Protein 7WC8 (pdb70)

Radius of gyration: 28.22 Å; Cα contacts (8 Å, |Δi|>4): 393; chains: 1; bounding box: 45×41×90 Å

B-factor: mean 82.27, std 24.47, range [35.39, 201.03]

CATH classification: 1.20.120.10

InterPro domains:
  IPR000276 G protein-coupled receptor, rhodopsin-like [PF00001] (91-380)
  IPR000276 G protein-coupled receptor, rhodopsin-like [PR00237] (76-100)
  IPR000276 G protein-coupled receptor, rhodopsin-like [PR00237] (109-130)
  IPR000276 G protein-coupled receptor, rhodopsin-like [PR00237] (155-177)
  IPR000276 G protein-coupled receptor, rhodopsin-like [PR00237] (191-212)
  IPR000276 G protein-coupled receptor, rhodopsin-like [PR00237] (235-258)
  IPR000276 G protein-coupled receptor, rhodopsin-like [PR00237] (321-345)
  IPR000276 G protein-coupled receptor, rhodopsin-like [PR00237] (362-388)
  IPR000276 G protein-coupled receptor, rhodopsin-like [PS00237] (161-177)
  IPR000276 G protein-coupled receptor, rhodopsin-like [SM01381] (85-395)
  IPR000455 5-Hydroxytryptamine 2A receptor [PR00516] (27-46)
  IPR000455 5-Hydroxytryptamine 2A receptor [PR00516] (47-61)
  IPR000455 5-Hydroxytryptamine 2A receptor [PR00516] (63-77)
  IPR000455 5-Hydroxytryptamine 2A receptor [PR00516] (268-285)
  IPR000455 5-Hydroxytryptamine 2A receptor [PR00516] (289-306)
  IPR000455 5-Hydroxytryptamine 2A receptor [PR00516] (405-422)
  IPR000455 5-Hydroxytryptamine 2A receptor [PR00516] (439-455)
  IPR002231 5-hydroxytryptamine receptor family [PR01101] (95-103)
  IPR002231 5-hydroxytryptamine receptor family [PR01101] (235-243)
  IPR002231 5-hydroxytryptamine receptor family [PR01101] (339-350)

Foldseek 3Di:
DFDPPPPVLVVLLVLLVLLQLLLVLLLLLCVFPPVNVDLLSVLVNLLSVLSNCCSVQASVQLSVCVRVVLQRPDPLLVLLVNVLSVQLSLLLNLVSLLLSLQVLLVCLVCVDDDVVSVVSSVVSSVVSNVVSVVSNVVCNVPVCQQDDPNRGHRNDLCCLVVVCVVRPVVSLVSSVVSLVVSLVSLVVLLVLLVVLVCLLVVLLVQLLPDPFLVSNLVSLVSNLVSVVVNPPLNVLSVVLNVCSVVGVSVVSNVSSVVSVVVSVVVSVVVNVVSVVSVLVSVLSVVLSVLLNVLLVVLSVLSNVCSVCVPPDDVVVSVVSNSVSVVSNSSSSSVSSVSCCVRPVSSVVSSVCVVVVNSHD

Sequence (360 aa):
HLQEKNWSALLTAVVIILTIAGNILVIMAVSLEKKLQNATNYFLMSLAIADMLLGFLVMPVSMLTILYGYRWPLPSKLCAVWIYLDVLFSTAKIWHLCAISLDRYVAIQNPISRTKAFLKIIAVWTISVGISMPIPVFGLQDDSKVFKEGSCLLADDNFVLIGSFVSFFIPLTIMVITYFLTIKSLQKEAADLEDNWETLNDNLKVIEKADNAAQVKDALTKMRAAALDADILVGQIDDALKLANEGKVKEAQAAAEQLKTTINAYIQKYGQSISNEQKACKVLGIVFFLFVVMWCPFFITNIMAVICKESCNEDVIGALLNVFVWIGYLNSAVNPLVYTLFNKTYRSAFSRYIQCQYKE

Structure (mmCIF, N/CA/C/O backbone):
data_7WC8
#
_entry.id   7WC8
#
_cell.length_a   49.470
_cell.length_b   55.330
_cell.length_c   179.970
_cell.angle_alpha   90.000
_cell.angle_beta   90.000
_cell.angle_gamma   90.000
#
_symmetry.space_group_name_H-M   'P 21 2 21'
#
loop_
_entity.id
_entity.type
_entity.pdbx_description
1 polymer '5-hydroxytryptamine receptor 2A,5-hydroxytryptamine receptor 2A,Soluble cytochrome b562'
2 non-polymer 'MAGNESIUM ION'
3 non-polymer CHOLESTEROL
4 non-polymer 'PENTAETHYLENE GLYCOL'
5 non-polymer '(2R)-2,3-dihydroxypropyl (9Z)-octadec-9-enoate'
6 non-polymer 1-(4-fluorophenyl)-4-[(10~{R},15~{S})-4-methyl-1,4,12-triazatetracyclo[7.6.1.0^{5,16}.0^{10,15}]hexadeca-5,7,9(16)-trien-12-yl]butan-1-one
7 non-polymer DI(HYDROXYETHYL)ETHER
8 water water
#
loop_
_atom_site.group_PDB
_atom_site.id
_atom_site.type_symbol
_atom_site.label_atom_id
_atom_site.label_alt_id
_atom_site.label_comp_id
_atom_site.label_asym_id
_atom_site.label_entity_id
_atom_site.label_seq_id
_atom_site.pdbx_PDB_ins_code
_atom_site.Cartn_x
_atom_site.Cartn_y
_atom_site.Cartn_z
_atom_site.occupancy
_atom_site.B_iso_or_equiv
_atom_site.auth_seq_id
_atom_site.auth_comp_id
_atom_site.auth_asym_id
_atom_site.auth_atom_id
_atom_site.pdbx_PDB_model_num
ATOM 1 N N . HIS A 1 4 ? -14.936 -23.470 159.346 1.00 119.71 70 HIS A N 1
ATOM 2 C CA . HIS A 1 4 ? -16.288 -24.080 159.222 1.00 125.24 70 HIS A CA 1
ATOM 3 C C . HIS A 1 4 ? -16.339 -24.966 157.974 1.00 124.41 70 HIS A C 1
ATOM 4 O O . HIS A 1 4 ? -17.446 -25.200 157.466 1.00 114.51 70 HIS A O 1
ATOM 11 N N . LEU A 1 5 ? -15.187 -25.434 157.497 1.00 112.03 71 LEU A N 1
ATOM 12 C CA . LEU A 1 5 ? -15.132 -26.205 156.229 1.00 122.41 71 LEU A CA 1
ATOM 13 C C . LEU A 1 5 ? -15.945 -27.493 156.378 1.00 110.50 71 LEU A C 1
ATOM 14 O O . LEU A 1 5 ? -15.778 -28.190 157.390 1.00 138.38 71 LEU A O 1
ATOM 19 N N . GLN A 1 6 ? -16.823 -27.770 155.420 1.00 111.92 72 GLN A N 1
ATOM 20 C CA . GLN A 1 6 ? -17.637 -29.008 155.430 1.00 126.59 72 GLN A CA 1
ATOM 21 C C . GLN A 1 6 ? -17.129 -29.904 154.305 1.00 136.45 72 GLN A C 1
ATOM 22 O O . GLN A 1 6 ? -16.992 -29.404 153.184 1.00 153.71 72 GLN A O 1
ATOM 28 N N . GLU A 1 7 ? -16.883 -31.183 154.554 1.00 153.72 73 GLU A N 1
ATOM 29 C CA . GLU A 1 7 ? -16.318 -32.007 153.453 1.00 166.23 73 GLU A CA 1
ATOM 30 C C . GLU A 1 7 ? -17.449 -32.694 152.687 1.00 159.23 73 GLU A C 1
ATOM 31 O O . GLU A 1 7 ? -17.156 -33.353 151.672 1.00 167.32 73 GLU A O 1
ATOM 37 N N . LYS A 1 8 ? -18.683 -32.510 153.128 1.00 143.98 74 LYS A N 1
ATOM 38 C CA . LYS A 1 8 ? -19.855 -33.123 152.462 1.00 139.32 74 LYS A CA 1
ATOM 39 C C . LYS A 1 8 ? -20.294 -32.244 151.295 1.00 136.33 74 LYS A C 1
ATOM 40 O O . LYS A 1 8 ? -21.413 -31.708 151.368 1.00 163.12 74 LYS A O 1
ATOM 46 N N . ASN A 1 9 ? -19.492 -32.126 150.238 1.00 129.74 75 ASN A N 1
ATOM 47 C CA . ASN A 1 9 ? -19.866 -31.159 149.167 1.00 133.26 75 ASN A CA 1
ATOM 48 C C . ASN A 1 9 ? -19.579 -31.712 147.764 1.00 110.85 75 ASN A C 1
ATOM 49 O O . ASN A 1 9 ? -18.641 -31.228 147.118 1.00 90.95 75 ASN A O 1
ATOM 54 N N . TRP A 1 10 ? -20.374 -32.677 147.307 1.00 102.75 76 TRP A N 1
ATOM 55 C CA . TRP A 1 10 ? -20.304 -33.172 145.906 1.00 116.16 76 TRP A CA 1
ATOM 56 C C . TRP A 1 10 ? -20.790 -32.092 144.935 1.00 108.61 76 TRP A C 1
ATOM 57 O O . TRP A 1 10 ? -20.468 -32.193 143.734 1.00 117.66 76 TRP A O 1
ATOM 68 N N . SER A 1 11 ? -21.524 -31.106 145.445 1.00 105.54 77 SER A N 1
ATOM 69 C CA . SER A 1 11 ? -21.954 -29.879 144.725 1.00 98.43 77 SER A CA 1
ATOM 70 C C . SER A 1 11 ? -20.732 -29.097 144.234 1.00 99.27 77 SER A C 1
ATOM 71 O O . SER A 1 11 ? -20.795 -28.536 143.128 1.00 107.59 77 SER A O 1
ATOM 74 N N . ALA A 1 12 ? -19.652 -29.062 145.012 1.00 93.31 78 ALA A N 1
ATOM 75 C CA . ALA A 1 12 ? -18.416 -28.344 144.632 1.00 95.33 78 ALA A CA 1
ATOM 76 C C . ALA A 1 12 ? -17.780 -28.980 143.393 1.00 102.51 78 ALA A C 1
ATOM 77 O O . ALA A 1 12 ? -17.021 -28.292 142.683 1.00 112.92 78 ALA A O 1
ATOM 79 N N . LEU A 1 13 ? -18.018 -30.259 143.127 1.00 107.50 79 LEU A N 1
ATOM 80 C CA . LEU A 1 13 ? -17.510 -30.857 141.866 1.00 114.05 79 LEU A CA 1
ATOM 81 C C . LEU A 1 13 ? -18.337 -30.271 140.718 1.00 101.05 79 LEU A C 1
ATOM 82 O O . LEU A 1 13 ? -17.737 -29.913 139.689 1.00 79.46 79 LEU A O 1
ATOM 87 N N . LEU A 1 14 ? -19.656 -30.171 140.888 1.00 98.51 80 LEU A N 1
ATOM 88 C CA . LEU A 1 14 ? -20.560 -29.736 139.789 1.00 90.84 80 LEU A CA 1
ATOM 89 C C . LEU A 1 14 ? -20.366 -28.252 139.555 1.00 87.77 80 LEU A C 1
ATOM 90 O O . LEU A 1 14 ? -20.542 -27.825 138.427 1.00 87.00 80 LEU A O 1
ATOM 95 N N . THR A 1 15 ? -20.017 -27.485 140.587 1.00 98.65 81 THR A N 1
ATOM 96 C CA . THR A 1 15 ? -19.842 -26.021 140.409 1.00 91.95 81 THR A CA 1
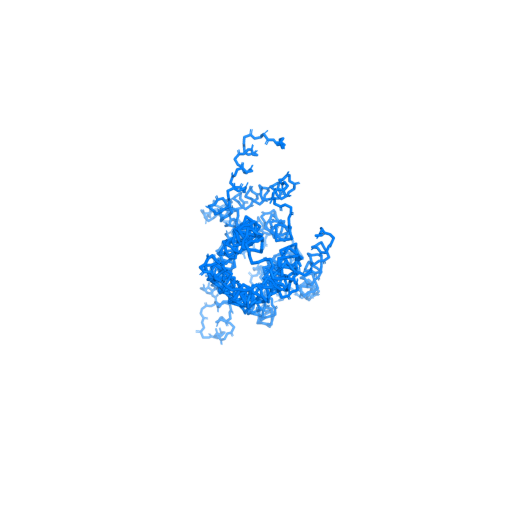ATOM 97 C C . THR A 1 15 ? -18.531 -25.744 139.676 1.00 75.51 81 THR A C 1
ATOM 98 O O . THR A 1 15 ? -18.485 -24.760 138.919 1.00 86.28 81 THR A O 1
ATOM 102 N N . ALA A 1 16 ? -17.486 -26.508 139.943 1.00 78.77 82 ALA A N 1
ATOM 103 C CA . ALA A 1 16 ? -16.159 -26.302 139.312 1.00 77.34 82 ALA A CA 1
ATOM 104 C C . ALA A 1 16 ? -16.266 -26.586 137.816 1.00 75.86 82 ALA A C 1
ATOM 105 O O . ALA A 1 16 ? -15.545 -25.951 137.064 1.00 81.26 82 ALA A O 1
ATOM 107 N N . VAL A 1 17 ? -17.126 -27.520 137.413 1.00 77.49 83 VAL A N 1
ATOM 108 C CA . VAL A 1 17 ? -17.409 -27.841 135.983 1.00 75.97 83 VAL A CA 1
ATOM 109 C C . VAL A 1 17 ? -17.989 -26.577 135.353 1.00 79.30 83 VAL A C 1
ATOM 110 O O . VAL A 1 17 ? -17.509 -26.208 134.288 1.00 80.64 83 VAL A O 1
ATOM 114 N N . VAL A 1 18 ? -18.953 -25.937 136.030 1.00 74.99 84 VAL A N 1
ATOM 115 C CA . VAL A 1 18 ? -19.689 -24.740 135.527 1.00 73.85 84 VAL A CA 1
ATOM 116 C C . VAL A 1 18 ? -18.667 -23.591 135.396 1.00 72.06 84 VAL A C 1
ATOM 117 O O . VAL A 1 18 ? -18.731 -22.842 134.433 1.00 74.31 84 VAL A O 1
ATOM 121 N N . ILE A 1 19 ? -17.670 -23.505 136.265 1.00 60.87 85 ILE A N 1
ATOM 122 C CA . ILE A 1 19 ? -16.637 -22.421 136.199 1.00 64.30 85 ILE A CA 1
ATOM 123 C C . ILE A 1 19 ? -15.782 -22.685 134.956 1.00 66.89 85 ILE A C 1
ATOM 124 O O . ILE A 1 19 ? -15.432 -21.744 134.249 1.00 68.01 85 ILE A O 1
ATOM 129 N N . ILE A 1 20 ? -15.486 -23.943 134.670 1.00 70.19 86 ILE A N 1
ATOM 130 C CA . ILE A 1 20 ? -14.507 -24.289 133.617 1.00 70.21 86 ILE A CA 1
ATOM 131 C C . ILE A 1 20 ? -15.186 -24.145 132.250 1.00 67.12 86 ILE A C 1
ATOM 132 O O . ILE A 1 20 ? -14.535 -23.571 131.365 1.00 61.73 86 ILE A O 1
ATOM 137 N N . LEU A 1 21 ? -16.431 -24.629 132.092 1.00 62.21 87 LEU A N 1
ATOM 138 C CA . LEU A 1 21 ? -17.259 -24.421 130.873 1.00 71.93 87 LEU A CA 1
ATOM 139 C C . LEU A 1 21 ? -17.466 -22.926 130.598 1.00 69.56 87 LEU A C 1
ATOM 140 O O . LEU A 1 21 ? -17.502 -22.533 129.428 1.00 78.07 87 LEU A O 1
ATOM 145 N N . THR A 1 22 ? -17.650 -22.119 131.637 1.00 76.96 88 THR A N 1
ATOM 146 C CA . THR A 1 22 ? -17.880 -20.661 131.503 1.00 68.24 88 THR A CA 1
ATOM 147 C C . THR A 1 22 ? -16.615 -19.983 130.967 1.00 61.96 88 THR A C 1
ATOM 148 O O . THR A 1 22 ? -16.693 -19.250 129.975 1.00 65.75 88 THR A O 1
ATOM 152 N N . ILE A 1 23 ? -15.472 -20.248 131.575 1.00 60.14 89 ILE A N 1
ATOM 153 C CA . ILE A 1 23 ? -14.209 -19.550 131.211 1.00 56.10 89 ILE A CA 1
ATOM 154 C C . ILE A 1 23 ? -13.767 -19.973 129.805 1.00 64.40 89 ILE A C 1
ATOM 155 O O . ILE A 1 23 ? -13.456 -19.081 129.003 1.00 73.38 89 ILE A O 1
ATOM 160 N N . ALA A 1 24 ? -13.806 -21.271 129.507 1.00 68.80 90 ALA A N 1
ATOM 161 C CA . ALA A 1 24 ? -13.382 -21.879 128.221 1.00 62.01 90 ALA A CA 1
ATOM 162 C C . ALA A 1 24 ? -14.274 -21.394 127.089 1.00 59.65 90 ALA A C 1
ATOM 163 O O . ALA A 1 24 ? -13.742 -21.004 126.016 1.00 62.73 90 ALA A O 1
ATOM 165 N N . GLY A 1 25 ? -15.588 -21.514 127.278 1.00 57.78 91 GLY A N 1
ATOM 166 C CA . GLY A 1 25 ? -16.559 -21.128 126.242 1.00 57.12 91 GLY A CA 1
ATOM 167 C C . GLY A 1 25 ? -16.424 -19.646 125.912 1.00 64.26 91 GLY A C 1
ATOM 168 O O . GLY A 1 25 ? -16.474 -19.264 124.702 1.00 63.88 91 GLY A O 1
ATOM 169 N N . ASN A 1 26 ? -16.270 -18.805 126.939 1.00 62.03 92 ASN A N 1
ATOM 170 C CA . ASN A 1 26 ? -16.306 -17.341 126.713 1.00 59.22 92 ASN A CA 1
ATOM 171 C C . ASN A 1 26 ? -14.976 -16.874 126.139 1.00 58.05 92 ASN A C 1
ATOM 172 O O . ASN A 1 26 ? -14.979 -15.924 125.357 1.00 63.39 92 ASN A O 1
ATOM 177 N N . ILE A 1 27 ? -13.857 -17.483 126.506 1.00 64.45 93 ILE A N 1
ATOM 178 C CA . ILE A 1 27 ? -12.567 -17.149 125.823 1.00 62.25 93 ILE A CA 1
ATOM 179 C C . ILE A 1 27 ? -12.697 -17.457 124.318 1.00 54.96 93 ILE A C 1
ATOM 180 O O . ILE A 1 27 ? -12.222 -16.663 123.509 1.00 64.38 93 ILE A O 1
ATOM 185 N N . LEU A 1 28 ? -13.325 -18.562 123.931 1.00 57.78 94 LEU A N 1
ATOM 186 C CA . LEU A 1 28 ? -13.516 -18.930 122.496 1.00 60.80 94 LEU A CA 1
ATOM 187 C C . LEU A 1 28 ? -14.391 -17.894 121.771 1.00 65.81 94 LEU A C 1
ATOM 188 O O . LEU A 1 28 ? -14.094 -17.585 120.597 1.00 77.63 94 LEU A O 1
ATOM 193 N N . VAL A 1 29 ? -15.439 -17.371 122.412 1.00 65.40 95 VAL A N 1
ATOM 194 C CA . VAL A 1 29 ? -16.279 -16.264 121.847 1.00 57.55 95 VAL A CA 1
ATOM 195 C C . VAL A 1 29 ? -15.408 -15.021 121.671 1.00 58.56 95 VAL A C 1
ATOM 196 O O . VAL A 1 29 ? -15.489 -14.364 120.609 1.00 57.28 95 VAL A O 1
ATOM 200 N N . ILE A 1 30 ? -14.585 -14.725 122.672 1.00 61.71 96 ILE A N 1
ATOM 201 C CA . ILE A 1 30 ? -13.815 -13.450 122.716 1.00 68.03 96 ILE A CA 1
ATOM 202 C C . ILE A 1 30 ? -12.777 -13.506 121.605 1.00 65.22 96 ILE A C 1
ATOM 203 O O . ILE A 1 30 ? -12.606 -12.481 120.880 1.00 69.31 96 ILE A O 1
ATOM 208 N N . MET A 1 31 ? -12.157 -14.675 121.419 1.00 73.98 97 MET A N 1
ATOM 209 C CA . MET A 1 31 ? -11.154 -14.898 120.341 1.00 72.99 97 MET A CA 1
ATOM 210 C C . MET A 1 31 ? -11.836 -14.893 118.975 1.00 63.73 97 MET A C 1
ATOM 211 O O . MET A 1 31 ? -11.251 -14.354 118.060 1.00 62.85 97 MET A O 1
ATOM 216 N N . ALA A 1 32 ? -13.034 -15.465 118.848 1.00 61.57 98 ALA A N 1
ATOM 217 C CA . ALA A 1 32 ? -13.737 -15.499 117.546 1.00 59.19 98 ALA A CA 1
ATOM 218 C C . ALA A 1 32 ? -14.131 -14.088 117.105 1.00 64.17 98 ALA A C 1
ATOM 219 O O . ALA A 1 32 ? -14.035 -13.808 115.924 1.00 73.59 98 ALA A O 1
ATOM 221 N N . VAL A 1 33 ? -14.621 -13.213 117.986 1.00 67.05 99 VAL A N 1
ATOM 222 C CA . VAL A 1 33 ? -14.990 -11.824 117.558 1.00 69.90 99 VAL A CA 1
ATOM 223 C C . VAL A 1 33 ? -13.683 -11.029 117.326 1.00 72.41 99 VAL A C 1
ATOM 224 O O . VAL A 1 33 ? -13.658 -10.169 116.417 1.00 80.99 99 VAL A O 1
ATOM 228 N N . SER A 1 34 ? -12.616 -11.317 118.084 1.00 65.33 100 SER A N 1
ATOM 229 C CA . SER A 1 34 ? -11.288 -10.647 117.939 1.00 74.70 100 SER A CA 1
ATOM 230 C C . SER A 1 34 ? -10.625 -10.948 116.581 1.00 74.82 100 SER A C 1
ATOM 231 O O . SER A 1 34 ? -9.975 -10.040 116.060 1.00 74.13 100 SER A O 1
ATOM 234 N N . LEU A 1 35 ? -10.785 -12.160 116.038 1.00 71.78 101 LEU A N 1
ATOM 235 C CA . LEU A 1 35 ? -9.887 -12.721 114.999 1.00 71.44 101 LEU A CA 1
ATOM 236 C C . LEU A 1 35 ? -10.650 -12.924 113.695 1.00 75.19 101 LEU A C 1
ATOM 237 O O . LEU A 1 35 ? -10.024 -12.851 112.618 1.00 77.31 101 LEU A O 1
ATOM 242 N N . GLU A 1 36 ? -11.943 -13.221 113.780 1.00 67.94 102 GLU A N 1
ATOM 243 C CA . GLU A 1 36 ? -12.717 -13.559 112.558 1.00 75.92 102 GLU A CA 1
ATOM 244 C C . GLU A 1 36 ? -13.430 -12.312 112.016 1.00 71.01 102 GLU A C 1
ATOM 245 O O . GLU A 1 36 ? -14.289 -11.768 112.713 1.00 84.13 102 GLU A O 1
ATOM 251 N N . LYS A 1 37 ? -13.084 -11.918 110.801 1.00 80.77 103 LYS A N 1
ATOM 252 C CA . LYS A 1 37 ? -13.657 -10.720 110.149 1.00 87.39 103 LYS A CA 1
ATOM 253 C C . LYS A 1 37 ? -15.151 -10.899 109.925 1.00 66.94 103 LYS A C 1
ATOM 254 O O . LYS A 1 37 ? -15.881 -9.905 109.981 1.00 66.60 103 LYS A O 1
ATOM 260 N N . LYS A 1 38 ? -15.570 -12.118 109.623 1.00 68.71 104 LYS A N 1
ATOM 261 C CA . LYS A 1 38 ? -17.006 -12.369 109.332 1.00 81.74 104 LYS A CA 1
ATOM 262 C C . LYS A 1 38 ? -17.859 -12.089 110.580 1.00 71.58 104 LYS A C 1
ATOM 263 O O . LYS A 1 38 ? -19.078 -11.985 110.429 1.00 82.73 104 LYS A O 1
ATOM 269 N N . LEU A 1 39 ? -17.249 -11.945 111.753 1.00 81.87 105 LEU A N 1
ATOM 270 C CA . LEU A 1 39 ? -18.018 -11.595 112.973 1.00 72.63 105 LEU A CA 1
ATOM 271 C C . LEU A 1 39 ? -17.774 -10.137 113.367 1.00 81.30 105 LEU A C 1
ATOM 272 O O . LEU A 1 39 ? -18.229 -9.754 114.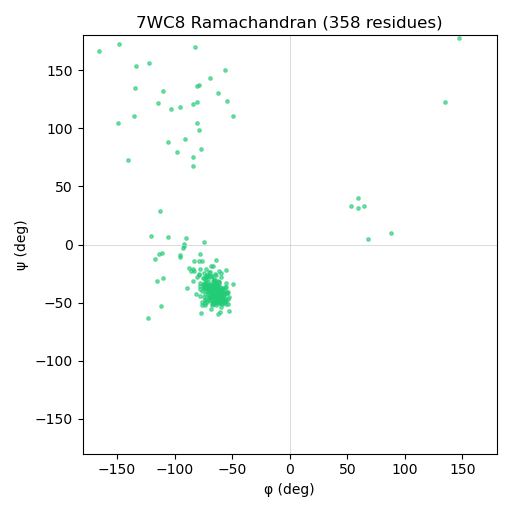440 1.00 75.37 105 LEU A O 1
ATOM 277 N N . GLN A 1 40 ? -17.071 -9.330 112.572 1.00 78.91 106 GLN A N 1
ATOM 278 C CA . GLN A 1 40 ? -16.837 -7.921 112.977 1.00 88.03 106 GLN A CA 1
ATOM 279 C C . GLN A 1 40 ? -18.125 -7.120 112.721 1.00 83.32 106 GLN A C 1
ATOM 280 O O . GLN A 1 40 ? -18.202 -6.477 111.683 1.00 99.63 106 GLN A O 1
ATOM 286 N N . ASN A 1 41 ? -19.114 -7.152 113.611 1.00 71.26 107 ASN A N 1
ATOM 287 C CA . ASN A 1 41 ? -20.327 -6.292 113.455 1.00 69.56 107 ASN A CA 1
ATOM 288 C C . ASN A 1 41 ? -20.833 -5.934 114.843 1.00 63.79 107 ASN A C 1
ATOM 289 O O . ASN A 1 41 ? -20.270 -6.457 115.851 1.00 66.85 107 ASN A O 1
ATOM 294 N N . ALA A 1 42 ? -21.814 -5.043 114.932 1.00 62.11 108 ALA A N 1
ATOM 295 C CA . ALA A 1 42 ? -22.192 -4.413 116.223 1.00 61.86 108 ALA A CA 1
ATOM 296 C C . ALA A 1 42 ? -22.761 -5.496 117.129 1.00 55.18 108 ALA A C 1
ATOM 297 O O . ALA A 1 42 ? -22.377 -5.548 118.296 1.00 70.11 108 ALA A O 1
ATOM 299 N N . THR A 1 43 ? -23.571 -6.394 116.595 1.00 57.39 109 THR A N 1
ATOM 300 C CA . THR A 1 43 ? -24.204 -7.459 117.386 1.00 58.89 109 THR A CA 1
ATOM 301 C C . THR A 1 43 ? -23.108 -8.283 118.061 1.00 59.81 109 THR A C 1
ATOM 302 O O . THR A 1 43 ? -23.227 -8.559 119.271 1.00 67.90 109 THR A O 1
ATOM 306 N N . ASN A 1 44 ? -22.112 -8.724 117.292 1.00 59.60 110 ASN A N 1
ATOM 307 C CA . ASN A 1 44 ? -21.054 -9.629 117.807 1.00 61.08 110 ASN A CA 1
ATOM 308 C C . ASN A 1 44 ? -20.084 -8.862 118.694 1.00 63.30 110 ASN A C 1
ATOM 309 O O . ASN A 1 44 ? -19.493 -9.510 119.572 1.00 59.65 110 ASN A O 1
ATOM 314 N N . TYR A 1 45 ? -19.950 -7.541 118.530 1.00 56.77 111 TYR A N 1
ATOM 315 C CA . TYR A 1 45 ? -19.207 -6.746 119.556 1.00 66.26 111 TYR A CA 1
ATOM 316 C C . TYR A 1 45 ? -19.925 -6.768 120.909 1.00 63.29 111 TYR A C 1
ATOM 317 O O . TYR A 1 45 ? -19.258 -6.821 121.959 1.00 65.41 111 TYR A O 1
ATOM 326 N N . PHE A 1 46 ? -21.251 -6.674 120.909 1.00 63.48 112 PHE A N 1
ATOM 327 C CA . PHE A 1 46 ? -22.020 -6.751 122.168 1.00 62.16 112 PHE A CA 1
ATOM 328 C C . PHE A 1 46 ? -21.937 -8.163 122.718 1.00 51.76 112 PHE A C 1
ATOM 329 O O . PHE A 1 46 ? -21.822 -8.320 123.967 1.00 57.01 112 PHE A O 1
ATOM 337 N N . LEU A 1 47 ? -22.033 -9.162 121.850 1.00 47.83 113 LEU A N 1
ATOM 338 C CA . LEU A 1 47 ? -21.892 -10.567 122.325 1.00 51.68 113 LEU A CA 1
ATOM 339 C C . LEU A 1 47 ? -20.492 -10.803 122.936 1.00 56.09 113 LEU A C 1
ATOM 340 O O . LEU A 1 47 ? -20.405 -11.597 123.886 1.00 65.19 113 LEU A O 1
ATOM 345 N N . MET A 1 48 ? -19.435 -10.168 122.411 1.00 58.59 114 MET A N 1
ATOM 346 C CA . MET A 1 48 ? -18.093 -10.252 123.055 1.00 66.83 114 MET A CA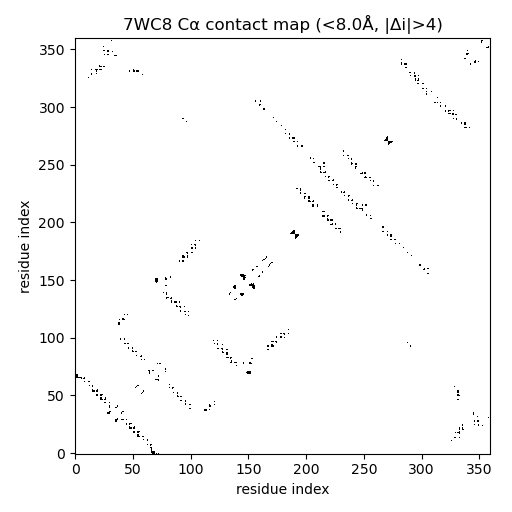 1
ATOM 347 C C . MET A 1 48 ? -18.076 -9.583 124.439 1.00 63.55 114 MET A C 1
ATOM 348 O O . MET A 1 48 ? -17.462 -10.146 125.380 1.00 63.20 114 MET A O 1
ATOM 353 N N . SER A 1 49 ? -18.733 -8.434 124.588 1.00 57.12 115 SER A N 1
ATOM 354 C CA . SER A 1 49 ? -18.820 -7.734 125.890 1.00 53.52 115 SER A CA 1
ATOM 355 C C . SER A 1 49 ? -19.615 -8.608 126.854 1.00 53.46 115 SER A C 1
ATOM 356 O O . SER A 1 49 ? -19.271 -8.724 128.022 1.00 55.46 115 SER A O 1
ATOM 359 N N . LEU A 1 50 ? -20.664 -9.225 126.356 1.00 53.82 116 LEU A N 1
ATOM 360 C CA . LEU A 1 50 ? -21.433 -10.187 127.167 1.00 54.87 116 LEU A CA 1
ATOM 361 C C . LEU A 1 50 ? -20.480 -11.302 127.627 1.00 52.90 116 LEU A C 1
ATOM 362 O O . LEU A 1 50 ? -20.450 -11.630 128.838 1.00 54.80 116 LEU A O 1
ATOM 367 N N . ALA A 1 51 ? -19.682 -11.834 126.715 1.00 58.45 117 ALA A N 1
ATOM 368 C CA . ALA A 1 51 ? -18.726 -12.925 127.018 1.00 60.86 117 ALA A CA 1
ATOM 369 C C . ALA A 1 51 ? -17.698 -12.470 128.078 1.00 61.97 117 ALA A C 1
ATOM 370 O O . ALA A 1 51 ? -17.350 -13.268 128.968 1.00 61.17 117 ALA A O 1
ATOM 372 N N . ILE A 1 52 ? -17.204 -11.239 128.005 1.00 60.84 118 ILE A N 1
ATOM 373 C CA . ILE A 1 52 ? -16.303 -10.683 129.077 1.00 59.43 118 ILE A CA 1
ATOM 374 C C . ILE A 1 52 ? -17.023 -10.654 130.438 1.00 65.74 118 ILE A C 1
ATOM 375 O O . ILE A 1 52 ? -16.421 -11.060 131.464 1.00 70.92 118 ILE A O 1
ATOM 380 N N . ALA A 1 53 ? -18.281 -10.206 130.477 1.00 64.62 119 ALA A N 1
ATOM 381 C CA . ALA A 1 53 ? -19.090 -10.234 131.715 1.00 64.03 119 ALA A CA 1
ATOM 382 C C . ALA A 1 53 ? -19.189 -11.686 132.226 1.00 58.10 119 ALA A C 1
ATOM 383 O O . ALA A 1 53 ? -19.026 -11.923 133.438 1.00 56.50 119 ALA A O 1
ATOM 385 N N . ASP A 1 54 ? -19.443 -12.641 131.337 1.00 59.68 120 ASP A N 1
ATOM 386 C CA . ASP A 1 54 ? -19.522 -14.082 131.687 1.00 60.50 120 ASP A CA 1
ATOM 387 C C . ASP A 1 54 ? -18.154 -14.588 132.146 1.00 65.88 120 ASP A C 1
ATOM 388 O O . ASP A 1 54 ? -18.080 -15.290 133.163 1.00 63.73 120 ASP A O 1
ATOM 393 N N . MET A 1 55 ? -17.095 -14.236 131.427 1.00 62.88 121 MET A N 1
ATOM 394 C CA . MET A 1 55 ? -15.737 -14.627 131.839 1.00 67.41 121 MET A CA 1
ATOM 395 C C . MET A 1 55 ? -15.388 -14.076 133.242 1.00 67.43 121 MET A C 1
ATOM 396 O O . MET A 1 55 ? -14.778 -14.809 134.038 1.00 75.28 121 MET A O 1
ATOM 401 N N . LEU A 1 56 ? -15.714 -12.832 133.560 1.00 61.50 122 LEU A N 1
ATOM 402 C CA . LEU A 1 56 ? -15.395 -12.245 134.893 1.00 58.56 122 LEU A CA 1
ATOM 403 C C . LEU A 1 56 ? -16.303 -12.838 135.967 1.00 53.36 122 LEU A C 1
ATOM 404 O O . LEU A 1 56 ? -15.928 -12.829 137.109 1.00 67.62 122 LEU A O 1
ATOM 409 N N . LEU A 1 57 ? -17.503 -13.289 135.638 1.00 66.27 123 LEU A N 1
ATOM 410 C CA . LEU A 1 57 ? -18.321 -14.060 136.613 1.00 66.13 123 LEU A CA 1
ATOM 411 C C . LEU A 1 57 ? -17.600 -15.385 136.942 1.00 62.58 123 LEU A C 1
ATOM 412 O O . LEU A 1 57 ? -17.633 -15.800 138.081 1.00 64.10 123 LEU A O 1
ATOM 417 N N . GLY A 1 58 ? -17.035 -16.063 135.942 1.00 62.15 124 GLY A N 1
ATOM 418 C CA . GLY A 1 58 ? -16.387 -17.373 136.108 1.00 62.87 124 GLY A CA 1
ATOM 419 C C . GLY A 1 58 ? -15.108 -17.282 136.917 1.00 62.41 124 GLY A C 1
ATOM 420 O O . GLY A 1 58 ? -14.849 -18.201 137.687 1.00 65.77 124 GLY A O 1
ATOM 421 N N . PHE A 1 59 ? -14.333 -16.220 136.747 1.00 64.10 125 PHE A N 1
ATOM 422 C CA . PHE A 1 59 ? -13.053 -15.973 137.460 1.00 59.85 125 PHE A CA 1
ATOM 423 C C . PHE A 1 59 ? -13.300 -15.400 138.849 1.00 65.71 125 PHE A C 1
ATOM 424 O O . PHE A 1 59 ? -12.550 -15.781 139.722 1.00 73.01 125 PHE A O 1
ATOM 432 N N . LEU A 1 60 ? -14.228 -14.447 139.031 1.00 75.53 126 LEU A N 1
ATOM 433 C CA . LEU A 1 60 ? -14.229 -13.562 140.242 1.00 66.25 126 LEU A CA 1
ATOM 434 C C . LEU A 1 60 ? -15.389 -13.863 141.176 1.00 63.25 126 LEU A C 1
ATOM 435 O O . LEU A 1 60 ? -15.234 -13.592 142.354 1.00 66.06 126 LEU A O 1
ATOM 440 N N . VAL A 1 61 ? -16.519 -14.355 140.677 1.00 61.12 127 VAL A N 1
ATOM 441 C CA . VAL A 1 61 ? -17.781 -14.402 141.469 1.00 61.03 127 VAL A CA 1
ATOM 442 C C . VAL A 1 61 ? -18.123 -15.859 141.775 1.00 55.35 127 VAL A C 1
ATOM 443 O O . VAL A 1 61 ? -18.433 -16.190 142.943 1.00 57.56 127 VAL A O 1
ATOM 447 N N . MET A 1 62 ? -18.174 -16.669 140.727 1.00 59.91 128 MET A N 1
ATOM 448 C CA . MET A 1 62 ? -18.453 -18.126 140.817 1.00 64.59 128 MET A CA 1
ATOM 449 C C . MET A 1 62 ? -17.461 -18.861 141.734 1.00 59.98 128 MET A C 1
ATOM 450 O O . MET A 1 62 ? -17.934 -19.674 142.520 1.00 65.73 128 MET A O 1
ATOM 455 N N . PRO A 1 63 ? -16.113 -18.656 141.753 1.00 61.96 129 PRO A N 1
ATOM 456 C CA . PRO A 1 63 ? -15.263 -19.355 142.729 1.00 64.05 129 PRO A CA 1
ATOM 457 C C . PRO A 1 63 ? -15.424 -18.950 144.199 1.00 65.24 129 PRO A C 1
ATOM 458 O O . PRO A 1 63 ? -15.196 -19.715 145.090 1.00 65.61 129 PRO A O 1
ATOM 462 N N . VAL A 1 64 ? -15.845 -17.731 144.436 1.00 67.72 130 VAL A N 1
ATOM 463 C CA . VAL A 1 64 ? -16.146 -17.276 145.810 1.00 61.83 130 VAL A CA 1
ATOM 464 C C . VAL A 1 64 ? -17.475 -17.927 146.198 1.00 65.38 130 VAL A C 1
ATOM 465 O O . VAL A 1 64 ? -17.616 -18.325 147.391 1.00 63.28 130 VAL A O 1
ATOM 469 N N . SER A 1 65 ? -18.393 -18.097 145.240 1.00 61.90 131 SER A N 1
ATOM 470 C CA . SER A 1 65 ? -19.698 -18.750 145.529 1.00 67.89 131 SER A CA 1
ATOM 471 C C . SER A 1 65 ? -19.469 -20.227 145.892 1.00 67.74 131 SER A C 1
ATOM 472 O O . SER A 1 65 ? -20.170 -20.740 146.749 1.00 72.13 131 SER A O 1
ATOM 475 N N . MET A 1 66 ? -18.547 -20.903 145.205 1.00 74.92 132 MET A N 1
ATOM 476 C CA . MET A 1 66 ? -18.153 -22.302 145.505 1.00 81.15 132 MET A CA 1
ATOM 477 C C . MET A 1 66 ? -17.506 -22.392 146.910 1.00 77.23 132 MET A C 1
ATOM 478 O O . MET A 1 66 ? -17.814 -23.310 147.695 1.00 62.42 132 MET A O 1
ATOM 483 N N . LEU A 1 67 ? -16.632 -21.453 147.227 1.00 66.48 133 LEU A N 1
ATOM 484 C CA . LEU A 1 67 ? -16.004 -21.311 148.562 1.00 65.13 133 LEU A CA 1
ATOM 485 C C . LEU A 1 67 ? -17.072 -21.190 149.659 1.00 76.47 133 LEU A C 1
ATOM 486 O O . LEU A 1 67 ? -16.856 -21.727 150.731 1.00 78.07 133 LEU A O 1
ATOM 491 N N . THR A 1 68 ? -18.168 -20.465 149.447 1.00 65.81 134 THR A N 1
ATOM 492 C CA . THR A 1 68 ? -19.237 -20.360 150.474 1.00 69.37 134 THR A CA 1
ATOM 493 C C . THR A 1 68 ? -19.936 -21.713 150.632 1.00 74.05 134 THR A C 1
ATOM 494 O O . THR A 1 68 ? -20.325 -22.001 151.767 1.00 76.75 134 THR A O 1
ATOM 498 N N . ILE A 1 69 ? -20.112 -22.502 149.569 1.00 73.49 135 ILE A N 1
ATOM 499 C CA . ILE A 1 69 ? -20.845 -23.805 149.635 1.00 75.58 135 ILE A CA 1
ATOM 500 C C . ILE A 1 69 ? -20.041 -24.747 150.541 1.00 77.49 135 ILE A C 1
ATOM 501 O O . ILE A 1 69 ? -20.639 -25.425 151.409 1.00 83.91 135 ILE A O 1
ATOM 506 N N . LEU A 1 70 ? -18.727 -24.751 150.362 1.00 71.76 136 LEU A N 1
ATOM 507 C CA . LEU A 1 70 ? -17.776 -25.578 151.135 1.00 92.55 136 LEU A CA 1
ATOM 508 C C . LEU A 1 70 ? -17.802 -25.241 152.629 1.00 88.90 136 LEU A C 1
ATOM 509 O O . LEU A 1 70 ? -17.353 -26.084 153.383 1.00 87.89 136 LEU A O 1
ATOM 514 N N . TYR A 1 71 ? -18.235 -24.050 153.042 1.00 76.35 137 TYR A N 1
ATOM 515 C CA . TYR A 1 71 ? -18.228 -23.669 154.470 1.00 64.49 137 TYR A CA 1
ATOM 516 C C . TYR A 1 71 ? -19.661 -23.529 154.969 1.00 68.41 137 TYR A C 1
ATOM 517 O O . TYR A 1 71 ? -19.841 -22.769 155.906 1.00 75.50 137 TYR A O 1
ATOM 526 N N . GLY A 1 72 ? -20.621 -24.264 154.389 1.00 69.28 138 GLY A N 1
ATOM 527 C CA . GLY A 1 72 ? -22.032 -24.322 154.837 1.00 72.33 138 GLY A CA 1
ATOM 528 C C . GLY A 1 72 ? -22.764 -22.989 154.702 1.00 78.04 138 GLY A C 1
ATOM 529 O O . GLY A 1 72 ? -23.651 -22.710 155.559 1.00 85.77 138 GLY A O 1
ATOM 530 N N . TYR A 1 73 ? -22.408 -22.206 153.661 1.00 79.45 139 TYR A N 1
ATOM 531 C CA . TYR A 1 73 ? -22.858 -20.817 153.343 1.00 83.19 139 TYR A CA 1
ATOM 532 C C . TYR A 1 73 ? -22.515 -19.866 154.482 1.00 77.04 139 TYR A C 1
ATOM 533 O O . TYR A 1 73 ? -23.278 -18.938 154.734 1.00 94.81 139 TYR A O 1
ATOM 542 N N . ARG A 1 74 ? -21.428 -20.136 155.184 1.00 72.46 140 ARG A N 1
ATOM 543 C CA . ARG A 1 74 ? -20.885 -19.221 156.204 1.00 77.01 140 ARG A CA 1
ATOM 544 C C . ARG A 1 74 ? -19.693 -18.571 155.509 1.00 75.54 140 ARG A C 1
ATOM 545 O O . ARG A 1 74 ? -18.791 -19.310 155.095 1.00 88.96 140 ARG A O 1
ATOM 553 N N . TRP A 1 75 ? -19.768 -17.255 155.326 1.00 62.11 141 TRP A N 1
ATOM 554 C CA . TRP A 1 75 ? -18.767 -16.390 154.676 1.00 66.77 141 TRP A CA 1
ATOM 555 C C . TRP A 1 75 ? -17.371 -16.651 155.247 1.00 70.33 141 TRP A C 1
ATOM 556 O O . TRP A 1 75 ? -17.086 -16.267 156.390 1.00 67.34 141 TRP A O 1
ATOM 567 N N . PRO A 1 76 ? -16.438 -17.248 154.460 1.00 79.12 142 PRO A N 1
ATOM 568 C CA . PRO A 1 76 ? -15.075 -17.510 154.932 1.00 89.83 142 PRO A CA 1
ATOM 569 C C . PRO A 1 76 ? -14.069 -16.364 154.742 1.00 80.46 142 PRO A C 1
ATOM 570 O O . PRO A 1 76 ? -13.062 -16.354 155.431 1.00 94.47 142 PRO A O 1
ATOM 574 N N . LEU A 1 77 ? -14.357 -15.433 153.840 1.00 79.82 143 LEU A N 1
ATOM 575 C CA . LEU A 1 77 ? -13.403 -14.354 153.449 1.00 72.90 143 LEU A CA 1
ATOM 576 C C . LEU A 1 77 ? -13.512 -13.251 154.497 1.00 65.42 143 LEU A C 1
ATOM 577 O O . LEU A 1 77 ? -14.410 -13.341 155.312 1.00 73.83 143 LEU A O 1
ATOM 582 N N . PRO A 1 78 ? -12.645 -12.213 154.563 1.00 69.52 144 PRO A N 1
ATOM 583 C CA . PRO A 1 78 ? -12.917 -11.042 155.411 1.00 76.56 144 PRO A CA 1
ATOM 584 C C . PRO A 1 78 ? -14.256 -10.339 155.104 1.00 81.74 144 PRO A C 1
ATOM 585 O O . PRO A 1 78 ? -14.752 -10.337 153.947 1.00 77.51 144 PRO A O 1
ATOM 589 N N . SER A 1 79 ? -14.831 -9.740 156.139 1.00 76.77 145 SER A N 1
ATOM 590 C CA . SER A 1 79 ? -16.285 -9.427 156.164 1.00 85.95 145 SER A CA 1
ATOM 591 C C . SER A 1 79 ? -16.636 -8.300 155.167 1.00 67.98 145 SER A C 1
ATOM 592 O O . SER A 1 79 ? -17.741 -8.310 154.626 1.00 80.46 145 SER A O 1
ATOM 595 N N . LYS A 1 80 ? -15.742 -7.344 154.938 1.00 56.27 146 LYS A N 1
ATOM 596 C CA . LYS A 1 80 ? -15.958 -6.250 153.963 1.00 57.85 146 LYS A CA 1
ATOM 597 C C . LYS A 1 80 ? -15.730 -6.733 152.526 1.00 61.55 146 LYS A C 1
ATOM 598 O O . LYS A 1 80 ? -16.032 -5.973 151.623 1.00 57.43 146 LYS A O 1
ATOM 604 N N . LEU A 1 81 ? -15.228 -7.939 152.273 1.00 56.23 147 LEU A N 1
ATOM 605 C CA . LEU A 1 81 ? -15.184 -8.416 150.874 1.00 54.19 147 LEU A CA 1
ATOM 606 C C . LEU A 1 81 ? -16.569 -8.919 150.446 1.00 56.52 147 LEU A C 1
ATOM 607 O O . LEU A 1 81 ? -16.777 -9.108 149.254 1.00 59.23 147 LEU A O 1
ATOM 612 N N . CYS A 1 82 ? -17.491 -9.148 151.369 1.00 57.20 148 CYS A N 1
ATOM 613 C CA . CYS A 1 82 ? -18.866 -9.653 151.086 1.00 64.17 148 CYS A CA 1
ATOM 614 C C . CYS A 1 82 ? -19.606 -8.661 150.187 1.00 60.43 148 CYS A C 1
ATOM 615 O O . CYS A 1 82 ? -20.099 -9.093 149.125 1.00 61.65 148 CYS A O 1
ATOM 618 N N . ALA A 1 83 ? -19.585 -7.376 150.553 1.00 65.21 149 ALA A N 1
ATOM 619 C CA . ALA A 1 83 ? -20.317 -6.308 149.834 1.00 54.35 149 ALA A CA 1
ATOM 620 C C . ALA A 1 83 ? -19.630 -6.041 148.489 1.00 57.04 149 ALA A C 1
ATOM 621 O O . ALA A 1 83 ? -20.325 -5.727 147.509 1.00 52.86 149 ALA A O 1
ATOM 623 N N . VAL A 1 84 ? -18.339 -6.315 148.383 1.00 57.42 150 VAL A N 1
ATOM 624 C CA . VAL A 1 84 ? -17.603 -6.144 147.092 1.00 53.41 150 VAL A CA 1
ATOM 625 C C . VAL A 1 84 ? -17.923 -7.314 146.180 1.00 60.93 150 VAL A C 1
ATOM 626 O O . VAL A 1 84 ? -18.127 -7.086 144.978 1.00 57.45 150 VAL A O 1
ATOM 630 N N . TRP A 1 85 ? -18.024 -8.513 146.749 1.00 62.35 151 TRP A N 1
ATOM 631 C CA . TRP A 1 85 ? -18.397 -9.725 145.981 1.00 56.25 151 TRP A CA 1
ATOM 632 C C . TRP A 1 85 ? -19.816 -9.569 145.415 1.00 58.20 151 TRP A C 1
ATOM 633 O O . TRP A 1 85 ? -20.018 -9.931 144.251 1.00 58.42 151 TRP A O 1
ATOM 644 N N . ILE A 1 86 ? -20.782 -9.113 146.226 1.00 62.03 152 ILE A N 1
ATOM 645 C CA . ILE A 1 86 ? -22.202 -8.994 145.781 1.00 61.51 152 ILE A CA 1
ATOM 646 C C . ILE A 1 86 ? -22.246 -7.923 144.692 1.00 51.97 152 ILE A C 1
ATOM 647 O O . ILE A 1 86 ? -22.996 -8.108 143.689 1.00 58.02 152 ILE A O 1
ATOM 652 N N . TYR A 1 87 ? -21.502 -6.835 144.890 1.00 54.41 153 TYR A N 1
ATOM 653 C CA . TYR A 1 87 ? -21.435 -5.738 143.905 1.00 49.81 153 TYR A CA 1
ATOM 654 C C . TYR A 1 87 ? -20.972 -6.316 142.570 1.00 54.01 153 TYR A C 1
ATOM 655 O O . TYR A 1 87 ? -21.577 -6.033 141.537 1.00 55.53 153 TYR A O 1
ATOM 664 N N . LEU A 1 88 ? -19.894 -7.087 142.564 1.00 52.23 154 LEU A N 1
ATOM 665 C CA . LEU A 1 88 ? -19.348 -7.585 141.282 1.00 56.25 154 LEU A CA 1
ATOM 666 C C . LEU A 1 88 ? -20.351 -8.568 140.676 1.00 57.95 154 LEU A C 1
ATOM 667 O O . LEU A 1 88 ? -20.597 -8.509 139.466 1.00 55.66 154 LEU A O 1
ATOM 672 N N . ASP A 1 89 ? -20.911 -9.445 141.499 1.00 61.96 155 ASP A N 1
ATOM 673 C CA . ASP A 1 89 ? -21.993 -10.394 141.118 1.00 59.92 155 ASP A CA 1
ATOM 674 C C . ASP A 1 89 ? -23.173 -9.651 140.449 1.00 59.78 155 ASP A C 1
ATOM 675 O O . ASP A 1 89 ? -23.589 -10.014 139.360 1.00 60.18 155 ASP A O 1
ATOM 680 N N . VAL A 1 90 ? -23.770 -8.669 141.105 1.00 60.17 156 VAL A N 1
ATOM 681 C CA . VAL A 1 90 ? -24.939 -7.945 140.533 1.00 50.34 156 VAL A CA 1
ATOM 682 C C . VAL A 1 90 ? -24.518 -7.089 139.323 1.00 53.74 156 VAL A C 1
ATOM 683 O O . VAL A 1 90 ? -25.217 -7.066 138.325 1.00 56.23 156 VAL A O 1
ATOM 687 N N . LEU A 1 91 ? -23.349 -6.496 139.314 1.00 50.16 157 LEU A N 1
ATOM 688 C CA . LEU A 1 91 ? -22.881 -5.677 138.156 1.00 53.58 157 LEU A CA 1
ATOM 689 C C . LEU A 1 91 ? -22.775 -6.507 136.885 1.00 49.11 157 LEU A C 1
ATOM 690 O O . LEU A 1 91 ? -23.120 -5.981 135.822 1.00 57.76 157 LEU A O 1
ATOM 695 N N . PHE A 1 92 ? -22.190 -7.698 136.935 1.00 55.88 158 PHE A N 1
ATOM 696 C CA . PHE A 1 92 ? -21.872 -8.472 135.711 1.00 51.94 158 PHE A CA 1
ATOM 697 C C . PHE A 1 92 ? -23.179 -8.912 135.071 1.00 54.37 158 PHE A C 1
ATOM 698 O O . PHE A 1 92 ? -23.382 -8.681 133.857 1.00 58.77 158 PHE A O 1
ATOM 706 N N . SER A 1 93 ? -24.105 -9.402 135.870 1.00 48.43 159 SER A N 1
ATOM 707 C CA . SER A 1 93 ? -25.401 -9.881 135.356 1.00 61.97 159 SER A CA 1
ATOM 708 C C . SER A 1 93 ? -26.333 -8.722 134.944 1.00 58.87 159 SER A C 1
ATOM 709 O O . SER A 1 93 ? -27.142 -8.889 134.003 1.00 64.44 159 SER A O 1
ATOM 712 N N . THR A 1 94 ? -26.275 -7.589 135.632 1.00 62.70 160 THR A N 1
ATOM 713 C CA . THR A 1 94 ? -27.034 -6.376 135.238 1.00 56.15 160 THR A CA 1
ATOM 714 C C . THR A 1 94 ? -26.487 -5.877 133.913 1.00 50.88 160 THR A C 1
ATOM 715 O O . THR A 1 94 ? -27.306 -5.471 133.045 1.00 52.80 160 THR A O 1
ATOM 719 N N . ALA A 1 95 ? -25.161 -5.901 133.755 1.00 53.62 161 ALA A N 1
ATOM 720 C CA . ALA A 1 95 ? -24.525 -5.495 132.483 1.00 56.65 161 ALA A CA 1
ATOM 721 C C . ALA A 1 95 ? -25.015 -6.450 131.394 1.00 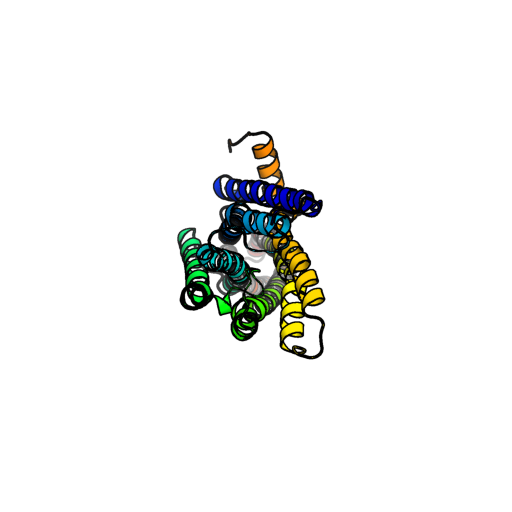51.98 161 ALA A C 1
ATOM 722 O O . ALA A 1 95 ? -25.202 -6.028 130.259 1.00 53.83 161 ALA A O 1
ATOM 724 N N . LYS A 1 96 ? -25.213 -7.715 131.733 1.00 57.69 162 LYS A N 1
ATOM 725 C CA . LYS A 1 96 ? -25.645 -8.723 130.735 1.00 52.47 162 LYS A CA 1
ATOM 726 C C . LYS A 1 96 ? -27.067 -8.407 130.229 1.00 56.70 162 LYS A C 1
ATOM 727 O O . LYS A 1 96 ? -27.285 -8.386 128.997 1.00 51.89 162 LYS A O 1
ATOM 733 N N . ILE A 1 97 ? -28.018 -8.167 131.115 1.00 56.33 163 ILE A N 1
ATOM 734 C CA . ILE A 1 97 ? -29.435 -7.979 130.692 1.00 65.90 163 ILE A CA 1
ATOM 735 C C . ILE A 1 97 ? -29.516 -6.656 129.911 1.00 69.65 163 ILE A C 1
ATOM 736 O O . ILE A 1 97 ? -30.263 -6.621 128.918 1.00 66.76 163 ILE A O 1
ATOM 741 N N . TRP A 1 98 ? -28.769 -5.615 130.296 1.00 60.48 164 TRP A N 1
ATOM 742 C CA . TRP A 1 98 ? -28.779 -4.358 129.509 1.00 64.66 164 TRP A CA 1
ATOM 743 C C . TRP A 1 98 ? -28.024 -4.530 128.190 1.00 59.78 164 TRP A C 1
ATOM 744 O O . TRP A 1 98 ? -28.254 -3.762 127.276 1.00 56.91 164 TRP A O 1
ATOM 755 N N . HIS A 1 99 ? -27.137 -5.507 128.078 1.00 70.06 165 HIS A N 1
ATOM 756 C CA . HIS A 1 99 ? -26.483 -5.834 126.784 1.00 67.46 165 HIS A CA 1
ATOM 757 C C . HIS A 1 99 ? -27.508 -6.463 125.846 1.00 55.12 165 HIS A C 1
ATOM 758 O O . HIS A 1 99 ? -27.562 -6.095 124.690 1.00 56.30 165 HIS A O 1
ATOM 765 N N . LEU A 1 100 ? -28.266 -7.420 126.334 1.00 57.85 166 LEU A N 1
ATOM 766 C CA . LEU A 1 100 ? -29.291 -8.118 125.518 1.00 64.00 166 LEU A CA 1
ATOM 767 C C . LEU A 1 100 ? -30.304 -7.086 125.041 1.00 56.33 166 LEU A C 1
ATOM 768 O O . LEU A 1 100 ? -30.732 -7.115 123.899 1.00 64.75 166 LEU A O 1
ATOM 773 N N . CYS A 1 101 ? -30.661 -6.191 125.925 1.00 55.31 167 CYS A N 1
ATOM 774 C CA . CYS A 1 101 ? -31.666 -5.135 125.677 1.00 57.00 167 CYS A CA 1
ATOM 775 C C . CYS A 1 101 ? -31.070 -4.130 124.694 1.00 50.87 167 CYS A C 1
ATOM 776 O O . CYS A 1 101 ? -31.769 -3.745 123.742 1.00 59.03 167 CYS A O 1
ATOM 779 N N . ALA A 1 102 ? -29.772 -3.834 124.784 1.00 59.53 168 ALA A N 1
ATOM 780 C CA . ALA A 1 102 ? -29.080 -2.963 123.792 1.00 57.19 168 ALA A CA 1
ATOM 781 C C . ALA A 1 102 ? -28.995 -3.640 122.404 1.00 60.17 168 ALA A C 1
ATOM 782 O O . ALA A 1 102 ? -28.992 -2.932 121.418 1.00 60.06 168 ALA A O 1
ATOM 784 N N . ILE A 1 103 ? -28.820 -4.952 122.315 1.00 59.54 169 ILE A N 1
ATOM 785 C CA . ILE A 1 103 ? -28.751 -5.666 121.009 1.00 60.06 169 ILE A CA 1
ATOM 786 C C . ILE A 1 103 ? -30.122 -5.568 120.332 1.00 56.06 169 ILE A C 1
ATOM 787 O O . ILE A 1 103 ? -30.201 -5.291 119.128 1.00 67.98 169 ILE A O 1
ATOM 792 N N . SER A 1 104 ? -31.175 -5.763 121.110 1.00 62.55 170 SER A N 1
ATOM 793 C CA . SER A 1 104 ? -32.557 -5.887 120.601 1.00 68.35 170 SER A CA 1
ATOM 794 C C . SER A 1 104 ? -32.987 -4.533 120.007 1.00 59.90 170 SER A C 1
ATOM 795 O O . SER A 1 104 ? -33.403 -4.475 118.858 1.00 64.58 170 SER A O 1
ATOM 798 N N . LEU A 1 105 ? -32.808 -3.484 120.773 1.00 63.82 171 LEU A N 1
ATOM 799 C CA . LEU A 1 105 ? -33.107 -2.094 120.386 1.00 63.78 171 LEU A CA 1
ATOM 800 C C . LEU A 1 105 ? -32.222 -1.664 119.216 1.00 70.78 171 LEU A C 1
ATOM 801 O O . LEU A 1 105 ? -32.728 -0.975 118.328 1.00 69.72 171 LEU A O 1
ATOM 806 N N . ASP A 1 106 ? -30.943 -2.046 119.191 1.00 76.01 172 ASP A N 1
ATOM 807 C CA . ASP A 1 106 ? -30.035 -1.592 118.104 1.00 66.77 172 ASP A CA 1
ATOM 808 C C . ASP A 1 106 ? -30.508 -2.203 116.792 1.00 66.73 172 ASP A C 1
ATOM 809 O O . ASP A 1 106 ? -30.546 -1.489 115.784 1.00 67.58 172 ASP A O 1
ATOM 814 N N . ARG A 1 107 ? -30.866 -3.480 116.832 1.00 68.88 173 ARG A N 1
ATOM 815 C CA . ARG A 1 107 ? -31.325 -4.182 115.615 1.00 73.81 173 ARG A CA 1
ATOM 816 C C . ARG A 1 107 ? -32.605 -3.517 115.110 1.00 71.24 173 ARG A C 1
ATOM 817 O O . ARG A 1 107 ? -32.741 -3.350 113.888 1.00 78.32 173 ARG A O 1
ATOM 825 N N . TYR A 1 108 ? -33.505 -3.159 116.018 1.00 66.69 174 TYR A N 1
ATOM 826 C CA . TYR A 1 108 ? -34.795 -2.571 115.611 1.00 68.13 174 TYR A CA 1
ATOM 827 C C . TYR A 1 108 ? -34.510 -1.224 114.967 1.00 72.73 174 TYR A C 1
ATOM 828 O O . TYR A 1 108 ? -35.048 -0.951 113.880 1.00 73.94 174 TYR A O 1
ATOM 837 N N . VAL A 1 109 ? -33.695 -0.409 115.629 1.00 62.48 175 VAL A N 1
ATOM 838 C CA . VAL A 1 109 ? -33.455 0.958 115.111 1.00 61.44 175 VAL A CA 1
ATOM 839 C C . VAL A 1 109 ? -32.772 0.844 113.747 1.00 70.76 175 VAL A C 1
ATOM 840 O O . VAL A 1 109 ? -33.103 1.678 112.867 1.00 83.64 175 VAL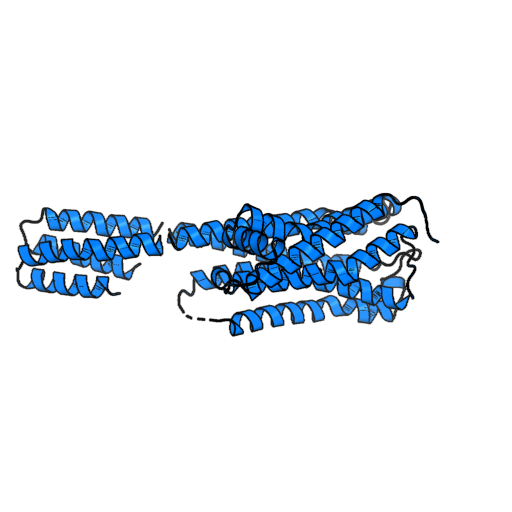 A O 1
ATOM 844 N N . ALA A 1 110 ? -31.917 -0.179 113.549 1.00 80.14 176 ALA A N 1
ATOM 845 C CA . ALA A 1 110 ? -31.145 -0.422 112.297 1.00 74.66 176 ALA A CA 1
ATOM 846 C C . ALA A 1 110 ? -32.091 -0.722 111.148 1.00 69.95 176 ALA A C 1
ATOM 847 O O . ALA A 1 110 ? -31.713 -0.425 110.027 1.00 82.77 176 ALA A O 1
ATOM 849 N N . ILE A 1 111 ? -33.231 -1.351 111.399 1.00 86.84 177 ILE A N 1
ATOM 850 C CA . ILE A 1 111 ? -34.237 -1.576 110.316 1.00 89.36 177 ILE A CA 1
ATOM 851 C C . ILE A 1 111 ? -34.902 -0.241 109.947 1.00 97.24 177 ILE A C 1
ATOM 852 O O . ILE A 1 111 ? -34.882 0.089 108.739 1.00 111.81 177 ILE A O 1
ATOM 857 N N . GLN A 1 112 ? -35.377 0.523 110.935 1.00 87.64 178 GLN A N 1
ATOM 858 C CA . GLN A 1 112 ? -36.241 1.721 110.719 1.00 102.97 178 GLN A CA 1
ATOM 859 C C . GLN A 1 112 ? -35.381 2.844 110.133 1.00 100.47 178 GLN A C 1
ATOM 860 O O . GLN A 1 112 ? -35.915 3.638 109.335 1.00 120.87 178 GLN A O 1
ATOM 866 N N . ASN A 1 113 ? -34.121 2.928 110.549 1.00 107.94 179 ASN A N 1
ATOM 867 C CA . ASN A 1 113 ? -33.172 3.922 109.990 1.00 118.75 179 ASN A CA 1
ATOM 868 C C . ASN A 1 113 ? -32.224 3.150 109.090 1.00 126.94 179 ASN A C 1
ATOM 869 O O . ASN A 1 113 ? -31.179 2.718 109.577 1.00 146.65 179 ASN A O 1
ATOM 874 N N . PRO A 1 114 ? -32.543 2.950 107.795 1.00 136.10 180 PRO A N 1
ATOM 875 C CA . PRO A 1 114 ? -31.713 2.110 106.935 1.00 141.65 180 PRO A CA 1
ATOM 876 C C . PRO A 1 114 ? -30.308 2.708 106.775 1.00 153.30 180 PRO A C 1
ATOM 877 O O . PRO A 1 114 ? -29.362 1.943 106.746 1.00 124.41 180 PRO A O 1
ATOM 881 N N . ILE A 1 115 ? -30.207 4.035 106.683 1.00 148.04 181 ILE A N 1
ATOM 882 C CA . ILE A 1 115 ? -28.886 4.725 106.572 1.00 145.41 181 ILE A CA 1
ATOM 883 C C . ILE A 1 115 ? -27.982 4.295 107.738 1.00 149.14 181 ILE A C 1
ATOM 884 O O . ILE A 1 115 ? -26.787 4.055 107.499 1.00 119.59 181 ILE A O 1
ATOM 886 N N . SER A 1 122 ? -19.835 0.498 112.108 1.00 91.28 188 SER A N 1
ATOM 887 C CA . SER A 1 122 ? -18.910 1.396 112.845 1.00 85.84 188 SER A CA 1
ATOM 888 C C . SER A 1 122 ? -18.537 0.747 114.176 1.00 87.58 188 SER A C 1
ATOM 889 O O . SER A 1 122 ? -19.458 0.496 114.986 1.00 68.90 188 SER A O 1
ATOM 892 N N . ARG A 1 123 ? -17.241 0.545 114.423 1.00 77.03 189 ARG A N 1
ATOM 893 C CA . ARG A 1 123 ? -16.807 -0.007 115.724 1.00 76.53 189 ARG A CA 1
ATOM 894 C C . ARG A 1 123 ? -17.029 1.024 116.837 1.00 73.69 189 ARG A C 1
ATOM 895 O O . ARG A 1 123 ? -17.469 0.627 117.908 1.00 74.52 189 ARG A O 1
ATOM 903 N N . THR A 1 124 ? -16.762 2.291 116.585 1.00 65.24 190 THR A N 1
ATOM 904 C CA . THR A 1 124 ? -16.793 3.306 117.673 1.00 75.69 190 THR A CA 1
ATOM 905 C C . THR A 1 124 ? -18.221 3.440 118.197 1.00 59.34 190 THR A C 1
ATOM 906 O O . THR A 1 124 ? -18.365 3.543 119.424 1.00 60.83 190 THR A O 1
ATOM 910 N N . LYS A 1 125 ? -19.220 3.437 117.326 1.00 65.70 191 LYS A N 1
ATOM 911 C CA . LYS A 1 125 ? -20.623 3.622 117.785 1.00 67.91 191 LYS A CA 1
ATOM 912 C C . LYS A 1 125 ? -20.985 2.435 118.666 1.00 57.34 191 LYS A C 1
ATOM 913 O O . LYS A 1 125 ? -21.657 2.643 119.677 1.00 66.04 191 LYS A O 1
ATOM 919 N N . ALA A 1 126 ? -20.528 1.242 118.287 1.00 55.93 192 ALA A N 1
ATOM 920 C CA . ALA A 1 126 ? -20.777 0.028 119.085 1.00 56.85 192 ALA A CA 1
ATOM 921 C C . ALA A 1 126 ? -20.090 0.172 120.460 1.00 57.17 192 ALA A C 1
ATOM 922 O O . ALA A 1 126 ? -20.705 -0.160 121.462 1.00 61.13 192 ALA A O 1
ATOM 924 N N . PHE A 1 127 ? -18.869 0.695 120.511 1.00 64.36 193 PHE A N 1
ATOM 925 C CA . PHE A 1 127 ? -18.076 0.790 121.761 1.00 62.66 193 PHE A CA 1
ATOM 926 C C . PHE A 1 127 ? -18.641 1.904 122.615 1.00 60.71 193 PHE A C 1
ATOM 927 O O . PHE A 1 127 ? -18.478 1.811 123.793 1.00 70.29 193 PHE A O 1
ATOM 935 N N . LEU A 1 128 ? -19.242 2.930 122.015 1.00 58.87 194 LEU A N 1
ATOM 936 C CA . LEU A 1 128 ? -19.949 3.972 122.806 1.00 61.10 194 LEU A CA 1
ATOM 937 C C . LEU A 1 128 ? -21.081 3.280 123.554 1.00 53.88 194 LEU A C 1
ATOM 938 O O . LEU A 1 128 ? -21.269 3.567 124.728 1.00 53.45 194 LEU A O 1
ATOM 943 N N . LYS A 1 129 ? -21.878 2.474 122.852 1.00 61.66 195 LYS A N 1
ATOM 944 C CA . LYS A 1 129 ? -23.087 1.844 123.449 1.00 64.16 195 LYS A CA 1
ATOM 945 C C . LYS A 1 129 ? -22.660 0.860 124.547 1.00 58.38 195 LYS A C 1
ATOM 946 O O . LYS A 1 129 ? -23.179 0.948 125.692 1.00 56.75 195 LYS A O 1
ATOM 952 N N . ILE A 1 130 ? -21.700 -0.003 124.248 1.00 60.61 196 ILE A N 1
ATOM 953 C CA . ILE A 1 130 ? -21.150 -0.998 125.223 1.00 57.12 196 ILE A CA 1
ATOM 954 C C . ILE A 1 130 ? -20.699 -0.267 126.488 1.00 52.64 196 ILE A C 1
ATOM 955 O O . ILE A 1 130 ? -21.008 -0.744 127.583 1.00 55.39 196 ILE A O 1
ATOM 960 N N . ILE A 1 131 ? -19.883 0.777 126.332 1.00 57.02 197 ILE A N 1
ATOM 961 C CA . ILE A 1 131 ? -19.298 1.527 127.482 1.00 61.45 197 ILE A CA 1
ATOM 962 C C . ILE A 1 131 ? -20.440 2.183 128.278 1.00 57.84 197 ILE A C 1
ATOM 963 O O . ILE A 1 131 ? -20.435 2.040 129.512 1.00 73.82 197 ILE A O 1
ATOM 968 N N . ALA A 1 132 ? -21.420 2.792 127.598 1.00 57.01 198 ALA A N 1
ATOM 969 C CA . ALA A 1 132 ? -22.666 3.324 128.212 1.00 66.75 198 ALA A CA 1
ATOM 970 C C . ALA A 1 132 ? -23.368 2.248 129.051 1.00 60.56 198 ALA A C 1
ATOM 971 O O . ALA A 1 132 ? -23.777 2.564 130.201 1.00 59.31 198 ALA A O 1
ATOM 973 N N . VAL A 1 133 ? -23.499 1.027 128.533 1.00 56.83 199 VAL A N 1
ATOM 974 C CA . VAL A 1 133 ? -24.182 -0.090 129.252 1.00 59.48 199 VAL A CA 1
ATOM 975 C C . VAL A 1 133 ? -23.386 -0.476 130.508 1.00 57.22 199 VAL A C 1
ATOM 976 O O . VAL A 1 133 ? -23.994 -0.578 131.587 1.00 61.57 199 VAL A O 1
ATOM 980 N N . TRP A 1 134 ? -22.066 -0.630 130.411 1.00 56.03 200 TRP A N 1
ATOM 981 C CA . TRP A 1 134 ? -21.198 -0.852 131.603 1.00 58.98 200 TRP A CA 1
ATOM 982 C C . TRP A 1 134 ? -21.302 0.277 132.625 1.00 61.15 200 TRP A C 1
ATOM 983 O O . TRP A 1 134 ? -21.291 -0.039 133.818 1.00 71.01 200 TRP A O 1
ATOM 994 N N . THR A 1 135 ? -21.336 1.546 132.205 1.00 65.50 201 THR A N 1
ATOM 995 C CA . THR A 1 135 ? -21.396 2.694 133.167 1.00 70.79 201 THR A CA 1
ATOM 996 C C . THR A 1 135 ? -22.764 2.683 133.832 1.00 63.43 201 THR A C 1
ATOM 997 O O . THR A 1 135 ? -22.842 2.975 135.014 1.00 61.42 201 THR A O 1
ATOM 1001 N N . ILE A 1 136 ? -23.807 2.389 133.064 1.00 62.71 202 ILE A N 1
ATOM 1002 C CA . ILE A 1 136 ? -25.196 2.332 133.599 1.00 68.91 202 ILE A CA 1
ATOM 1003 C C . ILE A 1 136 ? -25.232 1.235 134.654 1.00 61.16 202 ILE A C 1
ATOM 1004 O O . ILE A 1 136 ? -25.831 1.448 135.762 1.00 66.78 202 ILE A O 1
ATOM 1009 N N . SER A 1 137 ? -24.616 0.090 134.379 1.00 64.55 203 SER A N 1
ATOM 1010 C CA . SER A 1 137 ? -24.671 -1.043 135.343 1.00 59.25 203 SER A CA 1
ATOM 1011 C C . SER A 1 137 ? -23.806 -0.768 136.574 1.00 60.92 203 SER A C 1
ATOM 1012 O O . SER A 1 137 ? -24.232 -1.198 137.664 1.00 65.52 203 SER A O 1
ATOM 1015 N N . VAL A 1 138 ? -22.675 -0.058 136.426 1.00 59.29 204 VAL A N 1
ATOM 1016 C CA . VAL A 1 138 ? -21.780 0.351 137.549 1.00 60.05 204 VAL A CA 1
ATOM 1017 C C . VAL A 1 138 ? -22.531 1.299 138.478 1.00 60.52 204 VAL A C 1
ATOM 1018 O O . VAL A 1 138 ? -22.478 1.103 139.705 1.00 58.84 204 VAL A O 1
ATOM 1022 N N . GLY A 1 139 ? -23.288 2.232 137.913 1.00 65.07 205 GLY A N 1
ATOM 1023 C CA . GLY A 1 139 ? -23.977 3.255 138.710 1.00 58.72 205 GLY A CA 1
ATOM 1024 C C . GLY A 1 139 ? -25.205 2.721 139.420 1.00 59.65 205 GLY A C 1
ATOM 1025 O O . GLY A 1 139 ? -25.455 3.126 140.570 1.00 64.09 205 GLY A O 1
ATOM 1026 N N . ILE A 1 140 ? -25.981 1.865 138.777 1.00 65.09 206 ILE A N 1
ATOM 1027 C CA . ILE A 1 140 ? -27.242 1.313 139.368 1.00 62.38 206 ILE A CA 1
ATOM 1028 C C . ILE A 1 140 ? -26.872 0.322 140.475 1.00 63.79 206 ILE A C 1
ATOM 1029 O O . ILE A 1 140 ? -27.579 0.287 141.510 1.00 69.02 206 ILE A O 1
ATOM 1034 N N . SER A 1 141 ? -25.781 -0.436 140.315 1.00 62.77 207 SER A N 1
ATOM 1035 C CA . SER A 1 141 ? -25.373 -1.486 141.282 1.00 57.84 207 SER A CA 1
ATOM 1036 C C . SER A 1 141 ? -24.704 -0.850 142.518 1.00 58.14 207 SER A C 1
ATOM 1037 O O . SER A 1 141 ? -24.685 -1.483 143.567 1.00 57.36 207 SER A O 1
ATOM 1040 N N . MET A 1 142 ? -24.207 0.383 142.394 1.00 56.29 208 MET A N 1
ATOM 1041 C CA . MET A 1 142 ? -23.474 1.171 143.418 1.00 63.60 208 MET A CA 1
ATOM 1042 C C . MET A 1 142 ? -24.118 1.265 144.813 1.00 59.76 208 MET A C 1
ATOM 1043 O O . MET A 1 142 ? -23.385 1.428 145.787 1.00 54.87 208 MET A O 1
ATOM 1048 N N . PRO A 1 143 ? -25.457 1.295 145.026 1.00 56.28 209 PRO A N 1
ATOM 1049 C CA . PRO A 1 143 ? -25.969 1.239 146.386 1.00 53.03 209 PRO A CA 1
ATOM 1050 C C . PRO A 1 143 ? -25.487 0.036 147.180 1.00 57.09 209 PRO A C 1
ATOM 1051 O O . PRO A 1 143 ? -25.548 0.158 148.394 1.00 55.76 209 PRO A O 1
ATOM 1055 N N . ILE A 1 144 ? -25.050 -1.045 146.516 1.00 50.11 210 ILE A N 1
ATOM 1056 C CA . ILE A 1 144 ? -24.704 -2.293 147.234 1.00 51.03 210 ILE A CA 1
ATOM 1057 C C . ILE A 1 144 ? -23.449 -2.033 148.054 1.00 61.68 210 ILE A C 1
ATOM 1058 O O . ILE A 1 144 ? -23.501 -2.318 149.250 1.00 70.74 210 ILE A O 1
ATOM 1063 N N . PRO A 1 145 ? -22.280 -1.568 147.522 1.00 63.03 211 PRO A N 1
ATOM 1064 C CA . PRO A 1 145 ? -21.162 -1.297 148.411 1.00 58.04 211 PRO A CA 1
ATOM 1065 C C . PRO A 1 145 ? -21.331 -0.031 149.234 1.00 55.13 211 PRO A C 1
ATOM 1066 O O . PRO A 1 145 ? -20.857 -0.059 150.366 1.00 59.30 211 PRO A O 1
ATOM 1070 N N . VAL A 1 146 ? -21.924 1.034 148.700 1.00 55.92 212 VAL A N 1
ATOM 1071 C CA . VAL A 1 146 ? -22.099 2.286 149.492 1.00 55.28 212 VAL A CA 1
ATOM 1072 C C . VAL A 1 146 ? -22.848 1.994 150.805 1.00 64.50 212 VAL A C 1
ATOM 1073 O O . VAL A 1 146 ? -22.355 2.470 151.853 1.00 65.15 212 VAL A O 1
ATOM 1077 N N . PHE A 1 147 ? -23.982 1.272 150.782 1.00 61.51 213 PHE A N 1
ATOM 1078 C CA . PHE A 1 147 ? -24.779 1.018 152.005 1.00 61.07 213 PHE A CA 1
ATOM 1079 C C . PHE A 1 147 ? -24.300 -0.254 152.688 1.00 51.09 213 PHE A C 1
ATOM 1080 O O . PHE A 1 147 ? -24.263 -0.301 153.912 1.00 58.20 213 PHE A O 1
ATOM 1088 N N . GLY A 1 148 ? -23.930 -1.267 151.938 1.00 57.55 214 GLY A N 1
ATOM 1089 C CA . GLY A 1 148 ? -23.545 -2.582 152.515 1.00 59.27 214 GLY A CA 1
ATOM 1090 C C . GLY A 1 148 ? -22.227 -2.569 153.249 1.00 58.64 214 GLY A C 1
ATOM 1091 O O . GLY A 1 148 ? -22.051 -3.376 154.203 1.00 77.50 214 GLY A O 1
ATOM 1092 N N . LEU A 1 149 ? -21.277 -1.714 152.855 1.00 70.28 215 LEU A N 1
ATOM 1093 C CA . LEU A 1 149 ? -19.999 -1.600 153.619 1.00 65.41 215 LEU A CA 1
ATOM 1094 C C . LEU A 1 149 ? -20.191 -0.744 154.874 1.00 58.60 215 LEU A C 1
ATOM 1095 O O . LEU A 1 149 ? -19.431 -0.930 155.786 1.00 74.71 215 LEU A O 1
ATOM 1100 N N . GLN A 1 150 ? -21.156 0.164 154.915 1.00 60.51 216 GLN A N 1
ATOM 1101 C CA . GLN A 1 150 ? -21.444 0.927 156.157 1.00 57.33 216 GLN A CA 1
ATOM 1102 C C . GLN A 1 150 ? -22.347 0.161 157.116 1.00 64.38 216 GLN A C 1
ATOM 1103 O O . GLN A 1 150 ? -22.506 0.665 158.240 1.00 85.57 216 GLN A O 1
ATOM 1109 N N . ASP A 1 151 ? -23.002 -0.919 156.690 1.00 69.71 217 ASP A N 1
ATOM 1110 C CA . ASP A 1 151 ? -23.984 -1.631 157.550 1.00 68.19 217 ASP A CA 1
ATOM 1111 C C . ASP A 1 151 ? -23.964 -3.103 157.187 1.00 64.80 217 ASP A C 1
ATOM 1112 O O . ASP A 1 151 ? -24.531 -3.439 156.139 1.00 72.05 217 ASP A O 1
ATOM 1117 N N . ASP A 1 152 ? -23.357 -3.934 158.020 1.00 51.83 218 ASP A N 1
ATOM 1118 C CA . ASP A 1 152 ? -23.248 -5.392 157.758 1.00 62.75 218 ASP A CA 1
ATOM 1119 C C . ASP A 1 152 ? -24.639 -6.031 157.638 1.00 68.11 218 ASP A C 1
ATOM 1120 O O . ASP A 1 152 ? -24.756 -7.068 156.914 1.00 62.54 218 ASP A O 1
ATOM 1125 N N . SER A 1 153 ? -25.659 -5.459 158.296 1.00 57.25 219 SER A N 1
ATOM 1126 C CA . SER A 1 153 ? -27.002 -6.082 158.366 1.00 54.61 219 SER A CA 1
ATOM 1127 C C . SER A 1 153 ? -27.654 -6.115 156.974 1.00 56.72 219 SER A C 1
ATOM 1128 O O . SER A 1 153 ? -28.666 -6.848 156.792 1.00 63.45 219 SER A O 1
ATOM 1131 N N . LYS A 1 154 ? -27.160 -5.303 156.044 1.00 59.25 220 LYS A N 1
ATOM 1132 C CA . LYS A 1 154 ? -27.664 -5.210 154.639 1.00 64.52 220 LYS A CA 1
ATOM 1133 C C . LYS A 1 154 ? -27.091 -6.340 153.790 1.00 56.51 220 LYS A C 1
ATOM 1134 O O . LYS A 1 154 ? -27.743 -6.709 152.794 1.00 63.26 220 LYS A O 1
ATOM 1140 N N . VAL A 1 155 ? -25.900 -6.845 154.126 1.00 58.34 221 VAL A N 1
ATOM 1141 C CA . VAL A 1 155 ? -25.257 -7.886 153.271 1.00 57.20 221 VAL A CA 1
ATOM 1142 C C . VAL A 1 155 ? -25.015 -9.170 154.062 1.00 59.03 221 VAL A C 1
ATOM 1143 O O . VAL A 1 155 ? -24.421 -10.089 153.478 1.00 58.69 221 VAL A O 1
ATOM 1147 N N . PHE A 1 156 ? -25.504 -9.279 155.291 1.00 65.98 222 PHE A N 1
ATOM 1148 C CA . PHE A 1 156 ? -25.315 -10.509 156.097 1.00 66.41 222 PHE A CA 1
ATOM 1149 C C . PHE A 1 156 ? -26.616 -10.945 156.780 1.00 70.49 222 PHE A C 1
ATOM 1150 O O . PHE A 1 156 ? -27.317 -10.102 157.371 1.00 77.24 222 PHE A O 1
ATOM 1158 N N . LYS A 1 157 ? -26.908 -12.249 156.708 1.00 65.69 223 LYS A N 1
ATOM 1159 C CA . LYS A 1 157 ? -27.989 -12.934 157.466 1.00 63.56 223 LYS A CA 1
ATOM 1160 C C . LYS A 1 157 ? -27.394 -14.234 158.012 1.00 77.04 223 LYS A C 1
ATOM 1161 O O . LYS A 1 157 ? -27.123 -15.138 157.175 1.00 74.37 223 LYS A O 1
ATOM 1167 N N . GLU A 1 158 ? -27.203 -14.318 159.340 1.00 78.26 224 GLU A N 1
ATOM 1168 C CA . GLU A 1 158 ? -26.669 -15.527 160.028 1.00 78.68 224 GLU A CA 1
ATOM 1169 C C . GLU A 1 158 ? -25.289 -15.860 159.476 1.00 67.92 224 GLU A C 1
ATOM 1170 O O . GLU A 1 158 ? -24.946 -17.049 159.354 1.00 81.95 224 GLU A O 1
ATOM 1176 N N . GLY A 1 159 ? -24.496 -14.827 159.235 1.00 76.37 225 GLY A N 1
ATOM 1177 C CA . GLY A 1 159 ? -23.135 -15.001 158.726 1.00 65.82 225 GLY A CA 1
ATOM 1178 C C . GLY A 1 159 ? -23.108 -15.524 157.303 1.00 64.49 225 GLY A C 1
ATOM 1179 O O . GLY A 1 159 ? -22.000 -15.734 156.815 1.00 72.25 225 GLY A O 1
ATOM 1180 N N . SER A 1 160 ? -24.245 -15.677 156.615 1.00 61.11 226 SER A N 1
ATOM 1181 C CA . SER A 1 160 ? -24.248 -15.806 155.134 1.00 62.16 226 SER A CA 1
ATOM 1182 C C . SER A 1 160 ? -24.125 -14.408 154.514 1.00 60.58 226 SER A C 1
ATOM 1183 O O . SER A 1 160 ? -24.786 -13.476 154.953 1.00 66.99 226 SER A O 1
ATOM 1186 N N . CYS A 1 161 ? -23.297 -14.275 153.506 1.00 61.85 227 CYS A N 1
ATOM 1187 C CA . CYS A 1 161 ? -23.239 -13.089 152.630 1.00 61.95 227 CYS A CA 1
ATOM 1188 C C . CYS A 1 161 ? -24.296 -13.236 151.533 1.00 60.68 227 CYS A C 1
ATOM 1189 O O . CYS A 1 161 ? -24.253 -14.178 150.788 1.00 62.89 227 CYS A O 1
ATOM 1192 N N . LEU A 1 162 ? -25.216 -12.289 151.474 1.00 63.01 228 LEU A N 1
ATOM 1193 C CA . LEU A 1 162 ? -26.339 -12.242 150.512 1.00 62.57 228 LEU A CA 1
ATOM 1194 C C . LEU A 1 162 ? -26.906 -10.837 150.569 1.00 58.14 228 LEU A C 1
ATOM 1195 O O . LEU A 1 162 ? -26.566 -10.106 151.443 1.00 79.75 228 LEU A O 1
ATOM 1200 N N . LEU A 1 163 ? -27.726 -10.458 149.630 1.00 65.96 229 LEU A N 1
ATOM 1201 C CA . LEU A 1 163 ? -28.395 -9.154 149.751 1.00 68.44 229 LEU A CA 1
ATOM 1202 C C . LEU A 1 163 ? -29.570 -9.300 150.727 1.00 63.67 229 LEU A C 1
ATOM 1203 O O . LEU A 1 163 ? -30.604 -9.783 150.328 1.00 64.00 229 LEU A O 1
ATOM 1208 N N . ALA A 1 164 ? -29.374 -8.902 151.981 1.00 60.02 230 ALA A N 1
ATOM 1209 C CA . ALA A 1 164 ? -30.278 -9.174 153.122 1.00 57.24 230 ALA A CA 1
ATOM 1210 C C . ALA A 1 164 ? -31.403 -8.142 153.231 1.00 62.38 230 ALA A C 1
ATOM 1211 O O . ALA A 1 164 ? -32.382 -8.474 153.874 1.00 68.11 230 ALA A O 1
ATOM 1213 N N . ASP A 1 165 ? -31.289 -6.918 152.704 1.00 65.27 231 ASP A N 1
ATOM 1214 C CA . ASP A 1 165 ? -32.410 -5.943 152.821 1.00 53.86 231 ASP A CA 1
ATOM 1215 C C . ASP A 1 165 ? -33.444 -6.288 151.736 1.00 61.18 231 ASP A C 1
ATOM 1216 O O . ASP A 1 165 ? -33.078 -6.314 150.522 1.00 60.27 231 ASP A O 1
ATOM 1221 N N . ASP A 1 166 ? -34.676 -6.554 152.161 1.00 55.72 232 ASP A N 1
ATOM 1222 C CA . ASP A 1 166 ? -35.862 -6.862 151.332 1.00 61.22 232 ASP A CA 1
ATOM 1223 C C . ASP A 1 166 ? -36.105 -5.756 150.304 1.00 67.94 232 ASP A C 1
ATOM 1224 O O . ASP A 1 166 ? -36.678 -6.038 149.236 1.00 62.01 232 ASP A O 1
ATOM 1229 N N . ASN A 1 167 ? -35.797 -4.513 150.656 1.00 69.91 233 ASN A N 1
ATOM 1230 C CA . ASN A 1 167 ? -36.067 -3.369 149.752 1.00 62.58 233 ASN A CA 1
ATOM 1231 C C . ASN A 1 167 ? -35.059 -3.387 148.608 1.00 61.48 233 ASN A C 1
ATOM 1232 O O . ASN A 1 167 ? -35.451 -3.034 147.511 1.00 67.99 233 ASN A O 1
ATOM 1237 N N . PHE A 1 168 ? -33.801 -3.759 148.845 1.00 71.35 234 PHE A N 1
ATOM 1238 C CA . PHE A 1 168 ? -32.807 -3.821 147.748 1.00 60.24 234 PHE A CA 1
ATOM 1239 C C . PHE A 1 168 ? -33.228 -4.908 146.780 1.00 58.94 234 PHE A C 1
ATOM 1240 O O . PHE A 1 168 ? -33.027 -4.714 145.572 1.00 60.68 234 PHE A O 1
ATOM 1248 N N . VAL A 1 169 ? -33.669 -6.042 147.301 1.00 59.39 235 VAL A N 1
ATOM 1249 C CA . VAL A 1 169 ? -34.137 -7.169 146.452 1.00 61.44 235 VAL A CA 1
ATOM 1250 C C . VAL A 1 169 ? -35.360 -6.723 145.635 1.00 59.29 235 VAL A C 1
ATOM 1251 O O . VAL A 1 169 ? -35.343 -6.940 144.423 1.00 62.05 235 VAL A O 1
ATOM 1255 N N . LEU A 1 170 ? -36.385 -6.118 146.248 1.00 62.28 236 LEU A N 1
ATOM 1256 C CA . LEU A 1 170 ? -37.616 -5.699 145.535 1.00 62.09 236 LEU A CA 1
ATOM 1257 C C . LEU A 1 170 ? -37.277 -4.649 144.481 1.00 70.66 236 LEU A C 1
ATOM 1258 O O . LEU A 1 170 ? -37.713 -4.844 143.311 1.00 66.29 236 LEU A O 1
ATOM 1263 N N . ILE A 1 171 ? -36.706 -3.516 144.910 1.00 55.13 237 ILE A N 1
ATOM 1264 C CA . ILE A 1 171 ? -36.413 -2.386 143.986 1.00 60.46 237 ILE A CA 1
ATOM 1265 C C . ILE A 1 171 ? -35.363 -2.811 142.950 1.00 59.80 237 ILE A C 1
ATOM 1266 O O . ILE A 1 171 ? -35.550 -2.505 141.742 1.00 60.88 237 ILE A O 1
ATOM 1271 N N . GLY A 1 172 ? -34.350 -3.573 143.380 1.00 54.80 238 GLY A N 1
ATOM 1272 C CA . GLY A 1 172 ? -33.315 -4.105 142.497 1.00 55.32 238 GLY A CA 1
ATOM 1273 C C . GLY A 1 172 ? -33.834 -5.034 141.419 1.00 57.87 238 GLY A C 1
ATOM 1274 O O . GLY A 1 172 ? -33.412 -4.852 140.247 1.00 67.97 238 GLY A O 1
ATOM 1275 N N . SER A 1 173 ? -34.640 -6.040 141.777 1.00 63.27 239 SER A N 1
ATOM 1276 C CA . SER A 1 173 ? -35.310 -6.964 140.809 1.00 68.73 239 SER A CA 1
ATOM 1277 C C . SER A 1 173 ? -36.146 -6.156 139.795 1.00 64.78 239 SER A C 1
ATOM 1278 O O . SER A 1 173 ? -36.271 -6.544 138.651 1.00 64.18 239 SER A O 1
ATOM 1281 N N . PHE A 1 174 ? -36.776 -5.084 140.224 1.00 58.65 240 PHE A N 1
ATOM 1282 C CA . PHE A 1 174 ? -37.650 -4.321 139.336 1.00 56.41 240 PHE A CA 1
ATOM 1283 C C . PHE A 1 174 ? -36.748 -3.557 138.365 1.00 56.10 240 PHE A C 1
ATOM 1284 O O . PHE A 1 174 ? -36.943 -3.640 137.138 1.00 64.51 240 PHE A O 1
ATOM 1292 N N . VAL A 1 175 ? -35.765 -2.820 138.851 1.00 57.98 241 VAL A N 1
ATOM 1293 C CA . VAL A 1 175 ? -35.001 -1.905 137.927 1.00 59.56 241 VAL A CA 1
ATOM 1294 C C . VAL A 1 175 ? -33.901 -2.652 137.171 1.00 59.65 241 VAL A C 1
ATOM 1295 O O . VAL A 1 175 ? -33.555 -2.208 136.069 1.00 65.72 241 VAL A O 1
ATOM 1299 N N . SER A 1 176 ? -33.415 -3.792 137.674 1.00 64.63 242 SER A N 1
ATOM 1300 C CA . SER A 1 176 ? -32.307 -4.523 137.019 1.00 65.61 242 SER A CA 1
ATOM 1301 C C . SER A 1 176 ? -32.758 -5.853 136.400 1.00 62.09 242 SER A C 1
ATOM 1302 O O . SER A 1 176 ? -31.919 -6.503 135.724 1.00 66.23 242 SER A O 1
ATOM 1305 N N . PHE A 1 177 ? -33.980 -6.296 136.618 1.00 56.80 243 PHE A N 1
ATOM 1306 C CA . PHE A 1 177 ? -34.447 -7.517 135.917 1.00 63.72 243 PHE A CA 1
ATOM 1307 C C . PHE A 1 177 ? -35.725 -7.223 135.115 1.00 63.75 243 PHE A C 1
ATOM 1308 O O . PHE A 1 177 ? -35.659 -7.268 133.879 1.00 65.15 243 PHE A O 1
ATOM 1316 N N . PHE A 1 178 ? -36.828 -6.856 135.757 1.00 60.16 244 PHE A N 1
ATOM 1317 C CA . PHE A 1 178 ? -38.181 -6.869 135.131 1.00 72.60 244 PHE A CA 1
ATOM 1318 C C . PHE A 1 178 ? -38.303 -5.768 134.064 1.00 73.13 244 PHE A C 1
ATOM 1319 O O . PHE A 1 178 ? -38.826 -6.004 132.986 1.00 73.35 244 PHE A O 1
ATOM 1327 N N . ILE A 1 179 ? -37.853 -4.565 134.357 1.00 60.37 245 ILE A N 1
ATOM 1328 C CA . ILE A 1 179 ? -37.873 -3.462 133.370 1.00 62.87 245 ILE A CA 1
ATOM 1329 C C . ILE A 1 179 ? -37.035 -3.786 132.137 1.00 61.30 245 ILE A C 1
ATOM 1330 O O . ILE A 1 179 ? -37.587 -3.673 131.042 1.00 73.61 245 ILE A O 1
ATOM 1335 N N . PRO A 1 180 ? -35.709 -4.094 132.188 1.00 69.08 246 PRO A N 1
ATOM 1336 C CA . PRO A 1 180 ? -35.006 -4.378 130.934 1.00 70.79 246 PRO A CA 1
ATOM 1337 C C . PRO A 1 180 ? -35.455 -5.671 130.230 1.00 57.48 246 PRO A C 1
ATOM 1338 O O . PRO A 1 180 ? -35.320 -5.734 129.035 1.00 73.84 246 PRO A O 1
ATOM 1342 N N . LEU A 1 181 ? -35.962 -6.660 130.963 1.00 56.30 247 LEU A N 1
ATOM 1343 C CA . LEU A 1 181 ? -36.625 -7.854 130.365 1.00 61.19 247 LEU A CA 1
ATOM 1344 C C . LEU A 1 181 ? -37.814 -7.394 129.507 1.00 69.45 247 LEU A C 1
ATOM 1345 O O . LEU A 1 181 ? -38.015 -7.965 128.417 1.00 68.34 247 LEU A O 1
ATOM 1350 N N . THR A 1 182 ? -38.614 -6.466 130.024 1.00 60.68 248 THR A N 1
ATOM 1351 C CA . THR A 1 182 ? -39.832 -5.983 129.361 1.00 62.88 248 THR A CA 1
ATOM 1352 C C . THR A 1 182 ? -39.394 -5.262 128.084 1.00 67.10 248 THR A C 1
ATOM 1353 O O . THR A 1 182 ? -39.931 -5.555 127.013 1.00 67.27 248 THR A O 1
ATOM 1357 N N . ILE A 1 183 ? -38.430 -4.361 128.183 1.00 64.39 249 ILE A N 1
ATOM 1358 C CA . ILE A 1 183 ? -37.918 -3.634 126.987 1.00 61.65 249 ILE A CA 1
ATOM 1359 C C . ILE A 1 183 ? -37.379 -4.644 125.965 1.00 63.22 249 ILE A C 1
ATOM 1360 O O . ILE A 1 183 ? -37.543 -4.427 124.738 1.00 75.71 249 ILE A O 1
ATOM 1365 N N . MET A 1 184 ? -36.743 -5.711 126.436 1.00 62.61 250 MET A N 1
ATOM 1366 C CA . MET A 1 184 ? -36.125 -6.738 125.580 1.00 70.17 250 MET A CA 1
ATOM 1367 C C . MET A 1 184 ? -37.248 -7.417 124.796 1.00 65.33 250 MET A C 1
ATOM 1368 O O . MET A 1 184 ? -37.119 -7.537 123.563 1.00 68.97 250 MET A O 1
ATOM 1373 N N . VAL A 1 185 ? -38.296 -7.844 125.494 1.00 61.24 251 VAL A N 1
ATOM 1374 C CA . VAL A 1 185 ? -39.480 -8.572 124.941 1.00 67.74 251 VAL A CA 1
ATOM 1375 C C . VAL A 1 185 ? -40.195 -7.698 123.886 1.00 65.87 251 VAL A C 1
ATOM 1376 O O . VAL A 1 185 ? -40.428 -8.162 122.769 1.00 67.48 251 VAL A O 1
ATOM 1380 N N . ILE A 1 186 ? -40.504 -6.449 124.189 1.00 60.54 252 ILE A N 1
ATOM 1381 C CA . ILE A 1 186 ? -41.178 -5.540 123.222 1.00 67.36 252 ILE A CA 1
ATOM 1382 C C . ILE A 1 186 ? -40.329 -5.358 121.966 1.00 62.65 252 ILE A C 1
ATOM 1383 O O . ILE A 1 186 ? -40.907 -5.462 120.863 1.00 66.45 252 ILE A O 1
ATOM 1388 N N . THR A 1 187 ? -39.058 -4.963 122.108 1.00 60.29 253 THR A N 1
ATOM 1389 C CA . THR A 1 187 ? -38.192 -4.631 120.943 1.00 63.86 253 THR A CA 1
ATOM 1390 C C . THR A 1 187 ? -37.940 -5.896 120.125 1.00 59.13 253 THR A C 1
ATOM 1391 O O . THR A 1 187 ? -37.777 -5.807 118.924 1.00 65.21 253 THR A O 1
ATOM 1395 N N . TYR A 1 188 ? -37.907 -7.060 120.742 1.00 54.23 254 TYR A N 1
ATOM 1396 C CA . TYR A 1 188 ? -37.695 -8.319 119.993 1.00 59.38 254 TYR A CA 1
ATOM 1397 C C . TYR A 1 188 ? -38.936 -8.583 119.144 1.00 61.23 254 TYR A C 1
ATOM 1398 O O . TYR A 1 188 ? -38.781 -8.926 118.008 1.00 65.40 254 TYR A O 1
ATOM 1407 N N . PHE A 1 189 ? -40.121 -8.470 119.739 1.00 61.90 255 PHE A N 1
ATOM 1408 C CA . PHE A 1 189 ? -41.415 -8.705 119.071 1.00 64.29 255 PHE A CA 1
ATOM 1409 C C . PHE A 1 189 ? -41.581 -7.720 117.900 1.00 58.70 255 PHE A C 1
ATOM 1410 O O . PHE A 1 189 ? -42.132 -8.102 116.867 1.00 62.41 255 PHE A O 1
ATOM 1418 N N . LEU A 1 190 ? -41.206 -6.459 118.051 1.00 55.46 256 LEU A N 1
ATOM 1419 C CA . LEU A 1 190 ? -41.367 -5.473 116.953 1.00 57.40 256 LEU A CA 1
ATOM 1420 C C . LEU A 1 190 ? -40.340 -5.746 115.851 1.00 58.50 256 LEU A C 1
ATOM 1421 O O . LEU A 1 190 ? -40.606 -5.441 114.678 1.00 69.48 256 LEU A O 1
ATOM 1426 N N . THR A 1 191 ? -39.191 -6.313 116.202 1.00 69.26 257 THR A N 1
ATOM 1427 C CA . THR A 1 191 ? -38.125 -6.654 115.233 1.00 64.02 257 THR A CA 1
ATOM 1428 C C . THR A 1 191 ? -38.638 -7.778 114.339 1.00 65.79 257 THR A C 1
ATOM 1429 O O . THR A 1 191 ? -38.435 -7.656 113.092 1.00 63.75 257 THR A O 1
ATOM 1433 N N . ILE A 1 192 ? -39.262 -8.804 114.936 1.00 55.96 258 ILE A N 1
ATOM 1434 C CA . ILE A 1 192 ? -39.835 -9.959 114.186 1.00 64.18 258 ILE A CA 1
ATOM 1435 C C . ILE A 1 192 ? -40.951 -9.463 113.261 1.00 63.61 258 ILE A C 1
ATOM 1436 O O . ILE A 1 192 ? -40.967 -9.873 112.084 1.00 69.20 258 ILE A O 1
ATOM 1441 N N . LYS A 1 193 ? -41.839 -8.582 113.747 1.00 65.30 259 LYS A N 1
ATOM 1442 C CA . LYS A 1 193 ? -42.890 -7.978 112.882 1.00 65.88 259 LYS A CA 1
ATOM 1443 C C . LYS A 1 193 ? -42.258 -7.096 111.781 1.00 63.26 259 LYS A C 1
ATOM 1444 O O . LYS A 1 193 ? -42.771 -7.140 110.646 1.00 60.80 259 LYS A O 1
ATOM 1450 N N . SER A 1 194 ? -41.220 -6.303 112.084 1.00 54.28 260 SER A N 1
ATOM 1451 C CA . SER A 1 194 ? -40.570 -5.428 111.088 1.00 53.99 260 SER A CA 1
ATOM 1452 C C . SER A 1 194 ? -40.043 -6.301 109.938 1.00 60.17 260 SER A C 1
ATOM 1453 O O . SER A 1 194 ? -40.280 -5.957 108.752 1.00 62.25 260 SER A O 1
ATOM 1456 N N . LEU A 1 195 ? -39.292 -7.338 110.286 1.00 55.84 261 LEU A N 1
ATOM 1457 C CA . LEU A 1 195 ? -38.623 -8.198 109.296 1.00 57.80 261 LEU A CA 1
ATOM 1458 C C . LEU A 1 195 ? -39.653 -8.976 108.470 1.00 56.34 261 LEU A C 1
ATOM 1459 O O . LEU A 1 195 ? -39.345 -9.272 107.304 1.00 78.41 261 LEU A O 1
ATOM 1464 N N . GLN A 1 196 ? -40.752 -9.436 109.061 1.00 61.06 262 GLN A N 1
ATOM 1465 C CA . GLN A 1 196 ? -41.837 -10.085 108.273 1.00 65.85 262 GLN A CA 1
ATOM 1466 C C . GLN A 1 196 ? -42.424 -9.082 107.272 1.00 58.73 262 GLN A C 1
ATOM 1467 O O . GLN A 1 196 ? -42.754 -9.492 106.184 1.00 66.09 262 GLN A O 1
ATOM 1473 N N . LYS A 1 197 ? -42.607 -7.834 107.672 1.00 55.72 263 LYS A N 1
ATOM 1474 C CA . LYS A 1 197 ? -43.204 -6.766 106.830 1.00 76.09 263 LYS A CA 1
ATOM 1475 C C . LYS A 1 197 ? -42.219 -6.437 105.707 1.00 88.26 263 LYS A C 1
ATOM 1476 O O . LYS A 1 197 ? -42.708 -6.193 104.608 1.00 95.66 263 LYS A O 1
ATOM 1482 N N . GLU A 1 198 ? -40.898 -6.415 105.983 1.00 85.75 264 GLU A N 1
ATOM 1483 C CA . GLU A 1 198 ? -39.850 -6.090 104.972 1.00 82.35 264 GLU A CA 1
ATOM 1484 C C . GLU A 1 198 ? -39.790 -7.215 103.928 1.00 74.56 264 GLU A C 1
ATOM 1485 O O . GLU A 1 198 ? -39.646 -6.864 102.732 1.00 75.18 264 GLU A O 1
ATOM 1491 N N . ALA A 1 199 ? -39.959 -8.514 104.344 1.00 69.81 265 ALA A N 1
ATOM 1492 C CA . ALA A 1 199 ? -39.989 -9.691 103.430 1.00 72.46 265 ALA A CA 1
ATOM 1493 C C . ALA A 1 199 ? -41.242 -9.633 102.552 1.00 70.93 265 ALA A C 1
ATOM 1494 O O . ALA A 1 199 ? -41.163 -9.951 101.374 1.00 90.36 265 ALA A O 1
ATOM 1496 N N . ALA A 1 200 ? -42.318 -9.156 103.134 1.00 76.56 1001 ALA A N 1
ATOM 1497 C CA . ALA A 1 200 ? -43.689 -9.089 102.535 1.00 76.90 1001 ALA A CA 1
ATOM 1498 C C . ALA A 1 200 ? -43.751 -7.968 101.486 1.00 69.56 1001 ALA A C 1
ATOM 1499 O O . ALA A 1 200 ? -44.218 -8.148 100.292 1.00 80.31 1001 ALA A O 1
ATOM 1501 N N . ASP A 1 201 ? -43.201 -6.825 101.857 1.00 75.29 1002 ASP A N 1
ATOM 1502 C CA . ASP A 1 201 ? -43.151 -5.679 100.911 1.00 74.01 1002 ASP A CA 1
ATOM 1503 C C . ASP A 1 201 ? -42.275 -6.060 99.712 1.00 68.43 1002 ASP A C 1
ATOM 1504 O O . ASP A 1 201 ? -42.623 -5.681 98.595 1.00 78.10 1002 ASP A O 1
ATOM 1509 N N . LEU A 1 202 ? -41.187 -6.789 99.945 1.00 79.08 1003 LEU A N 1
ATOM 1510 C CA . LEU A 1 202 ? -40.275 -7.190 98.847 1.00 79.31 1003 LEU A CA 1
ATOM 1511 C C . LEU A 1 202 ? -40.988 -8.137 97.872 1.00 79.65 1003 LEU A C 1
ATOM 1512 O O . LEU A 1 202 ? -40.844 -7.946 96.664 1.00 88.96 1003 LEU A O 1
ATOM 1517 N N . GLU A 1 203 ? -41.709 -9.125 98.390 1.00 75.49 1004 GLU A N 1
ATOM 1518 C CA . GLU A 1 203 ? -42.436 -10.094 97.537 1.00 79.61 1004 GLU A CA 1
ATOM 1519 C C . GLU A 1 203 ? -43.479 -9.339 96.704 1.00 75.90 1004 GLU A C 1
ATOM 1520 O O . GLU A 1 203 ? -43.663 -9.689 95.536 1.00 79.33 1004 GLU A O 1
ATOM 1526 N N . ASP A 1 204 ? -44.142 -8.354 97.304 1.00 74.66 1005 ASP A N 1
ATOM 1527 C CA . ASP A 1 204 ? -45.163 -7.561 96.586 1.00 75.35 1005 ASP A CA 1
ATOM 1528 C C . ASP A 1 204 ? -44.485 -6.791 95.451 1.00 72.47 1005 ASP A C 1
ATOM 1529 O O . ASP A 1 204 ? -45.033 -6.764 94.343 1.00 80.22 1005 ASP A O 1
ATOM 1534 N N . ASN A 1 205 ? -43.326 -6.208 95.722 1.00 75.60 1006 ASN A N 1
ATOM 1535 C CA . ASN A 1 205 ? -42.564 -5.459 94.694 1.00 73.07 1006 ASN A CA 1
ATOM 1536 C C . ASN A 1 205 ? -42.101 -6.426 93.603 1.00 70.32 1006 ASN A C 1
ATOM 1537 O O . ASN A 1 205 ? -42.156 -6.044 92.433 1.00 78.35 1006 ASN A O 1
ATOM 1542 N N . TRP A 1 206 ? -41.693 -7.634 93.979 1.00 73.81 1007 TRP A N 1
ATOM 1543 C CA . TRP A 1 206 ? -41.259 -8.654 92.993 1.00 73.55 1007 TRP A CA 1
ATOM 1544 C C . TRP A 1 206 ? -42.418 -8.995 92.055 1.00 75.45 1007 TRP A C 1
ATOM 1545 O O . TRP A 1 206 ? -42.180 -9.072 90.849 1.00 66.20 1007 TRP A O 1
ATOM 1556 N N . GLU A 1 207 ? -43.622 -9.176 92.603 1.00 74.04 1008 GLU A N 1
ATOM 1557 C CA . GLU A 1 207 ? -44.790 -9.534 91.771 1.00 77.82 1008 GLU A CA 1
ATOM 1558 C C . GLU A 1 207 ? -45.047 -8.405 90.782 1.00 63.23 1008 GLU A C 1
ATOM 1559 O O . GLU A 1 207 ? -45.232 -8.700 89.608 1.00 74.05 1008 GLU A O 1
ATOM 1565 N N . THR A 1 208 ? -44.998 -7.163 91.248 1.00 62.50 1009 THR A N 1
ATOM 1566 C CA . THR A 1 208 ? -45.318 -6.026 90.355 1.00 85.46 1009 THR A CA 1
ATOM 1567 C C . THR A 1 208 ? -44.269 -5.969 89.239 1.00 83.11 1009 THR A C 1
ATOM 1568 O O . THR A 1 208 ? -44.659 -5.800 88.076 1.00 79.00 1009 THR A O 1
ATOM 1572 N N . LEU A 1 209 ? -42.993 -6.127 89.588 1.00 70.22 1010 LEU A N 1
ATOM 1573 C CA . LEU A 1 209 ? -41.915 -6.075 88.573 1.00 72.55 1010 LEU A CA 1
ATOM 1574 C C . LEU A 1 209 ? -42.068 -7.241 87.584 1.00 65.53 1010 LEU A C 1
ATOM 1575 O O . LEU A 1 209 ? -42.034 -6.990 86.385 1.00 65.70 1010 LEU A O 1
ATOM 1580 N N . ASN A 1 210 ? -42.299 -8.451 88.078 1.00 58.41 1011 ASN A N 1
ATOM 1581 C CA . ASN A 1 210 ? -42.387 -9.637 87.199 1.00 61.47 1011 ASN A CA 1
ATOM 1582 C C . ASN A 1 210 ? -43.617 -9.507 86.289 1.00 73.93 1011 ASN A C 1
ATOM 1583 O O . ASN A 1 210 ? -43.503 -9.818 85.094 1.00 83.47 1011 ASN A O 1
ATOM 1588 N N . ASP A 1 211 ? -44.743 -9.068 86.836 1.00 63.20 1012 ASP A N 1
ATOM 1589 C CA . ASP A 1 211 ? -45.988 -9.010 86.048 1.00 70.35 1012 ASP A CA 1
ATOM 1590 C C . ASP A 1 211 ? -45.833 -7.969 84.939 1.00 69.63 1012 ASP A C 1
ATOM 1591 O O . ASP A 1 211 ? -46.281 -8.245 83.813 1.00 65.55 1012 ASP A O 1
ATOM 1596 N N . ASN A 1 212 ? -45.232 -6.826 85.253 1.00 63.19 1013 ASN A N 1
ATOM 1597 C CA . ASN A 1 212 ? -45.079 -5.732 84.264 1.00 65.44 1013 ASN A CA 1
ATOM 1598 C C . ASN A 1 212 ? -44.119 -6.162 83.149 1.00 72.34 1013 ASN A C 1
ATOM 1599 O O . ASN A 1 212 ? -44.379 -5.813 81.996 1.00 72.08 1013 ASN A O 1
ATOM 1604 N N . LEU A 1 213 ? -43.081 -6.919 83.484 1.00 73.56 1014 LEU A N 1
ATOM 1605 C CA . LEU A 1 213 ? -42.138 -7.419 82.463 1.00 75.26 1014 LEU A CA 1
ATOM 1606 C C . LEU A 1 213 ? -42.908 -8.287 81.469 1.00 70.46 1014 LEU A C 1
ATOM 1607 O O . LEU A 1 213 ? -42.638 -8.184 80.267 1.00 74.08 1014 LEU A O 1
ATOM 1612 N N . LYS A 1 214 ? -43.822 -9.111 81.966 1.00 74.30 1015 LYS A N 1
ATOM 1613 C CA . LYS A 1 214 ? -44.651 -9.971 81.087 1.00 78.11 1015 LYS A CA 1
ATOM 1614 C C . LYS A 1 214 ? -45.566 -9.116 80.198 1.00 76.10 1015 LYS A C 1
ATOM 1615 O O . LYS A 1 214 ? -45.710 -9.460 79.026 1.00 80.26 1015 LYS A O 1
ATOM 1621 N N . VAL A 1 215 ? -46.128 -8.039 80.733 1.00 62.60 1016 VAL A N 1
ATOM 1622 C CA . VAL A 1 215 ? -46.992 -7.135 79.925 1.00 66.09 1016 VAL A CA 1
ATOM 1623 C C . VAL A 1 215 ? -46.141 -6.533 78.801 1.00 66.06 1016 VAL A C 1
ATOM 1624 O O . VAL A 1 215 ? -46.608 -6.509 77.658 1.00 74.68 1016 VAL A O 1
ATOM 1628 N N . ILE A 1 216 ? -44.933 -6.071 79.122 1.00 61.73 1017 ILE A N 1
ATOM 1629 C CA . ILE A 1 216 ? -44.036 -5.443 78.114 1.00 66.47 1017 ILE A CA 1
ATOM 1630 C C . ILE A 1 216 ? -43.720 -6.479 77.042 1.00 65.60 1017 ILE A C 1
ATOM 1631 O O . ILE A 1 216 ? -43.739 -6.126 75.861 1.00 74.09 1017 ILE A O 1
ATOM 1636 N N . GLU A 1 217 ? -43.519 -7.720 77.452 1.00 63.76 1018 GLU A N 1
ATOM 1637 C CA . GLU A 1 217 ? -43.179 -8.818 76.510 1.00 75.49 1018 GLU A CA 1
ATOM 1638 C C . GLU A 1 217 ? -44.323 -9.034 75.510 1.00 72.31 1018 GLU A C 1
ATOM 1639 O O . GLU A 1 217 ? -44.020 -9.258 74.335 1.00 94.63 1018 GLU A O 1
ATOM 1645 N N . LYS A 1 218 ? -45.571 -8.962 75.952 1.00 77.02 1019 LYS A N 1
ATOM 1646 C CA . LYS A 1 218 ? -46.740 -9.246 75.077 1.00 71.86 1019 LYS A CA 1
ATOM 1647 C C . LYS A 1 218 ? -47.236 -7.962 74.415 1.00 72.82 1019 LYS A C 1
ATOM 1648 O O . LYS A 1 218 ? -48.249 -8.031 73.695 1.00 88.13 1019 LYS A O 1
ATOM 1654 N N . ALA A 1 219 ? -46.601 -6.828 74.676 1.00 66.23 1020 ALA A N 1
ATOM 1655 C CA . ALA A 1 219 ? -47.129 -5.536 74.178 1.00 85.28 1020 ALA A CA 1
ATOM 1656 C C . ALA A 1 219 ? -47.021 -5.402 72.653 1.00 88.42 1020 ALA A C 1
ATOM 1657 O O . ALA A 1 219 ? -46.027 -5.867 72.084 1.00 80.20 1020 ALA A O 1
ATOM 1659 N N . ASP A 1 220 ? -48.019 -4.776 72.031 1.00 98.53 1021 ASP A N 1
ATOM 1660 C CA . ASP A 1 220 ? -47.981 -4.481 70.581 1.00 91.83 1021 ASP A CA 1
ATOM 1661 C C . ASP A 1 220 ? -47.912 -2.977 70.411 1.00 83.63 1021 ASP A C 1
ATOM 1662 O O . ASP A 1 220 ? -47.730 -2.532 69.281 1.00 105.42 1021 ASP A O 1
ATOM 1667 N N . ASN A 1 221 ? -48.057 -2.231 71.499 1.00 90.89 1022 ASN A N 1
ATOM 1668 C CA . ASN A 1 221 ? -48.148 -0.746 71.406 1.00 80.11 1022 ASN A CA 1
ATOM 1669 C C . ASN A 1 221 ? -47.240 -0.084 72.449 1.00 77.34 1022 ASN A C 1
ATOM 1670 O O . ASN A 1 221 ? -46.979 -0.708 73.500 1.00 61.86 1022 ASN A O 1
ATOM 1675 N N . ALA A 1 222 ? -46.789 1.135 72.162 1.00 70.39 1023 ALA A N 1
ATOM 1676 C CA . ALA A 1 222 ? -45.884 1.890 73.049 1.00 79.63 1023 ALA A CA 1
ATOM 1677 C C . ALA A 1 222 ? -46.554 2.206 74.391 1.00 70.02 1023 ALA A C 1
ATOM 1678 O O . ALA A 1 222 ? -45.859 2.196 75.407 1.00 84.75 1023 ALA A O 1
ATOM 1680 N N . ALA A 1 223 ? -47.837 2.523 74.379 1.00 72.86 1024 ALA A N 1
ATOM 1681 C CA . ALA A 1 223 ? -48.549 2.952 75.606 1.00 75.29 1024 ALA A CA 1
ATOM 1682 C C . ALA A 1 223 ? -48.540 1.833 76.663 1.00 71.97 1024 ALA A C 1
ATOM 1683 O O . ALA A 1 223 ? -48.351 2.150 77.831 1.00 68.69 1024 ALA A O 1
ATOM 1685 N N . GLN A 1 224 ? -48.717 0.589 76.228 1.00 71.78 1025 GLN A N 1
ATOM 1686 C CA . GLN A 1 224 ? -48.679 -0.562 77.160 1.00 78.93 1025 GLN A CA 1
ATOM 1687 C C . GLN A 1 224 ? -47.298 -0.641 77.809 1.00 71.45 1025 GLN A C 1
ATOM 1688 O O . GLN A 1 224 ? -47.237 -0.818 79.028 1.00 81.87 1025 GLN A O 1
ATOM 1694 N N . VAL A 1 225 ? -46.244 -0.500 77.015 1.00 70.88 1026 VAL A N 1
ATOM 1695 C CA . VAL A 1 225 ? -44.852 -0.601 77.538 1.00 77.10 1026 VAL A CA 1
ATOM 1696 C C . VAL A 1 225 ? -44.635 0.558 78.509 1.00 69.46 1026 VAL A C 1
ATOM 1697 O O . VAL A 1 225 ? -44.126 0.305 79.606 1.00 65.34 1026 VAL A O 1
ATOM 1701 N N . LYS A 1 226 ? -45.057 1.766 78.130 1.00 63.66 1027 LYS A N 1
ATOM 1702 C CA . LYS A 1 226 ? -44.818 2.956 78.984 1.00 76.07 1027 LYS A CA 1
ATOM 1703 C C . LYS A 1 226 ? -45.552 2.785 80.322 1.00 76.71 1027 LYS A C 1
ATOM 1704 O O . LYS A 1 226 ? -44.933 3.036 81.359 1.00 77.07 1027 LYS A O 1
ATOM 1710 N N . ASP A 1 227 ? -46.801 2.333 80.283 1.00 69.78 1028 ASP A N 1
ATOM 1711 C CA . ASP A 1 227 ? -47.610 2.199 81.509 1.00 67.16 1028 ASP A CA 1
ATOM 1712 C C . ASP A 1 227 ? -46.920 1.182 82.411 1.00 66.21 1028 ASP A C 1
ATOM 1713 O O . ASP A 1 227 ? -46.743 1.472 83.605 1.00 74.49 1028 ASP A O 1
ATOM 1718 N N . ALA A 1 228 ? -46.483 0.073 81.828 1.00 67.04 1029 ALA A N 1
ATOM 1719 C CA . ALA A 1 228 ? -45.836 -0.996 82.614 1.00 68.08 1029 ALA A CA 1
ATOM 1720 C C . ALA A 1 228 ? -44.514 -0.493 83.214 1.00 70.70 1029 ALA A C 1
ATOM 1721 O O . ALA A 1 228 ? -44.274 -0.756 84.393 1.00 82.96 1029 ALA A O 1
ATOM 1723 N N . LEU A 1 229 ? -43.708 0.209 82.425 1.00 61.10 1030 LEU A N 1
ATOM 1724 C CA . LEU A 1 229 ? -42.379 0.666 82.897 1.00 63.89 1030 LEU A CA 1
ATOM 1725 C C . LEU A 1 229 ? -42.558 1.710 83.994 1.00 72.69 1030 LEU A C 1
ATOM 1726 O O . LEU A 1 229 ? -41.756 1.722 84.929 1.00 69.05 1030 LEU A O 1
ATOM 1731 N N . THR A 1 230 ? -43.556 2.579 83.856 1.00 72.21 1031 THR A N 1
ATOM 1732 C CA . THR A 1 230 ? -43.823 3.606 84.889 1.00 80.98 1031 THR A CA 1
ATOM 1733 C C . THR A 1 230 ? -44.179 2.895 86.197 1.00 84.79 1031 THR A C 1
ATOM 1734 O O . THR A 1 230 ? -43.666 3.297 87.252 1.00 97.01 1031 THR A O 1
ATOM 1738 N N . LYS A 1 231 ? -45.002 1.856 86.117 1.00 83.55 1032 LYS A N 1
ATOM 1739 C CA . LYS A 1 231 ? -45.388 1.080 87.318 1.00 71.97 1032 LYS A CA 1
ATOM 1740 C C . LYS A 1 231 ? -44.132 0.404 87.890 1.00 76.44 1032 LYS A C 1
ATOM 1741 O O . LYS A 1 231 ? -43.985 0.376 89.121 1.00 76.64 1032 LYS A O 1
ATOM 1747 N N . MET A 1 232 ? -43.265 -0.109 87.024 1.00 67.12 1033 MET A N 1
ATOM 1748 C CA . MET A 1 232 ? -42.016 -0.764 87.465 1.00 80.74 1033 MET A CA 1
ATOM 1749 C C . MET A 1 232 ? -41.116 0.252 88.180 1.00 86.11 1033 MET A C 1
ATOM 1750 O O . MET A 1 232 ? -40.469 -0.127 89.171 1.00 79.17 1033 MET A O 1
ATOM 1755 N N . ARG A 1 233 ? -41.065 1.483 87.675 1.00 80.94 1034 ARG A N 1
ATOM 1756 C CA . ARG A 1 233 ? -40.210 2.529 88.281 1.00 88.02 1034 ARG A CA 1
ATOM 1757 C C . ARG A 1 233 ? -40.679 2.767 89.712 1.00 95.37 1034 ARG A C 1
ATOM 1758 O O . ARG A 1 233 ? -39.833 2.850 90.616 1.00 85.17 1034 ARG A O 1
ATOM 1766 N N . ALA A 1 234 ? -41.994 2.857 89.904 1.00 90.56 1035 ALA A N 1
ATOM 1767 C CA . ALA A 1 234 ? -42.548 3.137 91.242 1.00 78.67 1035 ALA A CA 1
ATOM 1768 C C . ALA A 1 234 ? -42.160 2.007 92.197 1.00 79.40 1035 ALA A C 1
ATOM 1769 O O . ALA A 1 234 ? -41.776 2.294 93.335 1.00 95.64 1035 ALA A O 1
ATOM 1771 N N . ALA A 1 235 ? -42.261 0.767 91.735 1.00 74.45 1036 ALA A N 1
ATOM 1772 C CA . ALA A 1 235 ? -41.942 -0.395 92.586 1.00 83.06 1036 ALA A CA 1
ATOM 1773 C C . ALA A 1 235 ? -40.457 -0.371 92.952 1.00 94.76 1036 ALA A C 1
ATOM 1774 O O . ALA A 1 235 ? -40.124 -0.689 94.099 1.00 109.73 1036 ALA A O 1
ATOM 1776 N N . ALA A 1 236 ? -39.604 -0.020 91.999 1.00 111.79 1037 ALA A N 1
ATOM 1777 C CA . ALA A 1 236 ? -38.148 0.036 92.245 1.00 113.17 1037 ALA A CA 1
ATOM 1778 C C . ALA A 1 236 ? -37.855 1.108 93.293 1.00 109.69 1037 ALA A C 1
ATOM 1779 O O . ALA A 1 236 ? -36.985 0.853 94.159 1.00 109.28 1037 ALA A O 1
ATOM 1781 N N . LEU A 1 237 ? -38.538 2.251 93.212 1.00 89.54 1038 LEU A N 1
ATOM 1782 C CA . LEU A 1 237 ? -38.359 3.325 94.221 1.00 118.09 1038 LEU A CA 1
ATOM 1783 C C . LEU A 1 237 ? -38.768 2.801 95.604 1.00 116.54 1038 LEU A C 1
ATOM 1784 O O . LEU A 1 237 ? -38.072 3.118 96.578 1.00 108.54 1038 LEU A O 1
ATOM 1789 N N . ASP A 1 238 ? -39.850 2.026 95.677 1.00 131.05 1039 ASP A N 1
ATOM 1790 C CA . ASP A 1 238 ? -40.362 1.537 96.984 1.00 126.01 1039 ASP A CA 1
ATOM 1791 C C . ASP A 1 238 ? -39.300 0.654 97.639 1.00 126.17 1039 ASP A C 1
ATOM 1792 O O . ASP A 1 238 ? -39.060 0.818 98.851 1.00 155.64 1039 ASP A O 1
ATOM 1797 N N . ALA A 1 239 ? -38.674 -0.225 96.866 1.00 91.61 1040 ALA A N 1
ATOM 1798 C CA . ALA A 1 239 ? -37.623 -1.109 97.411 1.00 99.61 1040 ALA A CA 1
ATOM 1799 C C . ALA A 1 239 ? -36.337 -0.291 97.595 1.00 114.00 1040 ALA A C 1
ATOM 1800 O O . ALA A 1 239 ? -35.285 -0.928 97.816 1.00 108.58 1040 ALA A O 1
ATOM 1802 N N . ASP A 1 245 ? -32.192 4.450 92.473 1.00 121.36 1066 ASP A N 1
ATOM 1803 C CA . ASP A 1 245 ? -31.361 3.219 92.365 1.00 115.82 1066 ASP A CA 1
ATOM 1804 C C . ASP A 1 245 ? -30.799 3.091 90.950 1.00 127.34 1066 ASP A C 1
ATOM 1805 O O . ASP A 1 245 ? -31.111 3.939 90.099 1.00 125.34 1066 ASP A O 1
ATOM 1810 N N . ILE A 1 246 ? -30.004 2.057 90.723 1.00 126.86 1067 ILE A N 1
ATOM 1811 C CA . ILE A 1 246 ? -29.401 1.760 89.395 1.00 123.13 1067 ILE A CA 1
ATOM 1812 C C . ILE A 1 246 ? -30.519 1.326 88.446 1.00 118.26 1067 ILE A C 1
ATOM 1813 O O . ILE A 1 246 ? -30.517 1.762 87.288 1.00 111.38 1067 ILE A O 1
ATOM 1818 N N . LEU A 1 247 ? -31.436 0.501 88.935 1.00 97.66 1068 LEU A N 1
ATOM 1819 C CA . LEU A 1 247 ? -32.575 0.022 88.132 1.00 105.21 1068 LEU A CA 1
ATOM 1820 C C . LEU A 1 247 ? -33.451 1.214 87.742 1.00 103.85 1068 LEU A C 1
ATOM 1821 O O . LEU A 1 247 ? -33.883 1.259 86.589 1.00 100.86 1068 LEU A O 1
ATOM 1826 N N . VAL A 1 248 ? -33.658 2.153 88.657 1.00 94.21 1069 VAL A N 1
ATOM 1827 C CA . VAL A 1 248 ? -34.589 3.286 88.389 1.00 98.96 1069 VAL A CA 1
ATOM 1828 C C . VAL A 1 248 ? -34.076 4.061 87.172 1.00 99.88 1069 VAL A C 1
ATOM 1829 O O . VAL A 1 248 ? -34.888 4.397 86.291 1.00 112.80 1069 VAL A O 1
ATOM 1833 N N . GLY A 1 249 ? -32.773 4.302 87.104 1.00 96.38 1070 GLY A N 1
ATOM 1834 C CA . GLY A 1 249 ? -32.187 4.978 85.929 1.00 98.47 1070 GLY A CA 1
ATOM 1835 C C . GLY A 1 249 ? -32.343 4.162 84.658 1.00 96.77 1070 GLY A C 1
ATOM 1836 O O . GLY A 1 249 ? -32.658 4.755 83.609 1.00 92.11 1070 GLY A O 1
ATOM 1837 N N . GLN A 1 250 ? -32.120 2.851 84.744 1.00 82.55 1071 GLN A N 1
ATOM 1838 C CA . GLN A 1 250 ? -32.250 1.961 83.562 1.00 90.40 1071 GLN A CA 1
ATOM 1839 C C . GLN A 1 250 ? -33.712 1.961 83.088 1.00 105.58 1071 GLN A C 1
ATOM 1840 O O . GLN A 1 250 ? -33.934 1.939 81.867 1.00 94.27 1071 GLN A O 1
ATOM 1846 N N . ILE A 1 251 ? -34.663 1.983 84.023 1.00 84.58 1072 ILE A N 1
ATOM 1847 C CA . ILE A 1 251 ? -36.105 2.038 83.666 1.00 82.87 1072 ILE A CA 1
ATOM 1848 C C . ILE A 1 251 ? -36.369 3.349 82.931 1.00 81.48 1072 ILE A C 1
ATOM 1849 O O . ILE A 1 251 ? -37.095 3.324 81.931 1.00 94.42 1072 ILE A O 1
ATOM 1854 N N . ASP A 1 252 ? -35.774 4.444 83.395 1.00 81.61 1073 ASP A N 1
ATOM 1855 C CA . ASP A 1 252 ? -35.998 5.771 82.760 1.00 97.45 1073 ASP A CA 1
ATOM 1856 C C . ASP A 1 252 ? -35.481 5.763 81.312 1.00 87.04 1073 ASP A C 1
ATOM 1857 O O . ASP A 1 252 ? -36.111 6.401 80.466 1.00 84.61 1073 ASP A O 1
ATOM 1862 N N . ASP A 1 253 ? -34.362 5.095 81.060 1.00 90.61 1074 ASP A N 1
ATOM 1863 C CA . ASP A 1 253 ? -33.827 4.982 79.682 1.00 94.58 1074 ASP A CA 1
ATOM 1864 C C . ASP A 1 253 ? -34.813 4.190 78.826 1.00 93.85 1074 ASP A C 1
ATOM 1865 O O . ASP A 1 253 ? -35.037 4.580 77.672 1.00 89.12 1074 ASP A O 1
ATOM 1870 N N . ALA A 1 254 ? -35.387 3.128 79.380 1.00 90.16 1075 ALA A N 1
ATOM 1871 C CA . ALA A 1 254 ? -36.371 2.308 78.639 1.00 85.62 1075 ALA A CA 1
ATOM 1872 C C . ALA A 1 254 ? -37.639 3.141 78.436 1.00 81.44 1075 ALA A C 1
ATOM 1873 O O . ALA A 1 254 ? -38.282 2.997 77.388 1.00 83.59 1075 ALA A O 1
ATOM 1875 N N . LEU A 1 255 ? -37.964 3.987 79.404 1.00 71.72 1076 LEU A N 1
ATOM 1876 C CA . LEU A 1 255 ? -39.167 4.842 79.297 1.00 86.81 1076 LEU A CA 1
ATOM 1877 C C . LEU A 1 255 ? -38.963 5.829 78.149 1.00 83.95 1076 LEU A C 1
ATOM 1878 O O . LEU A 1 255 ? -39.926 6.078 77.418 1.00 72.64 1076 LEU A O 1
ATOM 1883 N N . LYS A 1 256 ? -37.746 6.343 77.997 1.00 88.87 1077 LYS A N 1
ATOM 1884 C CA . LYS A 1 256 ? -37.450 7.341 76.941 1.00 102.27 1077 LYS A CA 1
ATOM 1885 C C . LYS A 1 256 ? -37.666 6.691 75.571 1.00 96.79 1077 LYS A C 1
ATOM 1886 O O . LYS A 1 256 ? -38.276 7.337 74.710 1.00 85.47 1077 LYS A O 1
ATOM 1892 N N . LEU A 1 257 ? -37.199 5.458 75.400 1.00 79.39 1078 LEU A N 1
ATOM 1893 C CA . LEU A 1 257 ? -37.394 4.736 74.127 1.00 79.50 1078 LEU A CA 1
ATOM 1894 C C . LEU A 1 257 ? -38.897 4.614 73.855 1.00 81.79 1078 LEU A C 1
ATOM 1895 O O . LEU A 1 257 ? -39.319 4.883 72.725 1.00 87.01 1078 LEU A O 1
ATOM 1900 N N . ALA A 1 258 ? -39.670 4.232 74.865 1.00 76.66 1079 ALA A N 1
ATOM 1901 C CA . ALA A 1 258 ? -41.118 4.022 74.684 1.00 88.07 1079 ALA A CA 1
ATOM 1902 C C . ALA A 1 258 ? -41.786 5.346 74.321 1.00 87.26 1079 ALA A C 1
ATOM 1903 O O . ALA A 1 258 ? -42.729 5.326 73.518 1.00 80.76 1079 ALA A O 1
ATOM 1905 N N . ASN A 1 259 ? -41.340 6.446 74.928 1.00 90.28 1080 ASN A N 1
ATOM 1906 C CA . ASN A 1 259 ? -41.940 7.785 74.687 1.00 85.41 1080 ASN A CA 1
ATOM 1907 C C . ASN A 1 259 ? -41.741 8.180 73.228 1.00 80.34 1080 ASN A C 1
ATOM 1908 O O . ASN A 1 259 ? -42.624 8.850 72.687 1.00 98.45 1080 ASN A O 1
ATOM 1913 N N . GLU A 1 260 ? -40.620 7.786 72.626 1.00 91.92 1081 GLU A N 1
ATOM 1914 C CA . GLU A 1 260 ? -40.323 8.168 71.220 1.00 93.94 1081 GLU A CA 1
ATOM 1915 C C . GLU A 1 260 ? -40.884 7.110 70.269 1.00 86.33 1081 GLU A C 1
ATOM 1916 O O . GLU A 1 260 ? -40.656 7.238 69.056 1.00 84.55 1081 GLU A O 1
ATOM 1922 N N . GLY A 1 261 ? -41.612 6.122 70.785 1.00 79.54 1082 GLY A N 1
ATOM 1923 C CA . GLY A 1 261 ? -42.296 5.137 69.920 1.00 68.00 1082 GLY A CA 1
ATOM 1924 C C . GLY A 1 261 ? -41.412 3.955 69.564 1.00 68.47 1082 GLY A C 1
ATOM 1925 O O . GLY A 1 261 ? -41.815 3.179 68.697 1.00 80.03 1082 GLY A O 1
ATOM 1926 N N . LYS A 1 262 ? -40.250 3.824 70.200 1.00 73.76 1083 LYS A N 1
ATOM 1927 C CA . LYS A 1 262 ? -39.380 2.651 69.960 1.00 87.69 1083 LYS A CA 1
ATOM 1928 C C . LYS A 1 262 ? -39.859 1.500 70.852 1.00 82.95 1083 LYS A C 1
ATOM 1929 O O . LYS A 1 262 ? -39.199 1.233 71.854 1.00 80.17 1083 LYS A O 1
ATOM 1935 N N . VAL A 1 263 ? -40.963 0.865 70.477 1.00 78.98 1084 VAL A N 1
ATOM 1936 C CA . VAL A 1 263 ? -41.590 -0.217 71.279 1.00 81.09 1084 VAL A CA 1
ATOM 1937 C C . VAL A 1 263 ? -40.629 -1.392 71.384 1.00 80.08 1084 VAL A C 1
ATOM 1938 O O . VAL A 1 263 ? -40.397 -1.880 72.502 1.00 94.00 1084 VAL A O 1
ATOM 1942 N N . LYS A 1 264 ? -40.085 -1.821 70.256 1.00 79.43 1085 LYS A N 1
ATOM 1943 C CA . LYS A 1 264 ? -39.236 -3.037 70.221 1.00 79.41 1085 LYS A CA 1
ATOM 1944 C C . LYS A 1 264 ? -37.965 -2.796 71.045 1.00 79.05 1085 LYS A C 1
ATOM 1945 O O . LYS A 1 264 ? -37.553 -3.700 71.780 1.00 91.55 1085 LYS A O 1
ATOM 1947 N N . GLU A 1 265 ? -37.384 -1.616 70.916 1.00 66.58 1086 GLU A N 1
ATOM 1948 C CA . GLU A 1 265 ? -36.127 -1.294 71.609 1.00 79.68 1086 GLU A CA 1
ATOM 1949 C C . GLU A 1 265 ? -36.395 -1.245 73.112 1.00 87.08 1086 GLU A C 1
ATOM 1950 O O . GLU A 1 265 ? -35.558 -1.760 73.874 1.00 104.91 1086 GLU A O 1
ATOM 1956 N N . ALA A 1 266 ? -37.516 -0.662 73.518 1.00 85.93 1087 ALA A N 1
ATOM 1957 C CA . ALA A 1 266 ? -37.897 -0.602 74.950 1.00 82.14 1087 ALA A CA 1
ATOM 1958 C C . ALA A 1 266 ? -38.149 -2.010 75.484 1.00 73.04 1087 ALA A C 1
ATOM 1959 O O . ALA A 1 266 ? -37.797 -2.259 76.641 1.00 75.09 1087 ALA A O 1
ATOM 1961 N N . GLN A 1 267 ? -38.759 -2.879 74.679 1.00 68.66 1088 GLN A N 1
ATOM 1962 C CA . GLN A 1 267 ? -39.025 -4.277 75.104 1.00 73.45 1088 GLN A CA 1
ATOM 1963 C C . GLN A 1 267 ? -37.691 -4.980 75.369 1.00 72.60 1088 GLN A C 1
ATOM 1964 O O . GLN A 1 267 ? -37.602 -5.732 76.348 1.00 87.41 1088 GLN A O 1
ATOM 1970 N N . ALA A 1 268 ? -36.707 -4.767 74.507 1.00 84.54 1089 ALA A N 1
ATOM 1971 C CA . ALA A 1 268 ? -35.371 -5.375 74.679 1.00 85.55 1089 ALA A CA 1
ATOM 1972 C C . ALA A 1 268 ? -34.709 -4.832 75.948 1.00 76.73 1089 ALA A C 1
ATOM 1973 O O . ALA A 1 268 ? -34.080 -5.618 76.669 1.00 88.76 1089 ALA A O 1
ATOM 1975 N N . ALA A 1 269 ? -34.836 -3.531 76.188 1.00 69.24 1090 ALA A N 1
ATOM 1976 C CA . ALA A 1 269 ? -34.254 -2.904 77.389 1.00 78.44 1090 ALA A CA 1
ATOM 1977 C C . ALA A 1 269 ? -34.909 -3.489 78.647 1.00 81.35 1090 ALA A C 1
ATOM 1978 O O . ALA A 1 269 ? -34.220 -3.607 79.655 1.00 81.19 1090 ALA A O 1
ATOM 1980 N N . ALA A 1 270 ? -36.203 -3.798 78.584 1.00 85.32 1091 ALA A N 1
ATOM 1981 C CA . ALA A 1 270 ? -36.907 -4.423 79.721 1.00 75.72 1091 ALA A CA 1
ATOM 1982 C C . ALA A 1 270 ? -36.326 -5.808 80.009 1.00 79.52 1091 ALA A C 1
ATOM 1983 O O . ALA A 1 270 ? -36.197 -6.154 81.187 1.00 80.60 1091 ALA A O 1
ATOM 1985 N N . GLU A 1 271 ? -35.991 -6.576 78.974 1.00 77.10 1092 GLU A N 1
ATOM 1986 C CA . GLU A 1 271 ? -35.349 -7.897 79.198 1.00 88.53 1092 GLU A CA 1
ATOM 1987 C C . GLU A 1 271 ? -33.986 -7.657 79.864 1.00 80.40 1092 GLU A C 1
ATOM 1988 O O . GLU A 1 271 ? -33.591 -8.472 80.711 1.00 86.25 1092 GLU A O 1
ATOM 1994 N N . GLN A 1 272 ? -33.298 -6.585 79.488 1.00 68.00 1093 GLN A N 1
ATOM 1995 C CA . GLN A 1 272 ? -32.007 -6.226 80.137 1.00 85.02 1093 GLN A CA 1
ATOM 1996 C C . GLN A 1 272 ? -32.238 -5.883 81.623 1.00 106.32 1093 GLN A C 1
ATOM 1997 O O . GLN A 1 272 ? -31.347 -6.174 82.433 1.00 109.44 1093 GLN A O 1
ATOM 1999 N N . LEU A 1 273 ? -33.371 -5.269 81.965 1.00 94.83 1094 LEU A N 1
ATOM 2000 C CA . LEU A 1 273 ? -33.686 -4.921 83.372 1.00 92.83 1094 LEU A CA 1
ATOM 2001 C C . LEU A 1 273 ? -33.756 -6.201 84.200 1.00 100.81 1094 LEU A C 1
ATOM 2002 O O . LEU A 1 273 ? -33.364 -6.143 85.365 1.00 100.58 1094 LEU A O 1
ATOM 2007 N N . LYS A 1 274 ? -34.192 -7.310 83.604 1.00 97.04 1095 LYS A N 1
ATOM 2008 C CA . LYS A 1 274 ? -34.416 -8.559 84.374 1.00 94.73 1095 LYS A CA 1
ATOM 2009 C C . LYS A 1 274 ? -33.141 -8.978 85.109 1.00 96.07 1095 LYS A C 1
ATOM 2010 O O . LYS A 1 274 ? -33.261 -9.398 86.262 1.00 115.70 1095 LYS A O 1
ATOM 2016 N N . THR A 1 275 ? -31.971 -8.889 84.489 1.00 116.83 1096 THR A N 1
ATOM 2017 C CA . THR A 1 275 ? -30.755 -9.341 85.219 1.00 112.84 1096 THR A CA 1
ATOM 2018 C C . THR A 1 275 ? -30.527 -8.454 86.449 1.00 100.22 1096 THR A C 1
ATOM 2019 O O . THR A 1 275 ? -30.219 -8.998 87.519 1.00 108.94 1096 THR A O 1
ATOM 2023 N N . THR A 1 276 ? -30.697 -7.146 86.309 1.00 97.65 1097 THR A N 1
ATOM 2024 C CA . THR A 1 276 ? -30.529 -6.215 87.450 1.00 108.94 1097 THR A CA 1
ATOM 2025 C C . THR A 1 276 ? -31.585 -6.546 88.510 1.00 108.12 1097 THR A C 1
ATOM 2026 O O . THR A 1 276 ? -31.226 -6.612 89.697 1.00 101.81 1097 THR A O 1
ATOM 2030 N N . ILE A 1 277 ? -32.832 -6.770 88.093 1.00 90.14 1098 ILE A N 1
ATOM 2031 C CA . ILE A 1 277 ? -33.929 -7.022 89.066 1.00 90.53 1098 ILE A CA 1
ATOM 2032 C C . ILE A 1 277 ? -33.601 -8.308 89.821 1.00 108.18 1098 ILE A C 1
ATOM 2033 O O . ILE A 1 277 ? -33.614 -8.277 91.057 1.00 107.65 1098 ILE A O 1
ATOM 2038 N N . ASN A 1 278 ? -33.237 -9.370 89.106 1.00 92.70 1099 ASN A N 1
ATOM 2039 C CA . ASN A 1 278 ? -33.024 -10.676 89.775 1.00 102.41 1099 ASN A CA 1
ATOM 2040 C C . ASN A 1 278 ? -31.868 -10.526 90.763 1.00 113.58 1099 ASN A C 1
ATOM 2041 O O . ASN A 1 278 ? -31.978 -11.051 91.881 1.00 103.13 1099 ASN A O 1
ATOM 2046 N N . ALA A 1 279 ? -30.819 -9.814 90.370 1.00 93.73 1100 ALA A N 1
ATOM 2047 C CA . ALA A 1 279 ? -29.639 -9.700 91.247 1.00 109.97 1100 ALA A CA 1
ATOM 2048 C C . ALA A 1 279 ? -30.040 -9.015 92.548 1.00 103.10 1100 ALA A C 1
ATOM 2049 O O . ALA A 1 279 ? -29.714 -9.546 93.620 1.00 126.92 1100 ALA A O 1
ATOM 2051 N N . TYR A 1 280 ? -30.739 -7.890 92.444 1.00 103.78 1101 TYR A N 1
ATOM 2052 C CA . TYR A 1 280 ? -31.114 -7.111 93.653 1.00 105.87 1101 TYR A CA 1
ATOM 2053 C C . TYR A 1 280 ? -32.090 -7.921 94.510 1.00 107.62 1101 TYR A C 1
ATOM 2054 O O . TYR A 1 280 ? -31.927 -7.941 95.730 1.00 98.19 1101 TYR A O 1
ATOM 2056 N N . ILE A 1 281 ? -33.065 -8.571 93.879 1.00 108.36 1102 ILE A N 1
ATOM 2057 C CA . ILE A 1 281 ? -34.124 -9.277 94.651 1.00 104.98 1102 ILE A CA 1
ATOM 2058 C C . ILE A 1 281 ? -33.451 -10.373 95.468 1.00 99.78 1102 ILE A C 1
ATOM 2059 O O . ILE A 1 281 ? -33.714 -10.468 96.672 1.00 121.65 1102 ILE A O 1
ATOM 2061 N N . GLN A 1 282 ? -32.587 -11.154 94.836 1.00 96.70 1103 GLN A N 1
ATOM 2062 C CA . GLN A 1 282 ? -31.979 -12.292 95.559 1.00 103.50 1103 GLN A CA 1
ATOM 2063 C C . GLN A 1 282 ? -31.091 -11.739 96.678 1.00 99.78 1103 GLN A C 1
ATOM 2064 O O . GLN A 1 282 ? -31.113 -12.311 97.767 1.00 108.08 1103 GLN A O 1
ATOM 2070 N N . LYS A 1 283 ? -30.352 -10.667 96.412 1.00 91.88 1104 LYS A N 1
ATOM 2071 C CA . LYS A 1 283 ? -29.420 -10.104 97.418 1.00 83.00 1104 LYS A CA 1
ATOM 2072 C C . LYS A 1 283 ? -30.181 -9.550 98.622 1.00 96.19 1104 LYS A C 1
ATOM 2073 O O . LYS A 1 283 ? -29.787 -9.864 99.751 1.00 115.35 1104 LYS A O 1
ATOM 2075 N N . TYR A 1 284 ? -31.235 -8.774 98.396 1.00 99.04 1105 TYR A N 1
ATOM 2076 C CA . TYR A 1 284 ? -31.955 -8.118 99.516 1.00 96.18 1105 TYR A CA 1
ATOM 2077 C C . TYR A 1 284 ? -32.796 -9.191 100.202 1.00 96.82 1105 TYR A C 1
ATOM 2078 O O . TYR A 1 284 ? -33.038 -9.106 101.408 1.00 96.96 1105 TYR A O 1
ATOM 2080 N N . GLY A 1 285 ? -33.199 -10.189 99.431 1.00 80.26 1106 GLY A N 1
ATOM 2081 C CA . GLY A 1 285 ? -34.023 -11.289 99.956 1.00 89.64 1106 GLY A CA 1
ATOM 2082 C C . GLY A 1 285 ? -33.225 -12.270 100.787 1.00 97.62 1106 GLY A C 1
ATOM 2083 O O . GLY A 1 285 ? -33.789 -12.842 101.736 1.00 117.77 1106 GLY A O 1
ATOM 2084 N N . GLN A 1 286 ? -31.964 -12.503 100.440 1.00 102.17 313 GLN A N 1
ATOM 2085 C CA . GLN A 1 286 ? -31.092 -13.363 101.276 1.00 99.76 313 GLN A CA 1
ATOM 2086 C C . GLN A 1 286 ? -30.481 -12.529 102.402 1.00 101.02 313 GLN A C 1
ATOM 2087 O O . GLN A 1 286 ? -30.088 -13.133 103.401 1.00 125.13 313 GLN A O 1
ATOM 2093 N N . SER A 1 287 ? -30.422 -11.208 102.277 1.00 83.81 314 SER A N 1
ATOM 2094 C CA . SER A 1 287 ? -30.076 -10.331 103.425 1.00 74.99 314 SER A CA 1
ATOM 2095 C C . SER A 1 287 ? -31.136 -10.448 104.538 1.00 101.74 314 SER A C 1
ATOM 2096 O O . SER A 1 287 ? -30.740 -10.432 105.719 1.00 99.01 314 SER A O 1
ATOM 2099 N N . ILE A 1 288 ? -32.433 -10.487 104.191 1.00 108.39 315 ILE A N 1
ATOM 2100 C CA . ILE A 1 288 ? -33.551 -10.436 105.172 1.00 93.82 315 ILE A CA 1
ATOM 2101 C C . ILE A 1 288 ? -33.611 -11.785 105.895 1.00 84.34 315 ILE A C 1
ATOM 2102 O O . ILE A 1 288 ? -33.803 -11.784 107.128 1.00 81.22 315 ILE A O 1
ATOM 2107 N N . SER A 1 289 ? -33.412 -12.894 105.191 1.00 81.78 316 SER A N 1
ATOM 2108 C CA . SER A 1 289 ? -33.391 -14.230 105.841 1.00 96.14 316 SER A CA 1
ATOM 2109 C C . SER A 1 289 ? -32.138 -14.411 106.717 1.00 94.21 316 SER A C 1
ATOM 2110 O O . SER A 1 289 ? -32.178 -15.265 107.616 1.00 91.68 316 SER A O 1
ATOM 2113 N N . ASN A 1 290 ? -31.049 -13.683 106.454 1.00 93.16 317 ASN A N 1
ATOM 2114 C CA . ASN A 1 290 ? -29.866 -13.670 107.358 1.00 89.18 317 ASN A CA 1
ATOM 2115 C C . ASN A 1 290 ? -30.253 -12.984 108.676 1.00 85.53 317 ASN A C 1
ATOM 2116 O O . ASN A 1 290 ? -29.960 -13.580 109.704 1.00 74.97 317 ASN A O 1
ATOM 2121 N N . GLU A 1 291 ? -30.831 -11.771 108.627 1.00 71.21 318 GLU A N 1
ATOM 2122 C CA . GLU A 1 291 ? -31.385 -11.031 109.789 1.00 72.17 318 GLU A CA 1
ATOM 2123 C C . GLU A 1 291 ? -32.414 -11.887 110.550 1.00 69.33 318 GLU A C 1
ATOM 2124 O O . GLU A 1 291 ? -32.400 -11.862 111.789 1.00 72.68 318 GLU A O 1
ATOM 2130 N N . GLN A 1 292 ? -33.286 -12.612 109.864 1.00 71.12 319 GLN A N 1
ATOM 2131 C CA . GLN A 1 292 ? -34.331 -13.410 110.547 1.00 74.36 319 GLN A CA 1
ATOM 2132 C C . GLN A 1 292 ? -33.660 -14.565 111.292 1.00 68.78 319 GLN A C 1
ATOM 2133 O O . GLN A 1 292 ? -34.080 -14.827 112.404 1.00 71.79 319 GLN A O 1
ATOM 2139 N N . LYS A 1 293 ? -32.718 -15.276 110.669 1.00 78.90 320 LYS A N 1
ATOM 2140 C CA . LYS A 1 293 ? -31.954 -16.359 111.351 1.00 88.40 320 LYS A CA 1
ATOM 2141 C C . LYS A 1 293 ? -31.176 -15.791 112.547 1.00 79.14 320 LYS A C 1
ATOM 2142 O O . LYS A 1 293 ? -31.240 -16.422 113.613 1.00 79.44 320 LYS A O 1
ATOM 2148 N N . ALA A 1 294 ? -30.520 -14.640 112.385 1.00 63.97 321 ALA A N 1
ATOM 2149 C CA . ALA A 1 294 ? -29.773 -13.999 113.483 1.00 71.65 321 ALA A CA 1
ATOM 2150 C C . ALA A 1 294 ? -30.727 -13.687 114.637 1.00 81.04 321 ALA A C 1
ATOM 2151 O O . ALA A 1 294 ? -30.347 -13.909 115.790 1.00 79.92 321 ALA A O 1
ATOM 2153 N N . CYS A 1 295 ? -31.932 -13.212 114.332 1.00 69.50 322 CYS A N 1
ATOM 2154 C CA . CYS A 1 295 ? -32.883 -12.823 115.394 1.00 71.83 322 CYS A CA 1
ATOM 2155 C C . CYS A 1 295 ? -33.259 -14.069 116.198 1.00 63.51 322 CYS A C 1
ATOM 2156 O O . CYS A 1 295 ? -33.431 -13.952 117.411 1.00 74.08 322 CYS A O 1
ATOM 2159 N N . LYS A 1 296 ? -33.371 -15.208 115.533 1.00 63.67 323 LYS A N 1
ATOM 2160 C CA . LYS A 1 296 ? -33.763 -16.470 116.204 1.00 74.77 323 LYS A CA 1
ATOM 2161 C C . LYS A 1 296 ? -32.694 -16.908 117.220 1.00 80.87 323 LYS A C 1
ATOM 2162 O O . LYS A 1 296 ? -33.074 -17.338 118.314 1.00 74.23 323 LYS A O 1
ATOM 2168 N N . VAL A 1 297 ? -31.412 -16.824 116.863 1.00 66.08 324 VAL A N 1
ATOM 2169 C CA . VAL A 1 297 ? -30.314 -17.239 117.770 1.00 69.12 324 VAL A CA 1
ATOM 2170 C C . VAL A 1 297 ? -30.321 -16.296 118.970 1.00 62.02 324 VAL A C 1
ATOM 2171 O O . VAL A 1 297 ? -30.282 -16.786 120.102 1.00 71.77 324 VAL A O 1
ATOM 2175 N N . LEU A 1 298 ? -30.371 -14.990 118.715 1.00 59.93 325 LEU A N 1
ATOM 2176 C CA . LEU A 1 298 ? -30.503 -13.978 119.794 1.00 66.43 325 LEU A CA 1
ATOM 2177 C C . LEU A 1 298 ? -31.742 -14.279 120.633 1.00 61.88 325 LEU A C 1
ATOM 2178 O O . LEU A 1 298 ? -31.674 -14.131 121.849 1.00 69.54 325 LEU A O 1
ATOM 2183 N N . GLY A 1 299 ? -32.813 -14.744 120.019 1.00 62.90 326 GLY A N 1
ATOM 2184 C CA . GLY A 1 299 ? -34.024 -15.082 120.781 1.00 64.18 326 GLY A CA 1
ATOM 2185 C C . GLY A 1 299 ? -33.795 -16.256 121.696 1.00 60.32 326 GLY A C 1
ATOM 2186 O O . GLY A 1 299 ? -34.357 -16.250 122.757 1.00 58.93 326 GLY A O 1
ATOM 2187 N N . ILE A 1 300 ? -33.010 -17.250 121.298 1.00 64.36 327 ILE A N 1
ATOM 2188 C CA . ILE A 1 300 ? -32.620 -18.352 122.229 1.00 68.71 327 ILE A CA 1
ATOM 2189 C C . ILE A 1 300 ? -31.746 -17.783 123.369 1.00 59.33 327 ILE A C 1
ATOM 2190 O O . ILE A 1 300 ? -31.987 -18.155 124.516 1.00 60.75 327 ILE A O 1
ATOM 2195 N N . VAL A 1 301 ? -30.749 -16.933 123.078 1.00 58.02 328 VAL A N 1
ATOM 2196 C CA . VAL A 1 301 ? -29.907 -16.284 124.132 1.00 59.61 328 VAL A CA 1
ATOM 2197 C C . VAL A 1 301 ? -30.780 -15.538 125.148 1.00 57.43 328 VAL A C 1
ATOM 2198 O O . VAL A 1 301 ? -30.639 -15.744 126.351 1.00 68.09 328 VAL A O 1
ATOM 2202 N N . PHE A 1 302 ? -31.659 -14.693 124.643 1.00 64.12 329 PHE A N 1
ATOM 2203 C CA . PHE A 1 302 ? -32.611 -13.873 125.430 1.00 67.46 329 PHE A CA 1
ATOM 2204 C C . PHE A 1 302 ? -33.488 -14.765 126.310 1.00 61.57 329 PHE A C 1
ATOM 2205 O O . PHE A 1 302 ? -33.637 -14.474 127.494 1.00 66.51 329 PHE A O 1
ATOM 2213 N N . PHE A 1 303 ? -34.068 -15.807 125.728 1.00 66.61 330 PHE A N 1
ATOM 2214 C CA . PHE A 1 303 ? -35.005 -16.737 126.404 1.00 71.49 330 PHE A CA 1
ATOM 2215 C C . PHE A 1 303 ? -34.270 -17.484 127.517 1.00 62.68 330 PHE A C 1
ATOM 2216 O O . PHE A 1 303 ? -34.758 -17.525 128.641 1.00 59.10 330 PHE A O 1
ATOM 2224 N N . LEU A 1 304 ? -33.110 -18.037 127.201 1.00 55.50 331 LEU A N 1
ATOM 2225 C CA . LEU A 1 304 ? -32.354 -18.823 128.181 1.00 57.70 331 LEU A CA 1
ATOM 2226 C C . LEU A 1 304 ? -31.791 -17.899 129.265 1.00 62.25 331 LEU A C 1
ATOM 2227 O O . LEU A 1 304 ? -31.563 -18.411 130.352 1.00 72.28 331 LEU A O 1
ATOM 2232 N N . PHE A 1 305 ? -31.529 -16.615 129.026 1.00 66.10 332 PHE A N 1
ATOM 2233 C CA . PHE A 1 305 ? -31.043 -15.726 130.128 1.00 59.96 332 PHE A CA 1
ATOM 2234 C C . PHE A 1 305 ? -32.179 -15.458 131.124 1.00 53.32 332 PHE A C 1
ATOM 2235 O O . PHE A 1 305 ? -31.941 -15.496 132.316 1.00 52.97 332 PHE A O 1
ATOM 2243 N N . VAL A 1 306 ? -33.396 -15.234 130.663 1.00 58.36 333 VAL A N 1
ATOM 2244 C CA . VAL A 1 306 ? -34.513 -14.866 131.576 1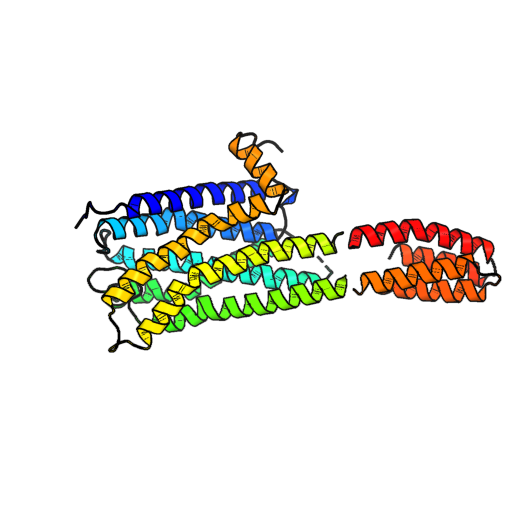.00 53.90 333 VAL A CA 1
ATOM 2245 C C . VAL A 1 306 ? -34.968 -16.126 132.289 1.00 61.25 333 VAL A C 1
ATOM 2246 O O . VAL A 1 306 ? -35.131 -16.089 133.531 1.00 60.22 333 VAL A O 1
ATOM 2250 N N . VAL A 1 307 ? -35.207 -17.205 131.536 1.00 62.59 334 VAL A N 1
ATOM 2251 C CA . VAL A 1 307 ? -35.771 -18.453 132.121 1.00 65.38 334 VAL A CA 1
ATOM 2252 C C . VAL A 1 307 ? -34.817 -18.995 133.187 1.00 58.73 334 VAL A C 1
ATOM 2253 O O . VAL A 1 307 ? -35.301 -19.435 134.222 1.00 59.83 334 VAL A O 1
ATOM 2257 N N . MET A 1 308 ? -33.509 -18.942 132.951 1.00 58.49 335 MET A N 1
ATOM 2258 C CA . MET A 1 308 ? -32.515 -19.507 133.902 1.00 52.45 335 MET A CA 1
ATOM 2259 C C . MET A 1 308 ? -32.417 -18.641 135.157 1.00 59.25 335 MET A C 1
ATOM 2260 O O . MET A 1 308 ? -32.109 -19.192 136.252 1.00 57.87 335 MET A O 1
ATOM 2265 N N . TRP A 1 309 ? -32.719 -17.344 135.060 1.00 57.96 336 TRP A N 1
ATOM 2266 C CA . TRP A 1 309 ? -32.653 -16.439 136.237 1.00 56.24 336 TRP A CA 1
ATOM 2267 C C . TRP A 1 309 ? -34.039 -16.318 136.879 1.00 60.98 336 TRP A C 1
ATOM 2268 O O . TRP A 1 309 ? -34.107 -15.882 138.034 1.00 55.62 336 TRP A O 1
ATOM 2279 N N . CYS A 1 310 ? -35.091 -16.807 136.225 1.00 57.92 337 CYS A N 1
ATOM 2280 C CA . CYS A 1 310 ? -36.489 -16.628 136.738 1.00 64.78 337 CYS A CA 1
ATOM 2281 C C . CYS A 1 310 ? -36.679 -17.304 138.093 1.00 60.07 337 CYS A C 1
ATOM 2282 O O . CYS A 1 310 ? -37.258 -16.736 139.021 1.00 69.12 337 CYS A O 1
ATOM 2285 N N . PRO A 1 311 ? -36.250 -18.555 138.298 1.00 64.13 338 PRO A N 1
ATOM 2286 C CA . PRO A 1 311 ? -36.490 -19.177 139.599 1.00 68.30 338 PRO A CA 1
ATOM 2287 C C . PRO A 1 311 ? -35.957 -18.315 140.751 1.00 63.35 338 PRO A C 1
ATOM 2288 O O . PRO A 1 311 ? -36.627 -18.156 141.748 1.00 61.55 338 PRO A O 1
ATOM 2292 N N . PHE A 1 312 ? -34.728 -17.819 140.630 1.00 69.57 339 PHE A N 1
ATOM 2293 C CA . PHE A 1 312 ? -34.053 -17.036 141.699 1.00 67.47 339 PHE A CA 1
ATOM 2294 C C . PHE A 1 312 ? -34.897 -15.783 142.003 1.00 59.05 339 PHE A C 1
ATOM 2295 O O . PHE A 1 312 ? -35.196 -15.508 143.151 1.00 57.64 339 PHE A O 1
ATOM 2303 N N . PHE A 1 313 ? -35.349 -15.079 140.974 1.00 52.78 340 PHE A N 1
ATOM 2304 C CA . PHE A 1 313 ? -36.030 -13.773 141.148 1.00 61.69 340 PHE A CA 1
ATOM 2305 C C . PHE A 1 313 ? -37.450 -13.979 141.702 1.00 62.28 340 PHE A C 1
ATOM 2306 O O . PHE A 1 313 ? -37.861 -13.275 142.637 1.00 69.62 340 PHE A O 1
ATOM 2314 N N . ILE A 1 314 ? -38.218 -14.892 141.122 1.00 71.67 341 ILE A N 1
ATOM 2315 C CA . ILE A 1 314 ? -39.642 -15.081 141.523 1.00 72.54 341 ILE A CA 1
ATOM 2316 C C . ILE A 1 314 ? -39.704 -15.629 142.961 1.00 61.94 341 ILE A C 1
ATOM 2317 O O . ILE A 1 314 ? -40.530 -15.150 143.741 1.00 72.70 341 ILE A O 1
ATOM 2322 N N . THR A 1 315 ? -38.838 -16.577 143.308 1.00 62.33 342 THR A N 1
ATOM 2323 C CA . THR A 1 315 ? -38.766 -17.179 144.658 1.00 65.60 342 THR A CA 1
ATOM 2324 C C . THR A 1 315 ? -38.438 -16.102 145.679 1.00 67.94 342 THR A C 1
ATOM 2325 O O . THR A 1 315 ? -39.032 -16.102 146.805 1.00 67.19 342 THR A O 1
ATOM 2329 N N . ASN A 1 316 ? -37.454 -15.276 145.319 1.00 62.24 343 ASN A N 1
ATOM 2330 C CA . ASN A 1 316 ? -36.985 -14.180 146.186 1.00 60.27 343 ASN A CA 1
ATOM 2331 C C . ASN A 1 316 ? -38.094 -13.133 146.368 1.00 61.52 343 ASN A C 1
ATOM 2332 O O . ASN A 1 316 ? -38.208 -12.565 147.471 1.00 67.54 343 ASN A O 1
ATOM 2337 N N . ILE A 1 317 ? -38.942 -12.918 145.372 1.00 68.92 344 ILE A N 1
ATOM 2338 C CA . ILE A 1 317 ? -40.093 -11.980 145.528 1.00 66.16 344 ILE A CA 1
ATOM 2339 C C . ILE A 1 317 ? -41.202 -12.651 146.321 1.00 62.06 344 ILE A C 1
ATOM 2340 O O . ILE A 1 317 ? -41.733 -11.973 147.211 1.00 69.57 344 ILE A O 1
ATOM 2345 N N . MET A 1 318 ? -41.416 -13.952 146.142 1.00 67.74 345 MET A N 1
ATOM 2346 C CA . MET A 1 318 ? -42.377 -14.709 146.981 1.00 69.57 345 MET A CA 1
ATOM 2347 C C . MET A 1 318 ? -41.940 -14.654 148.447 1.00 67.09 345 MET A C 1
ATOM 2348 O O . MET A 1 318 ? -42.828 -14.501 149.294 1.00 72.87 345 MET A O 1
ATOM 2353 N N . ALA A 1 319 ? -40.642 -14.775 148.748 1.00 69.01 346 ALA A N 1
ATOM 2354 C CA . ALA A 1 319 ? -40.117 -14.789 150.144 1.00 65.58 346 ALA A CA 1
ATOM 2355 C C . ALA A 1 319 ? -40.387 -13.455 150.848 1.00 65.92 346 ALA A C 1
ATOM 2356 O O . ALA A 1 319 ? -40.628 -13.454 152.073 1.00 83.57 346 ALA A O 1
ATOM 2358 N N . VAL A 1 320 ? -40.326 -12.357 150.103 1.00 73.75 347 VAL A N 1
ATOM 2359 C CA . VAL A 1 320 ? -40.589 -11.002 150.654 1.00 78.08 347 VAL A CA 1
ATOM 2360 C C . VAL A 1 320 ? -42.084 -10.905 150.961 1.00 75.61 347 VAL A C 1
ATOM 2361 O O . VAL A 1 320 ? -42.432 -10.355 152.004 1.00 96.54 347 VAL A O 1
ATOM 2365 N N . ILE A 1 321 ? -42.926 -11.471 150.106 1.00 75.87 348 ILE A N 1
ATOM 2366 C CA . ILE A 1 321 ? -44.401 -11.311 150.196 1.00 77.37 348 ILE A CA 1
ATOM 2367 C C . ILE A 1 321 ? -44.896 -12.153 151.372 1.00 73.92 348 ILE A C 1
ATOM 2368 O O . ILE A 1 321 ? -45.633 -11.601 152.177 1.00 99.56 348 ILE A O 1
ATOM 2373 N N . CYS A 1 322 ? -44.520 -13.432 151.464 1.00 77.30 349 CYS A N 1
ATOM 2374 C CA . CYS A 1 322 ? -44.849 -14.286 152.637 1.00 94.41 349 CYS A CA 1
ATOM 2375 C C . CYS A 1 322 ? -43.623 -14.290 153.536 1.00 88.69 349 CYS A C 1
ATOM 2376 O O . CYS A 1 322 ? -42.787 -15.187 153.456 1.00 133.99 349 CYS A O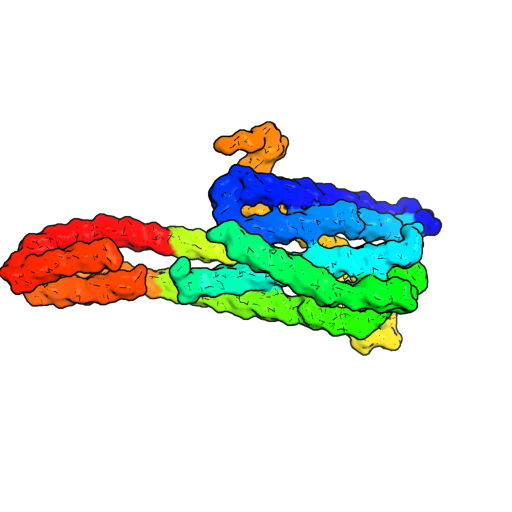 1
ATOM 2379 N N . LYS A 1 323 ? -43.450 -13.244 154.310 1.00 91.74 350 LYS A N 1
ATOM 2380 C CA . LYS A 1 323 ? -42.248 -13.160 155.165 1.00 91.30 350 LYS A CA 1
ATOM 2381 C C . LYS A 1 323 ? -42.490 -14.092 156.361 1.00 104.68 350 LYS A C 1
ATOM 2382 O O . LYS A 1 323 ? -41.706 -15.043 156.539 1.00 92.74 350 LYS A O 1
ATOM 2388 N N . GLU A 1 324 ? -43.558 -13.834 157.118 1.00 113.04 351 GLU A N 1
ATOM 2389 C CA . GLU A 1 324 ? -43.900 -14.541 158.380 1.00 120.36 351 GLU A CA 1
ATOM 2390 C C . GLU A 1 324 ? -44.326 -15.979 158.046 1.00 103.38 351 GLU A C 1
ATOM 2391 O O . GLU A 1 324 ? -43.945 -16.913 158.754 1.00 110.66 351 GLU A O 1
ATOM 2393 N N . SER A 1 325 ? -45.084 -16.150 156.974 1.00 92.34 352 SER A N 1
ATOM 2394 C CA . SER A 1 325 ? -45.884 -17.368 156.696 1.00 85.33 352 SER A CA 1
ATOM 2395 C C . SER A 1 325 ? -45.027 -18.539 156.195 1.00 97.54 352 SER A C 1
ATOM 2396 O O . SER A 1 325 ? -45.566 -19.630 156.177 1.00 110.62 352 SER A O 1
ATOM 2399 N N . CYS A 1 326 ? -43.773 -18.338 155.780 1.00 101.90 353 CYS A N 1
ATOM 2400 C CA . CYS A 1 326 ? -43.016 -19.307 154.933 1.00 93.00 353 CYS A CA 1
ATOM 2401 C C . CYS A 1 326 ? -41.723 -19.748 155.624 1.00 75.52 353 CYS A C 1
ATOM 2402 O O . CYS A 1 326 ? -41.167 -19.008 156.397 1.00 92.74 353 CYS A O 1
ATOM 2405 N N . ASN A 1 327 ? -41.206 -20.912 155.275 1.00 75.41 354 ASN A N 1
ATOM 2406 C CA . ASN A 1 327 ? -39.936 -21.422 155.844 1.00 80.41 354 ASN A CA 1
ATOM 2407 C C . ASN A 1 327 ? -38.756 -20.756 155.125 1.00 79.98 354 ASN A C 1
ATOM 2408 O O . ASN A 1 327 ? -38.447 -21.155 153.986 1.00 85.33 354 ASN A O 1
ATOM 2413 N N . GLU A 1 328 ? -38.099 -19.804 155.781 1.00 86.88 355 GLU A N 1
ATOM 2414 C CA . GLU A 1 328 ? -36.984 -19.014 155.182 1.00 89.66 355 GLU A CA 1
ATOM 2415 C C . GLU A 1 328 ? -35.749 -19.898 154.977 1.00 80.25 355 GLU A C 1
ATOM 2416 O O . GLU A 1 328 ? -34.935 -19.580 154.071 1.00 93.02 355 GLU A O 1
ATOM 2422 N N . ASP A 1 329 ? -35.635 -20.984 155.741 1.00 87.56 356 ASP A N 1
ATOM 2423 C CA . ASP A 1 329 ? -34.499 -21.951 155.666 1.00 76.33 356 ASP A CA 1
ATOM 2424 C C . ASP A 1 329 ? -34.627 -22.784 154.383 1.00 79.25 356 ASP A C 1
ATOM 2425 O O . ASP A 1 329 ? -33.604 -23.098 153.750 1.00 64.98 356 ASP A O 1
ATOM 2430 N N . VAL A 1 330 ? -35.851 -23.140 154.009 1.00 76.86 357 VAL A N 1
ATOM 2431 C CA . VAL A 1 330 ? -36.096 -23.881 152.746 1.00 76.87 357 VAL A CA 1
ATOM 2432 C C . VAL A 1 330 ? -35.928 -22.912 151.573 1.00 64.05 357 VAL A C 1
ATOM 2433 O O . VAL A 1 330 ? -35.327 -23.295 150.555 1.00 59.54 357 VAL A O 1
ATOM 2437 N N . ILE A 1 331 ? -36.454 -21.704 151.717 1.00 66.52 358 ILE A N 1
ATOM 2438 C CA . ILE A 1 331 ? -36.358 -20.636 150.680 1.00 69.13 358 ILE A CA 1
ATOM 2439 C C . ILE A 1 331 ? -34.877 -20.358 150.423 1.00 58.26 358 ILE A C 1
ATOM 2440 O O . ILE A 1 331 ? -34.503 -20.343 149.263 1.00 74.43 358 ILE A O 1
ATOM 2445 N N . GLY A 1 332 ? -34.080 -20.197 151.488 1.00 57.92 359 GLY A N 1
ATOM 2446 C CA . GLY A 1 332 ? -32.643 -19.922 151.352 1.00 66.90 359 GLY A CA 1
ATOM 2447 C C . GLY A 1 332 ? -31.911 -21.097 150.742 1.00 73.68 359 GLY A C 1
ATOM 2448 O O . GLY A 1 332 ? -30.899 -20.882 150.076 1.00 83.14 359 GLY A O 1
ATOM 2449 N N . ALA A 1 333 ? -32.398 -22.316 150.954 1.00 77.78 360 ALA A N 1
ATOM 2450 C CA . ALA A 1 333 ? -31.761 -23.501 150.341 1.00 74.78 360 ALA A CA 1
ATOM 2451 C C . ALA A 1 333 ? -32.073 -23.501 148.846 1.00 75.71 360 ALA A C 1
ATOM 2452 O O . ALA A 1 333 ? -31.158 -23.717 148.050 1.00 62.96 360 ALA A O 1
ATOM 2454 N N . LEU A 1 334 ? -33.339 -23.274 148.497 1.00 65.62 361 LEU A N 1
ATOM 2455 C CA . LEU A 1 334 ? -33.752 -23.271 147.081 1.00 67.57 361 LEU A CA 1
ATOM 2456 C C . LEU A 1 334 ? -33.016 -22.159 146.343 1.00 62.45 361 LEU A C 1
ATOM 2457 O O . LEU A 1 334 ? -32.554 -22.404 145.238 1.00 66.85 361 LEU A O 1
ATOM 2462 N N . LEU A 1 335 ? -32.906 -20.990 146.954 1.00 65.66 362 LEU A N 1
ATOM 2463 C CA . LEU A 1 335 ? -32.270 -19.835 146.289 1.00 68.88 362 LEU A CA 1
ATOM 2464 C C . LEU A 1 335 ? -30.814 -20.186 145.996 1.00 59.55 362 LEU A C 1
ATOM 2465 O O . LEU A 1 335 ? -30.335 -19.845 144.921 1.00 68.20 362 LEU A O 1
ATOM 2470 N N . ASN A 1 336 ? -30.150 -20.855 146.924 1.00 65.35 363 ASN A N 1
ATOM 2471 C CA . ASN A 1 336 ? -28.734 -21.253 146.722 1.00 63.53 363 ASN A CA 1
ATOM 2472 C C . ASN A 1 336 ? -28.583 -22.135 145.487 1.00 55.30 363 ASN A C 1
ATOM 2473 O O . ASN A 1 336 ? -27.587 -22.046 144.829 1.00 76.99 363 ASN A O 1
ATOM 2478 N N . VAL A 1 337 ? -29.519 -23.042 145.276 1.00 72.18 364 VAL A N 1
ATOM 2479 C CA . VAL A 1 337 ? -29.576 -23.931 144.089 1.00 70.57 364 VAL A CA 1
ATOM 2480 C C . VAL A 1 337 ? -29.855 -23.026 142.902 1.00 63.33 364 VAL A C 1
ATOM 2481 O O . VAL A 1 337 ? -29.148 -23.120 141.899 1.00 66.21 364 VAL A O 1
ATOM 2485 N N . PHE A 1 338 ? -30.847 -22.152 143.038 1.00 60.75 365 PHE A N 1
ATOM 2486 C CA . PHE A 1 338 ? -31.344 -21.329 141.912 1.00 61.99 365 PHE A CA 1
ATOM 2487 C C . PHE A 1 338 ? -30.276 -20.357 141.422 1.00 61.45 365 PHE A C 1
ATOM 2488 O O . PHE A 1 338 ? -30.315 -19.960 140.249 1.00 66.57 365 PHE A O 1
ATOM 2496 N N . VAL A 1 339 ? -29.399 -19.911 142.310 1.00 57.40 366 VAL A N 1
ATOM 2497 C CA . VAL A 1 339 ? -28.217 -19.087 141.930 1.00 67.74 366 VAL A CA 1
ATOM 2498 C C . VAL A 1 339 ? -27.415 -19.838 140.859 1.00 63.56 366 VAL A C 1
ATOM 2499 O O . VAL A 1 339 ? -26.925 -19.214 139.881 1.00 70.56 366 VAL A O 1
ATOM 2503 N N . TRP A 1 340 ? -27.254 -21.144 141.016 1.00 67.51 367 TRP A N 1
ATOM 2504 C CA . TRP A 1 340 ? -26.358 -21.913 140.121 1.00 65.48 367 TRP A CA 1
ATOM 2505 C C . TRP A 1 340 ? -27.017 -22.207 138.778 1.00 56.43 367 TRP A C 1
ATOM 2506 O O . TRP A 1 340 ? -26.278 -22.407 137.811 1.00 62.62 367 TRP A O 1
ATOM 2517 N N . ILE A 1 341 ? -28.329 -22.259 138.728 1.00 53.16 368 ILE A N 1
ATOM 2518 C CA . ILE A 1 341 ? -29.053 -22.319 137.433 1.00 62.29 368 ILE A CA 1
ATOM 2519 C C . ILE A 1 341 ? -28.723 -21.010 136.719 1.00 60.91 368 ILE A C 1
ATOM 2520 O O . ILE A 1 341 ? -28.449 -21.034 135.530 1.00 79.68 368 ILE A O 1
ATOM 2525 N N . GLY A 1 342 ? -28.736 -19.894 137.437 1.00 66.00 369 GLY A N 1
ATOM 2526 C CA . GLY A 1 342 ? -28.375 -18.616 136.810 1.00 68.17 369 GLY A CA 1
ATOM 2527 C C . GLY A 1 342 ? -26.918 -18.552 136.404 1.00 56.28 369 GLY A C 1
ATOM 2528 O O . GLY A 1 342 ? -26.644 -17.978 135.363 1.00 71.50 369 GLY A O 1
ATOM 2529 N N . TYR A 1 343 ? -25.983 -19.029 137.231 1.00 56.04 370 TYR A N 1
ATOM 2530 C CA . TYR A 1 343 ? -24.550 -19.078 136.838 1.00 56.63 370 TYR A CA 1
ATOM 2531 C C . TYR A 1 343 ? -24.356 -19.998 135.633 1.00 48.71 370 TYR A C 1
ATOM 2532 O O . TYR A 1 343 ? -23.498 -19.705 134.832 1.00 57.65 370 TYR A O 1
ATOM 2541 N N . LEU A 1 344 ? -25.155 -21.052 135.474 1.00 54.24 371 LEU A N 1
ATOM 2542 C CA . LEU A 1 344 ? -25.018 -22.014 134.332 1.00 63.22 371 LEU A CA 1
ATOM 2543 C C . LEU A 1 344 ? -25.289 -21.297 132.999 1.00 65.64 371 LEU A C 1
ATOM 2544 O O . LEU A 1 344 ? -24.774 -21.701 131.970 1.00 74.50 371 LEU A O 1
ATOM 2549 N N . ASN A 1 345 ? -26.063 -20.224 133.013 1.00 70.75 372 ASN A N 1
ATOM 2550 C CA . ASN A 1 345 ? -26.364 -19.429 131.799 1.00 69.95 372 ASN A CA 1
ATOM 2551 C C . ASN A 1 345 ? -25.063 -18.852 131.228 1.00 63.37 372 ASN A C 1
ATOM 2552 O O . ASN A 1 345 ? -24.988 -18.623 129.998 1.00 79.08 372 ASN A O 1
ATOM 2557 N N . SER A 1 346 ? -24.088 -18.542 132.088 1.00 71.71 373 SER A N 1
ATOM 2558 C CA . SER A 1 346 ? -22.765 -18.025 131.663 1.00 62.73 373 SER A CA 1
ATOM 2559 C C . SER A 1 346 ? -22.059 -19.038 130.743 1.00 69.30 373 SER A C 1
ATOM 2560 O O . SER A 1 346 ? -21.218 -18.631 129.962 1.00 67.14 373 SER A O 1
ATOM 2563 N N . ALA A 1 347 ? -22.385 -20.328 130.827 1.00 74.13 374 ALA A N 1
ATOM 2564 C CA . ALA A 1 347 ? -21.787 -21.339 129.926 1.00 66.58 374 ALA A CA 1
ATOM 2565 C C . ALA A 1 347 ? -22.659 -21.642 128.701 1.00 62.21 374 ALA A C 1
ATOM 2566 O O . ALA A 1 347 ? -22.098 -22.234 127.771 1.00 66.89 374 ALA A O 1
ATOM 2568 N N . VAL A 1 348 ? -23.903 -21.169 128.609 1.00 62.91 3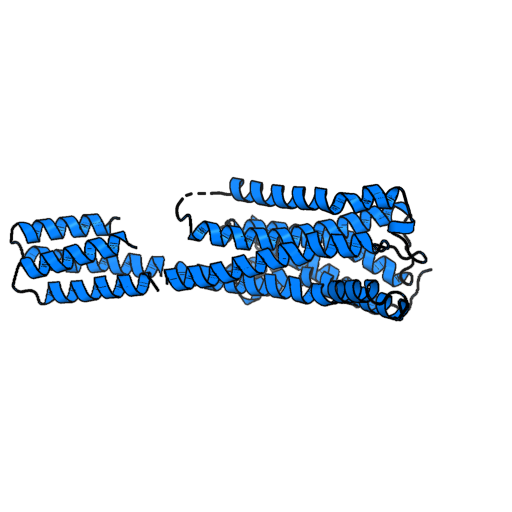75 VAL A N 1
ATOM 2569 C CA . VAL A 1 348 ? -24.819 -21.608 127.512 1.00 67.05 375 VAL A CA 1
ATOM 2570 C C . VAL A 1 348 ? -24.580 -20.799 126.239 1.00 65.38 375 VAL A C 1
ATOM 2571 O O . VAL A 1 348 ? -24.764 -21.426 125.171 1.00 62.44 375 VAL A O 1
ATOM 2575 N N . ASN A 1 349 ? -24.180 -19.521 126.296 1.00 75.11 376 ASN A N 1
ATOM 2576 C CA . ASN A 1 349 ? -24.161 -18.669 125.075 1.00 63.87 376 ASN A CA 1
ATOM 2577 C C . ASN A 1 349 ? -23.182 -19.271 124.076 1.00 65.82 376 ASN A C 1
ATOM 2578 O O . ASN A 1 349 ? -23.522 -19.407 122.900 1.00 62.47 376 ASN A O 1
ATOM 2583 N N . PRO A 1 350 ? -21.949 -19.668 124.467 1.00 71.95 377 PRO A N 1
ATOM 2584 C CA . PRO A 1 350 ? -21.036 -20.288 123.491 1.00 66.25 377 PRO A CA 1
ATOM 2585 C C . PRO A 1 350 ? -21.532 -21.573 122.800 1.00 69.37 377 PRO A C 1
ATOM 2586 O O . PRO A 1 350 ? -21.331 -21.704 121.590 1.00 67.66 377 PRO A O 1
ATOM 2590 N N . LEU A 1 351 ? -22.215 -22.451 123.522 1.00 61.85 378 LEU A N 1
ATOM 2591 C CA . LEU A 1 351 ? -22.889 -23.645 122.920 1.00 71.91 378 LEU A CA 1
ATOM 2592 C C . LEU A 1 351 ? -23.941 -23.241 121.880 1.00 61.88 378 LEU A C 1
ATOM 2593 O O . LEU A 1 351 ? -23.929 -23.773 120.760 1.00 70.67 378 LEU A O 1
ATOM 2598 N N . VAL A 1 352 ? -24.799 -22.286 122.222 1.00 74.08 379 VAL A N 1
ATOM 2599 C CA . VAL A 1 352 ? -25.825 -21.732 121.282 1.00 64.73 379 VAL A CA 1
ATOM 2600 C C . VAL A 1 352 ? -25.161 -21.270 119.997 1.00 62.98 379 VAL A C 1
ATOM 2601 O O . VAL A 1 352 ? -25.720 -21.553 118.927 1.00 70.84 379 VAL A O 1
ATOM 2605 N N . TYR A 1 353 ? -23.992 -20.627 120.083 1.00 72.93 380 TYR A N 1
ATOM 2606 C CA . TYR A 1 353 ? -23.311 -20.092 118.871 1.00 76.38 380 TYR A CA 1
ATOM 2607 C C . TYR A 1 353 ? -22.748 -21.256 118.051 1.00 70.39 380 TYR A C 1
ATOM 2608 O O . TYR A 1 353 ? -22.810 -21.178 116.819 1.00 68.69 380 TYR A O 1
ATOM 2617 N N . THR A 1 354 ? -22.257 -22.300 118.717 1.00 69.12 381 THR A N 1
ATOM 2618 C CA . THR A 1 354 ? -21.703 -23.520 118.063 1.00 78.54 381 THR A CA 1
ATOM 2619 C C . THR A 1 354 ? -22.824 -24.195 117.276 1.00 74.57 381 THR A C 1
ATOM 2620 O O . THR A 1 354 ? -22.561 -24.662 116.169 1.00 80.96 381 THR A O 1
ATOM 2624 N N . LEU A 1 355 ? -24.009 -24.284 117.876 1.00 61.62 382 LEU A N 1
ATOM 2625 C CA . LEU A 1 355 ? -25.126 -25.076 117.324 1.00 70.45 382 LEU A CA 1
ATOM 2626 C C . LEU A 1 355 ? -25.730 -24.342 116.120 1.00 70.86 382 LEU A C 1
ATOM 2627 O O . LEU A 1 355 ? -26.088 -25.015 115.159 1.00 75.94 382 LEU A O 1
ATOM 2632 N N . PHE A 1 356 ? -25.828 -23.016 116.170 1.00 68.75 383 PHE A N 1
ATOM 2633 C CA . PHE A 1 356 ? -26.593 -22.281 115.129 1.00 68.36 383 PHE A CA 1
ATOM 2634 C C . PHE A 1 356 ? -25.756 -21.324 114.279 1.00 70.50 383 PHE A C 1
ATOM 2635 O O . PHE A 1 356 ? -26.301 -20.873 113.267 1.00 72.12 383 PHE A O 1
ATOM 2643 N N . ASN A 1 357 ? -24.519 -21.003 114.649 1.00 70.93 384 ASN A N 1
ATOM 2644 C CA . ASN A 1 357 ? -23.704 -20.140 113.752 1.00 65.16 384 ASN A CA 1
ATOM 2645 C C . ASN A 1 357 ? -22.523 -20.954 113.246 1.00 66.22 384 ASN A C 1
ATOM 2646 O O . ASN A 1 357 ? -21.729 -21.449 114.066 1.00 72.65 384 ASN A O 1
ATOM 2651 N N . LYS A 1 358 ? -22.412 -21.085 111.932 1.00 73.29 385 LYS A N 1
ATOM 2652 C CA . LYS A 1 358 ? -21.336 -21.898 111.329 1.00 70.35 385 LYS A CA 1
ATOM 2653 C C . LYS A 1 358 ? -20.022 -21.150 111.512 1.00 72.29 385 LYS A C 1
ATOM 2654 O O . LYS A 1 358 ? -18.991 -21.800 111.706 1.00 80.90 385 LYS A O 1
ATOM 2660 N N . THR A 1 359 ? -20.069 -19.825 111.470 1.00 69.77 386 THR A N 1
ATOM 2661 C CA . THR A 1 359 ? -18.790 -19.061 111.546 1.00 74.96 386 THR A CA 1
ATOM 2662 C C . THR A 1 359 ? -18.128 -19.263 112.913 1.00 67.82 386 THR A C 1
ATOM 2663 O O . THR A 1 359 ? -16.917 -19.433 112.960 1.00 76.25 386 THR A O 1
ATOM 2667 N N . TYR A 1 360 ? -18.926 -19.265 113.972 1.00 62.04 387 TYR A N 1
ATOM 2668 C CA . TYR A 1 360 ? -18.476 -19.472 115.356 1.00 64.52 387 TYR A CA 1
ATOM 2669 C C . TYR A 1 360 ? -18.032 -20.920 115.509 1.00 58.80 387 TYR A C 1
ATOM 2670 O O . TYR A 1 360 ? -16.977 -21.131 116.112 1.00 70.20 387 TYR A O 1
ATOM 2679 N N . ARG A 1 361 ? -18.807 -21.870 115.002 1.00 61.45 388 ARG A N 1
ATOM 2680 C CA . ARG A 1 361 ? -18.439 -23.317 115.055 1.00 68.51 388 ARG A CA 1
ATOM 2681 C C . ARG A 1 361 ? -17.067 -23.550 114.400 1.00 70.83 388 ARG A C 1
ATOM 2682 O O . ARG A 1 361 ? -16.253 -24.262 114.994 1.00 78.82 388 ARG A O 1
ATOM 2690 N N . SER A 1 362 ? -16.831 -22.969 113.219 1.00 62.81 389 SER A N 1
ATOM 2691 C CA . SER A 1 362 ? -15.574 -23.085 112.453 1.00 62.90 389 SER A CA 1
ATOM 2692 C C . SER A 1 362 ? -14.427 -22.451 113.209 1.00 61.96 389 SER A C 1
ATOM 2693 O O . SER A 1 362 ? -13.323 -23.055 113.200 1.00 68.74 389 SER A O 1
ATOM 2696 N N . ALA A 1 363 ? -14.657 -21.285 113.811 1.00 69.05 390 ALA A N 1
ATOM 2697 C CA . ALA A 1 363 ? -13.581 -20.519 114.484 1.00 69.14 390 ALA A CA 1
ATOM 2698 C C . ALA A 1 363 ? -13.153 -21.317 115.715 1.00 64.46 390 ALA A C 1
ATOM 2699 O O . ALA A 1 363 ? -11.958 -21.468 115.939 1.00 75.57 390 ALA A O 1
ATOM 2701 N N . PHE A 1 364 ? -14.118 -21.814 116.476 1.00 71.02 391 PHE A N 1
ATOM 2702 C CA . PHE A 1 364 ? -13.891 -22.585 117.728 1.00 72.40 391 PHE A CA 1
ATOM 2703 C C . PHE A 1 364 ? -13.085 -23.838 117.382 1.00 65.73 391 PHE A C 1
ATOM 2704 O O . PHE A 1 364 ? -12.199 -24.199 118.134 1.00 71.60 391 PHE A O 1
ATOM 2712 N N . SER A 1 365 ? -13.463 -24.519 116.304 1.00 66.68 392 SER A N 1
ATOM 2713 C CA . SER A 1 365 ? -12.805 -25.751 115.790 1.00 77.99 392 SER A CA 1
ATOM 2714 C C . SER A 1 365 ? -11.309 -25.503 115.513 1.00 70.48 392 SER A C 1
ATOM 2715 O O . SER A 1 365 ? -10.468 -26.273 115.993 1.00 91.67 392 SER A O 1
ATOM 2718 N N . ARG A 1 366 ? -10.969 -24.424 114.826 1.00 69.16 393 ARG A N 1
ATOM 2719 C CA . ARG A 1 366 ? -9.545 -24.045 114.588 1.00 76.78 393 ARG A CA 1
ATOM 2720 C C . ARG A 1 366 ? -8.814 -23.703 115.904 1.00 69.17 393 ARG A C 1
ATOM 2721 O O . ARG A 1 366 ? -7.663 -24.069 116.028 1.00 79.90 393 ARG A O 1
ATOM 2729 N N . TYR A 1 367 ? -9.405 -22.932 116.807 1.00 69.40 394 TYR A N 1
ATOM 2730 C CA . TYR A 1 367 ? -8.687 -22.391 117.990 1.00 78.86 394 TYR A CA 1
ATOM 2731 C C . TYR A 1 367 ? -8.381 -23.514 118.987 1.00 77.42 394 TYR A C 1
ATOM 2732 O O . TYR A 1 367 ? -7.347 -23.484 119.632 1.00 78.51 394 TYR A O 1
ATOM 2741 N N . ILE A 1 368 ? -9.311 -24.452 119.141 1.00 73.63 395 ILE A N 1
ATOM 2742 C CA . ILE A 1 368 ? -9.125 -25.709 119.901 1.00 80.32 395 ILE A CA 1
ATOM 2743 C C . ILE A 1 368 ? -7.951 -26.506 119.310 1.00 75.13 395 ILE A C 1
ATOM 2744 O O . ILE A 1 368 ? -7.164 -27.041 120.087 1.00 81.77 395 ILE A O 1
ATOM 2749 N N . GLN A 1 369 ? -7.846 -26.567 117.982 1.00 84.40 396 GLN A N 1
ATOM 2750 C CA . GLN A 1 369 ? -6.671 -27.108 117.227 1.00 83.47 396 GLN A CA 1
ATOM 2751 C C . GLN A 1 369 ? -5.439 -26.171 117.226 1.00 88.63 396 GLN A C 1
ATOM 2752 O O . GLN A 1 369 ? -4.436 -26.534 116.583 1.00 85.96 396 GLN A O 1
ATOM 2758 N N . CYS A 1 370 ? -5.504 -25.016 117.902 1.00 87.20 397 CYS A N 1
ATOM 2759 C CA . CYS A 1 370 ? -4.439 -23.967 118.015 1.00 91.55 397 CYS A CA 1
ATOM 2760 C C . CYS A 1 370 ? -3.922 -23.513 116.629 1.00 92.99 397 CYS A C 1
ATOM 2761 O O . CYS A 1 370 ? -2.735 -23.152 116.516 1.00 92.00 397 CYS A O 1
ATOM 2764 N N . GLN A 1 371 ? -4.803 -23.494 115.617 1.00 94.42 398 GLN A N 1
ATOM 2765 C CA . GLN A 1 371 ? -4.635 -22.777 114.327 1.00 99.22 398 GLN A CA 1
ATOM 2766 C C . GLN A 1 371 ? -5.236 -21.365 114.493 1.00 98.66 398 GLN A C 1
ATOM 2767 O O . GLN A 1 371 ? -6.453 -21.190 114.247 1.00 96.50 398 GLN A O 1
ATOM 2773 N N . TYR A 1 372 ? -4.441 -20.376 114.912 1.00 97.55 399 TYR A N 1
ATOM 2774 C CA . TYR A 1 372 ? -4.934 -18.995 115.180 1.00 88.99 399 TYR A CA 1
ATOM 2775 C C . TYR A 1 372 ? -4.808 -18.124 113.923 1.00 93.31 399 TYR A C 1
ATOM 2776 O O . TYR A 1 372 ? -5.243 -16.950 113.967 1.00 88.27 399 TYR A O 1
ATOM 2785 N N . LYS A 1 373 ? -4.282 -18.672 112.829 1.00 95.49 400 LYS A N 1
ATOM 2786 C CA . LYS A 1 373 ? -4.054 -17.908 111.578 1.00 109.15 400 LYS A CA 1
ATOM 2787 C C . LYS A 1 373 ? -5.365 -17.759 110.793 1.00 118.12 400 LYS A C 1
ATOM 2788 O O . LYS A 1 373 ? -6.119 -18.745 110.689 1.00 123.97 400 LYS A O 1
ATOM 2794 N N . GLU A 1 374 ? -5.631 -16.565 110.252 1.00 119.73 401 GLU A N 1
ATOM 2795 C CA . GLU A 1 374 ? -6.778 -16.341 109.325 1.00 98.68 401 GLU A CA 1
ATOM 2796 C C . GLU A 1 374 ? -6.411 -16.986 107.987 1.00 88.72 401 GLU A C 1
ATOM 2797 O O . GLU A 1 374 ? -7.328 -17.322 107.260 1.00 101.21 401 GLU A O 1
#

Organism: Homo sapiens (NCBI:txid9606)

Nearest PDB structures (foldseek):
  7wc8-assembly1_A  TM=1.003E+00  e=2.348E-44  Homo sapiens
  7wc4-assembly1_A  TM=9.948E-01  e=2.029E-40  Homo sapiens
  7voe-assembly1_A  TM=9.932E-01  e=2.726E-40  Homo sapiens
  7vod-assembly1_A  TM=9.946E-01  e=3.882E-39  Homo sapiens
  6a94-assembly2_B  TM=9.854E-01  e=9.409E-39  Homo sapiens

Secondary structure (P-SEA, 3-state):
ccccccaaaaaaaaaaaaaaaaaaaaaaaaacccccccaaaaaaaaaaaaaaaaacccaaaaaaaaaacccccccccaaaaaaaaaaaaaaaaaaaaaaaaaaaaaaaaacccaaaaaaaaaaaaaaaaaaaccccccccccccccccccccccccaaaaaaaaaaccaaaaaaaaaaaaaaaaaaaaaccaaaaaaaaaaaaaaaaaacccaaaaaaaaaaaaaaaaaccaaaaaaaaaaaaaaacaaaaaaaaaaaaaaaaaaaaaaaccaaaaaaaaaaaaaaaaaaaaaaaaaaaaaaaaaaaacccccaaaaaaaaaaaaaaaaaaaacaaaaaaaccaaaaaaaaaaaaccccc

GO terms:
  GO:0005515 protein binding (F, IPI)
  GO:0051378 serotonin binding (F, IDA)
  GO:0004993 G protein-coupled serotonin receptor activity (F, IDA)
  GO:0001587 Gq/11-coupled serotonin receptor activity (F, IDA)
  GO:0007208 phospholipase C-activating serotonin receptor signaling pathway (P, IDA)
  GO:0005886 plasma membrane (C, EXP)
  GO:0004993 G protein-coupled serotonin receptor activity (F, TAS)
  GO:0005886 plasma membrane (C, TAS)
  GO:0007210 serotonin receptor signaling pathway (P, TAS)
  GO:0007268 chemical synaptic transmission (P, TAS)
  GO:0042802 identical protein binding (F, IPI)
  GO:0071886 1-(4-iodo-2,5-dimethoxyphenyl)propan-2-amine binding (F, IDA)
  GO:0005886 plasma membrane (C, IDA)
  GO:0009410 response to xenobiotic stimulus (P, IDA)
  GO:0010513 positive regulation of phosphatidylinositol biosynthetic process (P, IDA)
  GO:0098666 G protein-coupled serotonin receptor complex (C, IDA)
  GO:0051209 release of sequestered calcium ion into cytosol (P, IDA)
  GO:0098664 G protein-coupled serotonin receptor signaling pathway (P, IDA)
  GO:0006874 intracellular calcium ion homeostasis (P, IDA)
  GO:0070374 positive regulation of ERK1 and ERK2 cascade (P, IDA)

Solvent-accessible surface area: 18752 Å² total; per-residue (Å²): 131,101,68,144,152,29,208,57,10,102,121,9,29,69,19,20,116,95,0,31,50,10,1,69,35,1,33,44,0,1,67,78,24,145,148,3,48,72,28,21,12,16,1,8,37,7,2,3,62,0,0,38,54,2,0,105,84,0,0,46,27,7,43,62,11,11,38,60,36,72,111,20,38,54,94,58,101,81,0,1,58,34,7,27,48,30,41,12,9,20,6,0,1,2,47,0,1,5,17,1,6,82,25,51,56,77,41,22,92,92,123,129,108,119,90,116,2,92,109,86,19,108,44,12,50,80,82,0,57,43,71,4,70,52,10,18,70,98,2,61,141,56,65,74,54,2,39,91,150,29,24,15,62,41,20,34,42,85,43,17,69,113,26,6,118,52,17,4,61,62,0,30,70,60,7,82,85,14,54,120,66,2,58,111,12,4,93,115,64,33,50,64,42,112,89,17,107,84,61,14,48,58,8,12,101,46,1,127,136,9,136,63,28,68,69,0,93,80,0,0,67,107,0,82,61,9,6,106,105,78,126,135,16,12,35,66,0,53,96,0,18,129,40,4,88,82,46,86,36,72,93,0,47,66,27,2,108,60,3,64,99,24,8,63,61,59,23,111,67,44,24,128,60,20,43,102,49,46,130,47,11,126,25,11,12,56,0,9,125,50,5,16,68,22,19,31,39,46,42,90,25,24,36,101,17,28,121,27,110,106,101,53,88,117,115,81,28,28,55,79,24,44,90,39,29,30,60,1,4,72,0,1,14,22,4,7,105,7,4,41,97,110,48,148,24,2,93,50,0,12,57,62,6,123,116,84,92,116,185,112